Protein AF-A0A662ZIS3-F1 (afdb_monomer_lite)

Sequence (748 aa):
MNRYCILTNDTEALPNRATEDHVNRLMLGQFKEGKAGVQEMASIASEFSGKITFFVDLCGAYDRKDEILEVVKWLDTHGQDVELHLHPEYLPDSFWEKEGFSRNPRFLNMYQEGDKEKLKFIFTKFAGDLESVLNRKINAYRAGSFRWNSLTLEMLKDLDIPMAFNNTVASRVLGQCPYAIPYQKPFRWSNGIIEVPVTEKNFFSRFRDNWWVRFQYPLCSLVKYRSSLGSIIPYSVSPKDEFLVCLMHSWSFLYRDKEGFQYYKDDRLQEGFRTMLKKMSQDFDIIDSRDLKYLIDSGKFQIERTEDVSKAVYVPDNIISLESLDNEEQKINEFDNVSGDTAGLSSELSDVYTDAGNDSGIDIRRIHRGPKYFFSGSFLHKNIEQDQFKGLLKFHETPSGLKITSTNKISKHMYIPLASRFMLKDFIHDERLPLYFGVDSSEEMNFGIYFYDEHGNRLGSRLLKCNRNIYLNLPKNTYFVTFSFRIPAGFKFATLRYLAFSFVDTYSTHVFDFRPEIDSKETSAQDIPEAQKNKVNLRLIVKNSEKRKNGVVIVFPSFEVVTKENVVNYPFYAKRLFSLQDVDCTVIYLSELLDDNDLLSNTQCFNAAGNDTVLSFIMDKIKTVIGDDYGETVCVGASAGGFVALNFAAVNGIRHCISSALKFNCRIPASFVAIKEVLNNSKGLEDVEFISFPNSIRRELRNLDWVKDCRVKIKHITESCNLVGNPRMNRISSCEVEYIRNSLRQKK

Structure (mmCIF, N/CA/C/O backbone):
data_AF-A0A662ZIS3-F1
#
_entry.id   AF-A0A662ZIS3-F1
#
loop_
_atom_site.group_PDB
_atom_site.id
_atom_site.type_symbol
_atom_site.label_atom_id
_atom_site.label_alt_id
_atom_site.label_comp_id
_atom_site.label_asym_id
_atom_site.label_entity_id
_atom_site.label_seq_id
_atom_site.pdbx_PDB_ins_code
_atom_site.Cartn_x
_atom_site.Cartn_y
_atom_site.Cartn_z
_atom_site.occupancy
_atom_site.B_iso_or_equiv
_atom_site.auth_seq_id
_atom_site.auth_comp_id
_atom_site.auth_asym_id
_atom_site.auth_atom_id
_atom_site.pdbx_PDB_model_num
ATOM 1 N N . MET A 1 1 ? -14.921 13.256 23.585 1.00 61.81 1 MET A N 1
ATOM 2 C CA . MET A 1 1 ? -14.559 13.234 22.153 1.00 61.81 1 MET A CA 1
ATOM 3 C C . MET A 1 1 ? -14.422 11.785 21.752 1.00 61.81 1 MET A C 1
ATOM 5 O O . MET A 1 1 ? -13.758 11.058 22.481 1.00 61.81 1 MET A O 1
ATOM 9 N N . ASN A 1 2 ? -15.063 11.380 20.658 1.00 86.88 2 ASN A N 1
ATOM 10 C CA . ASN A 1 2 ? -14.879 10.036 20.114 1.00 86.88 2 ASN A CA 1
ATOM 11 C C . ASN A 1 2 ? -13.484 9.958 19.495 1.00 86.88 2 ASN A C 1
ATOM 13 O O . ASN A 1 2 ? -13.043 10.912 18.851 1.00 86.88 2 ASN A O 1
ATOM 17 N N . ARG A 1 3 ? -12.788 8.850 19.727 1.00 94.12 3 ARG A N 1
ATOM 18 C CA . ARG A 1 3 ? -11.460 8.585 19.174 1.00 94.12 3 ARG A CA 1
ATOM 19 C C . ARG A 1 3 ? -11.588 7.358 18.297 1.00 94.12 3 ARG A C 1
ATOM 21 O O . ARG A 1 3 ? -12.165 6.369 18.736 1.00 94.12 3 ARG A O 1
ATOM 28 N N . TYR A 1 4 ? -11.058 7.419 17.086 1.00 96.62 4 TYR A N 1
ATOM 29 C CA . TYR A 1 4 ? -11.253 6.362 16.099 1.00 96.62 4 TYR A CA 1
ATOM 30 C C . TYR A 1 4 ? -9.933 5.699 15.737 1.00 96.62 4 TYR A C 1
ATOM 32 O O . TYR A 1 4 ? -8.903 6.366 15.602 1.00 96.62 4 TYR A O 1
ATOM 40 N N . CYS A 1 5 ? -9.963 4.384 15.559 1.00 96.56 5 CYS A N 1
ATOM 41 C CA . CYS A 1 5 ? -8.870 3.647 14.958 1.00 96.56 5 CYS A CA 1
ATOM 42 C C . CYS A 1 5 ? -9.372 2.817 13.781 1.00 96.56 5 CYS A C 1
ATOM 44 O O . CYS A 1 5 ? -10.315 2.050 13.927 1.00 96.56 5 CYS A O 1
ATOM 46 N N . ILE A 1 6 ? -8.691 2.928 12.643 1.00 98.25 6 ILE A N 1
ATOM 47 C CA . ILE A 1 6 ? -8.872 2.040 11.500 1.00 98.25 6 ILE A CA 1
ATOM 48 C C . ILE A 1 6 ? -7.729 1.035 11.472 1.00 98.25 6 ILE A C 1
ATOM 50 O O . ILE A 1 6 ? -6.550 1.403 11.429 1.00 98.25 6 ILE A O 1
ATOM 54 N N . LEU A 1 7 ? -8.079 -0.245 11.467 1.00 98.31 7 LEU A N 1
ATOM 55 C CA . LEU A 1 7 ? -7.148 -1.324 11.166 1.00 98.31 7 LEU A CA 1
ATOM 56 C C . LEU A 1 7 ? -7.171 -1.557 9.661 1.00 98.31 7 LEU A C 1
ATOM 58 O O . LEU A 1 7 ? -8.230 -1.795 9.086 1.00 98.31 7 LEU A O 1
ATOM 62 N N . THR A 1 8 ? -6.011 -1.494 9.019 1.00 98.69 8 THR A N 1
ATOM 63 C CA . THR A 1 8 ? -5.900 -1.718 7.576 1.00 98.69 8 THR A CA 1
ATOM 64 C C . THR A 1 8 ? -4.936 -2.850 7.286 1.00 98.69 8 THR A C 1
ATOM 66 O O . THR A 1 8 ? -3.917 -2.981 7.963 1.00 98.69 8 THR A O 1
ATOM 69 N N . ASN A 1 9 ? -5.243 -3.656 6.279 1.00 98.69 9 ASN A N 1
ATOM 70 C CA . ASN A 1 9 ? -4.430 -4.789 5.873 1.00 98.69 9 ASN A CA 1
ATOM 71 C C . ASN A 1 9 ? -4.204 -4.762 4.366 1.00 98.69 9 ASN A C 1
ATOM 73 O O . ASN A 1 9 ? -5.167 -4.865 3.614 1.00 98.69 9 ASN A O 1
ATOM 77 N N . ASP A 1 10 ? -2.950 -4.672 3.943 1.00 98.75 10 ASP A N 1
ATOM 78 C CA . ASP A 1 10 ? -2.576 -4.871 2.548 1.00 98.75 10 ASP A CA 1
ATOM 79 C C . ASP A 1 10 ? -2.516 -6.383 2.310 1.00 98.75 10 ASP A C 1
ATOM 81 O O . ASP A 1 10 ? -1.600 -7.093 2.744 1.00 98.75 10 ASP A O 1
ATOM 85 N N . THR A 1 11 ? -3.594 -6.895 1.722 1.00 98.62 11 THR A N 1
ATOM 86 C CA . THR A 1 11 ? -3.786 -8.315 1.464 1.00 98.62 11 THR A CA 1
ATOM 87 C C . THR A 1 11 ? -3.168 -8.660 0.129 1.00 98.62 11 THR A C 1
ATOM 89 O O . THR A 1 11 ? -3.732 -8.409 -0.936 1.00 98.62 11 THR A O 1
ATOM 92 N N . GLU A 1 12 ? -1.987 -9.253 0.204 1.00 97.69 12 GLU A N 1
ATOM 93 C CA . GLU A 1 12 ? -1.105 -9.409 -0.935 1.00 97.69 12 GLU A CA 1
ATOM 94 C C . GLU A 1 12 ? -0.628 -10.864 -1.055 1.00 97.69 12 GLU A C 1
ATOM 96 O O . GLU A 1 12 ? -0.473 -11.594 -0.072 1.00 97.69 12 GLU A O 1
ATOM 101 N N . ALA A 1 13 ? -0.316 -11.279 -2.282 1.00 96.12 13 ALA A N 1
ATOM 102 C CA . ALA A 1 13 ? 0.282 -12.578 -2.591 1.00 96.12 13 ALA A CA 1
ATOM 103 C C . ALA A 1 13 ? 1.568 -12.401 -3.418 1.00 96.12 13 ALA A C 1
ATOM 105 O O . ALA A 1 13 ? 1.726 -12.977 -4.494 1.00 96.12 13 ALA A O 1
ATOM 106 N N . LEU A 1 14 ? 2.493 -11.560 -2.940 1.00 93.25 14 LEU A N 1
ATOM 107 C CA . LEU A 1 14 ? 3.675 -11.171 -3.714 1.00 93.25 14 LEU A CA 1
ATOM 108 C C . LEU A 1 14 ? 4.656 -12.342 -3.951 1.00 93.25 14 LEU A C 1
ATOM 110 O O . LEU A 1 14 ? 5.149 -12.924 -2.980 1.00 93.25 14 LEU A O 1
ATOM 114 N N . PRO A 1 15 ? 5.078 -12.613 -5.204 1.00 87.81 15 PRO A N 1
ATOM 115 C CA . PRO A 1 15 ? 5.952 -13.744 -5.535 1.00 87.81 15 PRO A CA 1
ATOM 116 C C . PRO A 1 15 ? 7.316 -13.737 -4.842 1.00 87.81 15 PRO A C 1
ATOM 118 O O . PRO A 1 15 ? 7.912 -14.777 -4.607 1.00 87.81 15 PRO A O 1
ATOM 121 N N . ASN A 1 16 ? 7.819 -12.564 -4.456 1.00 89.75 16 ASN A N 1
ATOM 122 C CA . ASN A 1 16 ? 9.106 -12.443 -3.763 1.00 89.75 16 ASN A CA 1
ATOM 123 C C . ASN A 1 16 ? 9.009 -12.700 -2.243 1.00 89.75 16 ASN A C 1
ATOM 125 O O . ASN A 1 16 ? 9.945 -12.378 -1.509 1.00 89.75 16 ASN A O 1
ATOM 129 N N . ARG A 1 17 ? 7.865 -13.192 -1.743 1.00 91.94 17 ARG A N 1
ATOM 130 C CA . ARG A 1 17 ? 7.593 -13.390 -0.307 1.00 91.94 17 ARG A CA 1
ATOM 131 C C . ARG A 1 17 ? 7.290 -14.836 0.073 1.00 91.94 17 ARG A C 1
ATOM 133 O O . ARG A 1 17 ? 7.277 -15.135 1.261 1.00 91.94 17 ARG A O 1
ATOM 140 N N . ALA A 1 18 ? 7.117 -15.732 -0.889 1.00 93.44 18 ALA A N 1
ATOM 141 C CA . ALA A 1 18 ? 7.035 -17.170 -0.666 1.00 93.44 18 ALA A CA 1
ATOM 142 C C . ALA A 1 18 ? 7.662 -17.896 -1.863 1.00 93.44 18 ALA A C 1
ATOM 144 O O . ALA A 1 18 ? 7.717 -17.343 -2.954 1.00 93.44 18 ALA A O 1
ATOM 145 N N . THR A 1 19 ? 8.145 -19.122 -1.667 1.00 89.00 19 THR A N 1
ATOM 146 C CA . THR A 1 19 ? 8.752 -19.913 -2.754 1.00 89.00 19 THR A CA 1
ATOM 147 C C . THR A 1 19 ? 7.739 -20.352 -3.808 1.00 89.00 19 THR A C 1
ATOM 149 O O . THR A 1 19 ? 8.090 -20.547 -4.965 1.00 89.00 19 THR A O 1
ATOM 152 N N . GLU A 1 20 ? 6.506 -20.581 -3.371 1.00 91.62 20 GLU A N 1
ATOM 153 C CA . GLU A 1 20 ? 5.384 -21.095 -4.146 1.00 91.62 20 GLU A CA 1
ATOM 154 C C . GLU A 1 20 ? 4.099 -20.861 -3.344 1.00 91.62 20 GLU A C 1
ATOM 156 O O . GLU A 1 20 ? 4.144 -20.387 -2.204 1.00 91.62 20 GLU A O 1
ATOM 161 N N . ASP A 1 21 ? 2.961 -21.227 -3.931 1.00 93.31 21 ASP A N 1
ATOM 162 C CA . ASP A 1 21 ? 1.652 -21.209 -3.280 1.00 93.31 21 ASP A CA 1
ATOM 163 C C . ASP A 1 21 ? 1.348 -19.890 -2.535 1.00 93.31 21 ASP A C 1
ATOM 165 O O . ASP A 1 21 ? 0.942 -19.853 -1.373 1.00 93.31 21 ASP A O 1
ATOM 169 N N . HIS A 1 22 ? 1.572 -18.777 -3.238 1.00 95.19 22 HIS A N 1
ATOM 170 C CA . HIS A 1 22 ? 1.526 -17.436 -2.661 1.00 95.19 22 HIS A CA 1
ATOM 171 C C . HIS A 1 22 ? 0.191 -17.113 -1.969 1.00 95.19 22 HIS A C 1
ATOM 173 O O . HIS A 1 22 ? 0.216 -16.537 -0.892 1.00 95.19 22 HIS A O 1
ATOM 179 N N . VAL A 1 23 ? -0.963 -17.513 -2.516 1.00 97.25 23 VAL A N 1
ATOM 180 C CA . VAL A 1 23 ? -2.278 -17.231 -1.910 1.00 97.25 23 VAL A CA 1
ATOM 181 C C . VAL A 1 23 ? -2.442 -17.972 -0.579 1.00 97.25 23 VAL A C 1
ATOM 183 O O . VAL A 1 23 ? -2.675 -17.329 0.447 1.00 97.25 23 VAL A O 1
ATOM 186 N N . ASN A 1 24 ? -2.237 -19.296 -0.544 1.00 97.00 24 ASN A N 1
ATOM 187 C CA . ASN A 1 24 ? -2.386 -20.052 0.703 1.00 97.00 24 ASN A CA 1
ATOM 188 C C . ASN A 1 24 ? -1.376 -19.609 1.762 1.00 97.00 24 ASN A C 1
ATOM 190 O O . ASN A 1 24 ? -1.742 -19.464 2.924 1.00 97.00 24 ASN A O 1
ATOM 194 N N . ARG A 1 25 ? -0.117 -19.360 1.381 1.00 96.62 25 ARG A N 1
ATOM 195 C CA . ARG A 1 25 ? 0.943 -19.023 2.344 1.00 96.62 25 ARG A CA 1
ATOM 196 C C . ARG A 1 25 ? 0.926 -17.568 2.802 1.00 96.62 25 ARG A C 1
ATOM 198 O O . ARG A 1 25 ? 1.243 -17.310 3.956 1.00 96.62 25 ARG A O 1
ATOM 205 N N . LEU A 1 26 ? 0.602 -16.617 1.924 1.00 97.69 26 LEU A N 1
ATOM 206 C CA . LEU A 1 26 ? 0.744 -15.181 2.205 1.00 97.69 26 LEU A CA 1
ATOM 207 C C . LEU A 1 26 ? -0.572 -14.486 2.542 1.00 97.69 26 LEU A C 1
ATOM 209 O O . LEU A 1 26 ? -0.547 -13.517 3.297 1.00 97.69 26 LEU A O 1
ATOM 213 N N . MET A 1 27 ? -1.702 -14.962 2.010 1.00 98.38 27 MET A N 1
ATOM 214 C CA . MET A 1 27 ? -3.023 -14.412 2.326 1.00 98.38 27 MET A CA 1
ATOM 215 C C . MET A 1 27 ? -3.726 -15.246 3.391 1.00 98.38 27 MET A C 1
ATOM 217 O O . MET A 1 27 ? -4.064 -14.737 4.456 1.00 98.38 27 MET A O 1
ATOM 221 N N . LEU A 1 28 ? -3.910 -16.543 3.133 1.00 98.12 28 LEU A N 1
ATOM 222 C CA . LEU A 1 28 ? -4.571 -17.442 4.084 1.00 98.12 28 LEU A CA 1
ATOM 223 C C . LEU A 1 28 ? -3.648 -17.879 5.227 1.00 98.12 28 LEU A C 1
ATOM 225 O O . LEU A 1 28 ? -4.131 -18.415 6.221 1.00 98.12 28 LEU A O 1
ATOM 229 N N . GLY A 1 29 ? -2.338 -17.643 5.101 1.00 97.00 29 GLY A N 1
ATOM 230 C CA . GLY A 1 29 ? -1.345 -17.968 6.120 1.00 97.00 29 GLY A CA 1
ATOM 231 C C . GLY A 1 29 ? -1.364 -19.437 6.534 1.00 97.00 29 GLY A C 1
ATOM 232 O O . GLY A 1 29 ? -1.143 -19.718 7.704 1.00 97.00 29 GLY A O 1
ATOM 233 N N . GLN A 1 30 ? -1.677 -20.358 5.619 1.00 97.50 30 GLN A N 1
ATOM 234 C CA . GLN A 1 30 ? -1.817 -21.784 5.901 1.00 97.50 30 GLN A CA 1
ATOM 235 C C . GLN A 1 30 ? -0.475 -22.502 5.777 1.00 97.50 30 GLN A C 1
ATOM 237 O O . GLN A 1 30 ? 0.125 -22.571 4.703 1.00 97.50 30 GLN A O 1
ATOM 242 N N . PHE A 1 31 ? -0.036 -23.081 6.889 1.00 96.44 31 PHE A N 1
ATOM 243 C CA . PHE A 1 31 ? 1.163 -23.901 6.991 1.00 96.44 31 PHE A CA 1
ATOM 244 C C . PHE A 1 31 ? 0.813 -25.236 7.651 1.00 96.44 31 PHE A C 1
ATOM 246 O O . PHE A 1 31 ? -0.252 -25.404 8.247 1.00 96.44 31 PHE A O 1
ATOM 253 N N . LYS A 1 32 ? 1.713 -26.217 7.550 1.00 95.94 32 LYS A N 1
ATOM 254 C CA . LYS A 1 32 ? 1.515 -27.524 8.193 1.00 95.94 32 LYS A CA 1
ATOM 255 C C . LYS A 1 32 ? 1.471 -27.388 9.719 1.00 95.94 32 LYS A C 1
ATOM 257 O O . LYS A 1 32 ? 0.785 -28.148 10.394 1.00 95.94 32 LYS A O 1
ATOM 262 N N . GLU A 1 33 ? 2.226 -26.431 10.237 1.00 95.69 33 GLU A N 1
ATOM 263 C CA . GLU A 1 33 ? 2.438 -26.166 11.654 1.00 95.69 33 GLU A CA 1
ATOM 264 C C . GLU A 1 33 ? 1.338 -25.291 12.274 1.00 95.69 33 GLU A C 1
ATOM 266 O O . GLU A 1 33 ? 1.197 -25.288 13.494 1.00 95.69 33 GLU A O 1
ATOM 271 N N . GLY A 1 34 ? 0.554 -24.568 11.467 1.00 96.62 34 GLY A N 1
ATOM 272 C CA . GLY A 1 34 ? -0.483 -23.664 11.960 1.00 96.62 34 GLY A CA 1
ATOM 273 C C . GLY A 1 34 ? -1.024 -22.715 10.894 1.00 96.62 34 GLY A C 1
ATOM 274 O O . GLY A 1 34 ? -0.706 -22.830 9.708 1.00 96.62 34 GLY A O 1
ATOM 275 N N . LYS A 1 35 ? -1.866 -21.775 11.328 1.00 97.69 35 LYS A N 1
ATOM 276 C CA . LYS A 1 35 ? -2.462 -20.746 10.472 1.00 97.69 35 LYS A CA 1
ATOM 277 C C . LYS A 1 35 ? -2.225 -19.360 11.052 1.00 97.69 35 LYS A C 1
ATOM 279 O O . LYS A 1 35 ? -2.221 -19.218 12.270 1.00 97.69 35 LYS A O 1
ATOM 284 N N . ALA A 1 36 ? -2.005 -18.370 10.194 1.00 97.75 36 ALA A N 1
ATOM 285 C CA . ALA A 1 36 ? -1.665 -17.003 10.593 1.00 97.75 36 ALA A CA 1
ATOM 286 C C . ALA A 1 36 ? -1.927 -15.980 9.468 1.00 97.75 36 ALA A C 1
ATOM 288 O O . ALA A 1 36 ? -1.098 -15.109 9.199 1.00 97.75 36 ALA A O 1
ATOM 289 N N . GLY A 1 37 ? -3.045 -16.123 8.761 1.00 98.00 37 GLY A N 1
ATOM 290 C CA . GLY A 1 37 ? -3.434 -15.255 7.655 1.00 98.00 37 GLY A CA 1
ATOM 291 C C . GLY A 1 37 ? -4.586 -14.320 7.997 1.00 98.00 37 GLY A C 1
ATOM 292 O O . GLY A 1 37 ? -4.860 -13.998 9.156 1.00 98.00 37 GLY A O 1
ATOM 293 N N . VAL A 1 38 ? -5.292 -13.881 6.954 1.00 98.56 38 VAL A N 1
ATOM 294 C CA . VAL A 1 38 ? -6.412 -12.937 7.078 1.00 98.56 38 VAL A CA 1
ATOM 295 C C . VAL A 1 38 ? -7.575 -13.477 7.913 1.00 98.56 38 VAL A C 1
ATOM 297 O O . VAL A 1 38 ? -8.275 -12.691 8.549 1.00 98.56 38 VAL A O 1
ATOM 300 N N . GLN A 1 39 ? -7.767 -14.800 7.955 1.00 98.38 39 GLN A N 1
ATOM 301 C CA . GLN A 1 39 ? -8.836 -15.425 8.738 1.00 98.38 39 GLN A CA 1
ATOM 302 C C . GLN A 1 39 ? -8.584 -15.251 10.238 1.00 98.38 39 GLN A C 1
ATOM 304 O O . GLN A 1 39 ? -9.472 -14.822 10.976 1.00 98.38 39 GLN A O 1
ATOM 309 N N . GLU A 1 40 ? -7.352 -15.500 10.678 1.00 98.56 40 GLU A N 1
ATOM 310 C CA . GLU A 1 40 ? -6.931 -15.310 12.063 1.00 98.56 40 GLU A CA 1
ATOM 311 C C . GLU A 1 40 ? -6.971 -13.825 12.449 1.00 98.56 40 GLU A C 1
ATOM 313 O O . GLU A 1 40 ? -7.465 -13.477 13.521 1.00 98.56 40 GLU A O 1
ATOM 318 N N . MET A 1 41 ? -6.539 -12.926 11.555 1.00 98.56 41 MET A N 1
ATOM 319 C CA . MET A 1 41 ? -6.618 -11.474 11.774 1.00 98.56 41 MET A CA 1
ATOM 320 C C . MET A 1 41 ? -8.062 -10.995 11.972 1.00 98.56 41 MET A C 1
ATOM 322 O O . MET A 1 41 ? -8.345 -10.288 12.942 1.00 98.56 41 MET A O 1
ATOM 326 N N . ALA A 1 42 ? -8.975 -11.398 11.083 1.00 98.38 42 ALA A N 1
ATOM 327 C CA . ALA A 1 42 ? -10.391 -11.041 11.153 1.00 98.38 42 ALA A CA 1
ATOM 328 C C . ALA A 1 42 ? -11.071 -11.621 12.404 1.00 98.38 42 ALA A C 1
ATOM 330 O O . ALA A 1 42 ? -11.841 -10.926 13.073 1.00 98.38 42 ALA A O 1
ATOM 331 N N . SER A 1 43 ? -10.753 -12.872 12.756 1.00 98.12 43 SER A N 1
ATOM 332 C CA . SER A 1 43 ? -11.265 -13.518 13.967 1.00 98.12 43 SER A CA 1
ATOM 333 C C . SER A 1 43 ? -10.844 -12.753 15.221 1.00 98.12 43 SER A C 1
ATOM 335 O O . SER A 1 43 ? -11.695 -12.422 16.043 1.00 98.12 43 SER A O 1
ATOM 337 N N . ILE A 1 44 ? -9.557 -12.409 15.349 1.00 98.44 44 ILE A N 1
ATOM 338 C CA . ILE A 1 44 ? -9.049 -11.675 16.517 1.00 98.44 44 ILE A CA 1
ATOM 339 C C . ILE A 1 44 ? -9.645 -10.266 16.588 1.00 98.44 44 ILE A C 1
ATOM 341 O O . ILE A 1 44 ? -9.990 -9.812 17.674 1.00 98.44 44 ILE A O 1
ATOM 345 N N . ALA A 1 45 ? -9.804 -9.565 15.461 1.00 97.56 45 ALA A N 1
ATOM 346 C CA . ALA A 1 45 ? -10.466 -8.258 15.456 1.00 97.56 45 ALA A CA 1
ATOM 347 C C . ALA A 1 45 ? -11.920 -8.341 15.948 1.00 97.56 45 ALA A C 1
ATOM 349 O O . ALA A 1 45 ? -12.350 -7.517 16.761 1.00 97.56 45 ALA A O 1
ATOM 350 N N . SER A 1 46 ? -12.637 -9.390 15.537 1.00 97.00 46 SER A N 1
ATOM 351 C CA . SER A 1 46 ? -14.027 -9.633 15.932 1.00 97.00 46 SER A CA 1
ATOM 352 C C . SER A 1 46 ? -14.185 -9.888 17.437 1.00 97.00 46 SER A C 1
ATOM 354 O O . SER A 1 46 ? -15.200 -9.490 18.007 1.00 97.00 46 SER A O 1
ATOM 356 N N . GLU A 1 47 ? -13.175 -10.456 18.115 1.00 97.69 47 GLU A N 1
ATOM 357 C CA . GLU A 1 47 ? -13.161 -10.607 19.586 1.00 97.69 47 GLU A CA 1
ATOM 358 C C . GLU A 1 47 ? -13.331 -9.260 20.319 1.00 97.69 47 GLU A C 1
ATOM 360 O O . GLU A 1 47 ? -13.832 -9.222 21.444 1.00 97.69 47 GLU A O 1
ATOM 365 N N . PHE A 1 48 ? -12.952 -8.149 19.678 1.00 96.75 48 PHE A N 1
ATOM 366 C CA . PHE A 1 48 ? -13.044 -6.789 20.220 1.00 96.75 48 PHE A CA 1
ATOM 367 C C . PHE A 1 48 ? -14.084 -5.928 19.496 1.00 96.75 48 PHE A C 1
ATOM 369 O O . PHE A 1 48 ? -14.012 -4.703 19.565 1.00 96.75 48 PHE A O 1
ATOM 376 N N . SER A 1 49 ? -15.046 -6.551 18.799 1.00 94.38 49 SER A N 1
ATOM 377 C CA . SER A 1 49 ? -16.046 -5.861 17.959 1.00 94.38 49 SER A CA 1
ATOM 378 C C . SER A 1 49 ? -15.436 -4.950 16.883 1.00 94.38 49 SER A C 1
ATOM 380 O O . SER A 1 49 ? -16.103 -4.046 16.389 1.00 94.38 49 SER A O 1
ATOM 382 N N . GLY A 1 50 ? -14.168 -5.175 16.529 1.00 93.06 50 GLY A N 1
ATOM 383 C CA . GLY A 1 50 ? -13.468 -4.428 15.497 1.00 93.06 50 GLY A CA 1
ATOM 384 C C . GLY A 1 50 ? -13.619 -5.083 14.130 1.00 93.06 50 GLY A C 1
ATOM 385 O O . GLY A 1 50 ? -13.747 -6.303 14.012 1.00 93.06 50 GLY A O 1
ATOM 386 N N . LYS A 1 51 ? -13.544 -4.262 13.086 1.00 95.38 51 LYS A N 1
ATOM 387 C CA . LYS A 1 51 ? -13.423 -4.699 11.693 1.00 95.38 51 LYS A CA 1
ATOM 388 C C . LYS A 1 51 ? -12.097 -4.224 11.116 1.00 95.38 51 LYS A C 1
ATOM 390 O O . LYS A 1 51 ? -11.521 -3.242 11.586 1.00 95.38 51 LYS A O 1
ATOM 395 N N . ILE A 1 52 ? -11.613 -4.930 10.102 1.00 98.50 52 ILE A N 1
ATOM 396 C CA . ILE A 1 52 ? -10.410 -4.559 9.359 1.00 98.50 52 ILE A CA 1
ATOM 397 C C . ILE A 1 52 ? -10.820 -4.164 7.938 1.00 98.50 52 ILE A C 1
ATOM 399 O O . ILE A 1 52 ? -11.650 -4.826 7.313 1.00 98.50 52 ILE A O 1
ATOM 403 N N . THR A 1 53 ? -10.210 -3.096 7.425 1.00 98.81 53 THR A N 1
ATOM 404 C CA . THR A 1 53 ? -10.239 -2.740 6.002 1.00 98.81 53 THR A CA 1
ATOM 405 C C . THR A 1 53 ? -9.109 -3.466 5.278 1.00 98.81 53 THR A C 1
ATOM 407 O O . THR A 1 53 ? -7.936 -3.111 5.418 1.00 98.81 53 THR A O 1
ATOM 410 N N . PHE A 1 54 ? -9.454 -4.503 4.525 1.00 98.88 54 PHE A N 1
ATOM 411 C CA . PHE A 1 54 ? -8.541 -5.286 3.702 1.00 98.88 54 PHE A CA 1
ATOM 412 C C . PHE A 1 54 ? -8.438 -4.664 2.306 1.00 98.88 54 PHE A C 1
ATOM 414 O O . PHE A 1 54 ? -9.372 -4.726 1.512 1.00 98.88 54 PHE A O 1
ATOM 421 N N . PHE A 1 55 ? -7.288 -4.071 2.004 1.00 98.88 55 PHE A N 1
ATOM 422 C CA . PHE A 1 55 ? -6.924 -3.608 0.672 1.00 98.88 55 PHE A CA 1
ATOM 423 C C . PHE A 1 55 ? -6.354 -4.802 -0.102 1.00 98.88 55 PHE A C 1
ATOM 425 O O . PHE A 1 55 ? -5.237 -5.236 0.173 1.00 98.88 55 PHE A O 1
ATOM 432 N N . VAL A 1 56 ? -7.113 -5.359 -1.049 1.00 98.81 56 VAL A N 1
ATOM 433 C CA . VAL A 1 56 ? -6.756 -6.617 -1.733 1.00 98.81 56 VAL A CA 1
ATOM 434 C C . VAL A 1 56 ? -6.072 -6.359 -3.071 1.00 98.81 56 VAL A C 1
ATOM 436 O O . VAL A 1 56 ? -6.642 -5.699 -3.941 1.00 98.81 56 VAL A O 1
ATOM 439 N N . ASP A 1 57 ? -4.863 -6.906 -3.243 1.00 98.50 57 ASP A N 1
ATOM 440 C CA . ASP A 1 57 ? -4.094 -6.808 -4.487 1.00 98.50 57 ASP A CA 1
ATOM 441 C C . ASP A 1 57 ? -4.349 -8.005 -5.403 1.00 98.50 57 ASP A C 1
ATOM 443 O O . ASP A 1 57 ? -3.954 -9.138 -5.120 1.00 98.50 57 ASP A O 1
ATOM 447 N N . LEU A 1 58 ? -4.963 -7.730 -6.554 1.00 98.06 58 LEU A N 1
ATOM 448 C CA . LEU A 1 58 ? -5.175 -8.713 -7.619 1.00 98.06 58 LEU A CA 1
ATOM 449 C C . LEU A 1 58 ? -3.985 -8.796 -8.596 1.00 98.06 58 LEU A C 1
ATOM 451 O O . LEU A 1 58 ? -3.984 -9.653 -9.482 1.00 98.06 58 LEU A O 1
ATOM 455 N N . CYS A 1 59 ? -2.971 -7.928 -8.464 1.00 97.19 59 CYS A N 1
ATOM 456 C CA . CYS A 1 59 ? -1.828 -7.887 -9.378 1.00 97.19 59 CYS A CA 1
ATOM 457 C C . CYS A 1 59 ? -0.711 -8.874 -9.003 1.00 97.19 59 CYS A C 1
ATOM 459 O O . CYS A 1 59 ? -0.139 -9.510 -9.889 1.00 97.19 59 CYS A O 1
ATOM 461 N N . GLY A 1 60 ? -0.373 -8.995 -7.714 1.00 91.81 60 GLY A N 1
ATOM 462 C CA . GLY A 1 60 ? 0.819 -9.703 -7.232 1.00 91.81 60 GLY A CA 1
ATOM 463 C C . GLY A 1 60 ? 0.932 -11.164 -7.678 1.00 91.81 60 GLY A C 1
ATOM 464 O O . GLY A 1 60 ? 1.986 -11.580 -8.159 1.00 91.81 60 GLY A O 1
ATOM 465 N N . ALA A 1 61 ? -0.154 -11.932 -7.569 1.00 93.19 61 ALA A N 1
ATOM 466 C CA . ALA A 1 61 ? -0.248 -13.309 -8.059 1.00 93.19 61 ALA A CA 1
ATOM 467 C C . ALA A 1 61 ? -1.361 -13.437 -9.106 1.00 93.19 61 ALA A C 1
ATOM 469 O O . ALA A 1 61 ? -2.283 -14.232 -8.943 1.00 93.19 61 ALA A O 1
ATOM 470 N N . TYR A 1 62 ? -1.272 -12.641 -10.177 1.00 95.88 62 TYR A N 1
ATOM 471 C CA . TYR A 1 62 ? -2.310 -12.533 -11.208 1.00 95.88 62 TYR A CA 1
ATOM 472 C C . TYR A 1 62 ? -2.780 -13.882 -11.784 1.00 95.88 62 TYR A C 1
ATOM 474 O O . TYR A 1 62 ? -3.978 -14.091 -11.961 1.00 95.88 62 TYR A O 1
ATOM 482 N N . ASP A 1 63 ? -1.868 -14.836 -11.992 1.00 95.25 63 ASP A N 1
ATOM 483 C CA . ASP A 1 63 ? -2.209 -16.177 -12.500 1.00 95.25 63 ASP A CA 1
ATOM 484 C C . ASP A 1 63 ? -3.083 -16.998 -11.530 1.00 95.25 63 ASP A C 1
ATOM 486 O O . ASP A 1 63 ? -3.645 -18.021 -11.910 1.00 95.25 63 ASP A O 1
ATOM 490 N N . ARG A 1 64 ? -3.211 -16.551 -10.275 1.00 96.00 64 ARG A N 1
ATOM 491 C CA . ARG A 1 64 ? -4.043 -17.145 -9.219 1.00 96.00 64 ARG A CA 1
ATOM 492 C C . ARG A 1 64 ? -5.172 -16.214 -8.777 1.00 96.00 64 ARG A C 1
ATOM 494 O O . ARG A 1 64 ? -5.673 -16.345 -7.662 1.00 96.00 64 ARG A O 1
ATOM 501 N N . LYS A 1 65 ? -5.573 -15.264 -9.629 1.00 96.75 65 LYS A N 1
ATOM 502 C CA . LYS A 1 65 ? -6.609 -14.268 -9.317 1.00 96.75 65 LYS A CA 1
ATOM 503 C C . LYS A 1 65 ? -7.892 -14.901 -8.771 1.00 96.75 65 LYS A C 1
ATOM 505 O O . LYS A 1 65 ? -8.434 -14.394 -7.797 1.00 96.75 65 LYS A O 1
ATOM 510 N N . ASP A 1 66 ? -8.350 -16.008 -9.347 1.00 97.69 66 ASP A N 1
ATOM 511 C CA . ASP A 1 66 ? -9.596 -16.656 -8.915 1.00 97.69 66 ASP A CA 1
ATOM 512 C C . ASP A 1 66 ? -9.514 -17.149 -7.461 1.00 97.69 66 ASP A C 1
ATOM 514 O O . ASP A 1 66 ? -10.467 -17.015 -6.699 1.00 97.69 66 ASP A O 1
ATOM 518 N N . GLU A 1 67 ? -8.345 -17.622 -7.025 1.00 98.19 67 GLU A N 1
ATOM 519 C CA . GLU A 1 67 ? -8.121 -18.014 -5.630 1.00 98.19 67 GLU A CA 1
ATOM 520 C C . GLU A 1 67 ? -8.101 -16.801 -4.694 1.00 98.19 67 GLU A C 1
ATOM 522 O O . GLU A 1 67 ? -8.612 -16.870 -3.578 1.00 98.19 67 GLU A O 1
ATOM 527 N N . ILE A 1 68 ? -7.559 -15.669 -5.154 1.00 98.50 68 ILE A N 1
ATOM 528 C CA . ILE A 1 68 ? -7.607 -14.399 -4.416 1.00 98.50 68 ILE A CA 1
ATOM 529 C C . ILE A 1 68 ? -9.064 -13.938 -4.245 1.00 98.50 68 ILE A C 1
ATOM 531 O O . ILE A 1 68 ? -9.445 -13.495 -3.162 1.00 98.50 68 ILE A O 1
ATOM 535 N N . LEU A 1 69 ? -9.901 -14.086 -5.276 1.00 98.50 69 LEU A N 1
ATOM 536 C CA . LEU A 1 69 ? -11.323 -13.731 -5.218 1.00 98.50 69 LEU A CA 1
ATOM 537 C C . LEU A 1 69 ? -12.123 -14.623 -4.251 1.00 98.50 69 LEU A C 1
ATOM 539 O O . LEU A 1 69 ? -13.057 -14.138 -3.614 1.00 98.50 69 LEU A O 1
ATOM 543 N N . GLU A 1 70 ? -11.731 -15.882 -4.047 1.00 98.56 70 GLU A N 1
ATOM 544 C CA . GLU A 1 70 ? -12.315 -16.709 -2.980 1.00 98.56 70 GLU A CA 1
ATOM 545 C C . GLU A 1 70 ? -11.946 -16.191 -1.578 1.00 98.56 70 GLU A C 1
ATOM 547 O O . GLU A 1 70 ? -12.783 -16.213 -0.671 1.00 98.56 70 GLU A O 1
ATOM 552 N N . VAL A 1 71 ? -10.739 -15.635 -1.392 1.00 98.56 71 VAL A N 1
ATOM 553 C CA . VAL A 1 71 ? -10.383 -14.936 -0.142 1.00 98.56 71 VAL A CA 1
ATOM 554 C C . VAL A 1 71 ? -11.252 -13.690 0.051 1.00 98.56 71 VAL A C 1
ATOM 556 O O . VAL A 1 71 ? -11.767 -13.475 1.147 1.00 98.56 71 VAL A O 1
ATOM 559 N N . VAL A 1 72 ? -11.467 -12.898 -1.007 1.00 98.75 72 VAL A N 1
ATOM 560 C CA . VAL A 1 72 ? -12.352 -11.714 -0.989 1.00 98.75 72 VAL A CA 1
ATOM 561 C C . VAL A 1 72 ? -13.766 -12.095 -0.557 1.00 98.75 72 VAL A C 1
ATOM 563 O O . VAL A 1 72 ? -14.321 -11.492 0.360 1.00 98.75 72 VAL A O 1
ATOM 566 N N . LYS A 1 73 ? -14.329 -13.138 -1.171 1.00 98.56 73 LYS A N 1
ATOM 567 C CA . LYS A 1 73 ? -15.658 -13.655 -0.840 1.00 98.56 73 LYS A CA 1
ATOM 568 C C . LYS A 1 73 ? -15.746 -14.122 0.611 1.00 98.56 73 LYS A C 1
ATOM 570 O O . LYS A 1 73 ? -16.741 -13.868 1.292 1.00 98.56 73 LYS A O 1
ATOM 575 N N . TRP A 1 74 ? -14.710 -14.795 1.110 1.00 98.50 74 TRP A N 1
ATOM 576 C CA . TRP A 1 74 ? -14.655 -15.188 2.515 1.00 98.50 74 TRP A CA 1
ATOM 577 C C . TRP A 1 74 ? -14.659 -13.961 3.438 1.00 98.50 74 TRP A C 1
ATOM 579 O O . TRP A 1 74 ? -15.452 -13.917 4.374 1.00 98.50 74 TRP A O 1
ATOM 589 N N . LEU A 1 75 ? -13.836 -12.946 3.158 1.00 98.56 75 LEU A N 1
ATOM 590 C CA . LEU A 1 75 ? -13.765 -11.722 3.965 1.00 98.56 75 LEU A CA 1
ATOM 591 C C . LEU A 1 75 ? -15.114 -10.989 4.026 1.00 98.56 75 LEU A C 1
ATOM 593 O O . LEU A 1 75 ? -15.566 -10.633 5.116 1.00 98.56 75 LEU A O 1
ATOM 597 N N . ASP A 1 76 ? -15.777 -10.825 2.881 1.00 97.88 76 ASP A N 1
ATOM 598 C CA . ASP A 1 76 ? -17.079 -10.156 2.787 1.00 97.88 76 ASP A CA 1
ATOM 599 C C . ASP A 1 76 ? -18.181 -10.915 3.544 1.00 97.88 76 ASP A C 1
ATOM 601 O O . ASP A 1 76 ? -18.880 -10.345 4.384 1.00 97.88 76 ASP A O 1
ATOM 605 N N . THR A 1 77 ? -18.262 -12.238 3.358 1.00 97.38 77 THR A N 1
ATOM 606 C CA . THR A 1 77 ? -19.231 -13.088 4.082 1.00 97.38 77 THR A CA 1
ATOM 607 C C . THR A 1 77 ? -19.016 -13.109 5.599 1.00 97.38 77 THR A C 1
ATOM 609 O O . THR A 1 77 ? -19.949 -13.417 6.340 1.00 97.38 77 THR A O 1
ATOM 612 N N . HIS A 1 78 ? -17.824 -12.735 6.074 1.00 97.19 78 HIS A N 1
ATOM 613 C CA . HIS A 1 78 ? -17.491 -12.589 7.497 1.00 97.19 78 HIS A CA 1
ATOM 614 C C . HIS A 1 78 ? -17.541 -11.125 7.971 1.00 97.19 78 HIS A C 1
ATOM 616 O O . HIS A 1 78 ? -16.988 -10.779 9.018 1.00 97.19 78 HIS A O 1
ATOM 622 N N . GLY A 1 79 ? -18.217 -10.255 7.214 1.00 96.31 79 GLY A N 1
ATOM 623 C CA . GLY A 1 79 ? -18.527 -8.879 7.600 1.00 96.31 79 GLY A CA 1
ATOM 624 C C . GLY A 1 79 ? -17.330 -7.929 7.615 1.00 96.31 79 GLY A C 1
ATOM 625 O O . GLY A 1 79 ? -17.464 -6.803 8.108 1.00 96.31 79 GLY A O 1
ATOM 626 N N . GLN A 1 80 ? -16.178 -8.350 7.089 1.00 98.00 80 GLN A N 1
ATOM 627 C CA . GLN A 1 80 ? -15.011 -7.484 6.953 1.00 98.00 80 GLN A CA 1
ATOM 628 C C . GLN A 1 80 ? -15.223 -6.469 5.828 1.00 98.00 80 GLN A C 1
ATOM 630 O O . GLN A 1 80 ? -16.190 -6.546 5.066 1.00 98.00 80 GLN A O 1
ATOM 635 N N . ASP A 1 81 ? -14.357 -5.465 5.767 1.00 98.62 81 ASP A N 1
ATOM 636 C CA . ASP A 1 81 ? -14.382 -4.480 4.696 1.00 98.62 81 ASP A CA 1
ATOM 637 C C . ASP A 1 81 ? -13.287 -4.799 3.684 1.00 98.62 81 ASP A C 1
ATOM 639 O O . ASP A 1 81 ? -12.135 -4.985 4.070 1.00 98.62 81 ASP A O 1
ATOM 643 N N . VAL A 1 82 ? -13.646 -4.892 2.405 1.00 98.81 82 VAL A N 1
ATOM 644 C CA . VAL A 1 82 ? -12.710 -5.194 1.316 1.00 98.81 82 VAL A CA 1
ATOM 645 C C . VAL A 1 82 ? -12.694 -4.047 0.321 1.00 98.81 82 VAL A C 1
ATOM 647 O O . VAL A 1 82 ? -13.744 -3.628 -0.166 1.00 98.81 82 VAL A O 1
ATOM 650 N N . GLU A 1 83 ? -11.498 -3.555 0.027 1.00 98.81 83 GLU A N 1
ATOM 651 C CA . GLU A 1 83 ? -11.249 -2.355 -0.763 1.00 98.81 83 GLU A CA 1
ATOM 652 C C . GLU A 1 83 ? -10.065 -2.575 -1.724 1.00 98.81 83 GLU A C 1
ATOM 654 O O . GLU A 1 83 ? -9.353 -3.581 -1.645 1.00 98.81 83 GLU A O 1
ATOM 659 N N . LEU A 1 84 ? -9.863 -1.667 -2.681 1.00 98.81 84 LEU A N 1
ATOM 660 C CA . LEU A 1 84 ? -8.942 -1.901 -3.798 1.00 98.81 84 LEU A CA 1
ATOM 661 C C . LEU A 1 84 ? -7.478 -1.622 -3.428 1.00 98.81 84 LEU A C 1
ATOM 663 O O . LEU A 1 84 ? -7.135 -0.524 -2.982 1.00 98.81 84 LEU A O 1
ATOM 667 N N . HIS A 1 85 ? -6.598 -2.583 -3.712 1.00 98.75 85 HIS A N 1
ATOM 668 C CA . HIS A 1 85 ? -5.147 -2.406 -3.698 1.00 98.75 85 HIS A CA 1
ATOM 669 C C . HIS A 1 85 ? -4.558 -2.755 -5.057 1.00 98.75 85 HIS A C 1
ATOM 671 O O . HIS A 1 85 ? -5.015 -3.701 -5.692 1.00 98.75 85 HIS A O 1
ATOM 677 N N . LEU A 1 86 ? -3.546 -2.017 -5.520 1.00 98.12 86 LEU A N 1
ATOM 678 C CA . LEU A 1 86 ? -2.929 -2.305 -6.815 1.00 98.12 86 LEU A CA 1
ATOM 679 C C . LEU A 1 86 ? -1.411 -2.184 -6.788 1.00 98.12 86 LEU A C 1
ATOM 681 O O . LEU A 1 86 ? -0.872 -1.101 -6.549 1.00 98.12 86 LEU A O 1
ATOM 685 N N . HIS A 1 87 ? -0.751 -3.268 -7.198 1.00 97.75 87 HIS A N 1
ATOM 686 C CA . HIS A 1 87 ? 0.646 -3.291 -7.626 1.00 97.75 87 HIS A CA 1
ATOM 687 C C . HIS A 1 87 ? 0.819 -3.668 -9.115 1.00 97.75 87 HIS A C 1
ATOM 689 O O . HIS A 1 87 ? 1.280 -4.774 -9.437 1.00 97.75 87 HIS A O 1
ATOM 695 N N . PRO A 1 88 ? 0.503 -2.771 -10.070 1.00 96.94 88 PRO A N 1
ATOM 696 C CA . PRO A 1 88 ? 0.563 -3.093 -11.498 1.00 96.94 88 PRO A CA 1
ATOM 697 C C . PRO A 1 88 ? 1.959 -3.519 -11.977 1.00 96.94 88 PRO A C 1
ATOM 699 O O . PRO A 1 88 ? 2.093 -4.194 -12.998 1.00 96.94 88 PRO A O 1
ATOM 702 N N . GLU A 1 89 ? 3.023 -3.176 -11.246 1.00 95.81 89 GLU A N 1
ATOM 703 C CA . GLU A 1 89 ? 4.388 -3.572 -11.575 1.00 95.81 89 GLU A CA 1
ATOM 704 C C . GLU A 1 89 ? 4.626 -5.093 -11.562 1.00 95.81 89 GLU A C 1
ATOM 706 O O . GLU A 1 89 ? 5.603 -5.540 -12.190 1.00 95.81 89 GLU A O 1
ATOM 711 N N . TYR A 1 90 ? 3.775 -5.865 -10.870 1.00 96.06 90 TYR A N 1
ATOM 712 C CA . TYR A 1 90 ? 3.832 -7.331 -10.810 1.00 96.06 90 TYR A CA 1
ATOM 713 C C . TYR A 1 90 ? 3.067 -8.022 -11.938 1.00 96.06 90 TYR A C 1
ATOM 715 O O . TYR A 1 90 ? 3.314 -9.202 -12.176 1.00 96.06 90 TYR A O 1
ATOM 723 N N . LEU A 1 91 ? 2.220 -7.302 -12.680 1.00 96.75 91 LEU A N 1
ATOM 724 C CA . LEU A 1 91 ? 1.516 -7.881 -13.822 1.00 96.75 91 LEU A CA 1
ATOM 725 C C . LEU A 1 91 ? 2.522 -8.362 -14.888 1.00 96.75 91 LEU A C 1
ATOM 727 O O . LEU A 1 91 ? 3.517 -7.662 -15.153 1.00 96.75 91 LEU A O 1
ATOM 731 N N . PRO A 1 92 ? 2.298 -9.550 -15.484 1.00 95.38 92 PRO A N 1
ATOM 732 C CA . PRO A 1 92 ? 3.217 -10.133 -16.455 1.00 95.38 92 PRO A CA 1
ATOM 733 C C . PRO A 1 92 ? 3.233 -9.331 -17.762 1.00 95.38 92 PRO A C 1
ATOM 735 O O . PRO A 1 92 ? 2.274 -8.636 -18.088 1.00 95.38 92 PRO A O 1
ATOM 738 N N . ASP A 1 93 ? 4.309 -9.442 -18.546 1.00 94.94 93 ASP A N 1
ATOM 739 C CA . ASP A 1 93 ? 4.413 -8.755 -19.847 1.00 94.94 93 ASP A CA 1
ATOM 740 C C . ASP A 1 93 ? 3.255 -9.135 -20.785 1.00 94.94 93 ASP A C 1
ATOM 742 O O . ASP A 1 93 ? 2.644 -8.265 -21.402 1.00 94.94 93 ASP A O 1
ATOM 746 N N . SER A 1 94 ? 2.868 -10.414 -20.781 1.00 96.31 94 SER A N 1
ATOM 747 C CA . SER A 1 94 ? 1.752 -10.946 -21.570 1.00 96.31 94 SER A CA 1
ATOM 748 C C . SER A 1 94 ? 0.401 -10.302 -21.247 1.00 96.31 94 SER A C 1
ATOM 750 O O . SER A 1 94 ? -0.452 -10.218 -22.129 1.00 96.31 94 SER A O 1
ATOM 752 N N . PHE A 1 95 ? 0.191 -9.832 -20.010 1.00 97.25 95 PHE A N 1
ATOM 753 C CA . PHE A 1 95 ? -1.013 -9.086 -19.642 1.00 97.25 95 PHE A CA 1
ATOM 754 C C . PHE A 1 95 ? -1.064 -7.753 -20.391 1.00 97.25 95 PHE A C 1
ATOM 756 O O . PHE A 1 95 ? -2.072 -7.428 -21.004 1.00 97.25 95 PHE A O 1
ATOM 763 N N . TRP A 1 96 ? 0.036 -7.000 -20.381 1.00 96.88 96 TRP A N 1
ATOM 764 C CA . TRP A 1 96 ? 0.099 -5.687 -21.022 1.00 96.88 96 TRP A CA 1
ATOM 765 C C . TRP A 1 96 ? 0.030 -5.788 -22.548 1.00 96.88 96 TRP A C 1
ATOM 767 O O . TRP A 1 96 ? -0.722 -5.046 -23.176 1.00 96.88 96 TRP A O 1
ATOM 777 N N . GLU A 1 97 ? 0.751 -6.751 -23.129 1.00 95.50 97 GLU A N 1
ATOM 778 C CA . GLU A 1 97 ? 0.755 -7.012 -24.573 1.00 95.50 97 GLU A CA 1
ATOM 779 C C . GLU A 1 97 ? -0.641 -7.355 -25.100 1.00 95.50 97 GLU A C 1
ATOM 781 O O . GLU A 1 97 ? -1.067 -6.815 -26.121 1.00 95.50 97 GLU A O 1
ATOM 786 N N . LYS A 1 98 ? -1.376 -8.220 -24.388 1.00 96.81 98 LYS A N 1
ATOM 787 C CA . LYS A 1 98 ? -2.732 -8.634 -24.768 1.00 96.81 98 LYS A CA 1
ATOM 788 C C . LYS A 1 98 ? -3.708 -7.458 -24.821 1.00 96.81 98 LYS A C 1
ATOM 790 O O . LYS A 1 98 ? -4.580 -7.429 -25.683 1.00 96.81 98 LYS A O 1
ATOM 795 N N . GLU A 1 99 ? -3.561 -6.512 -23.902 1.00 96.56 99 GLU A N 1
ATOM 796 C CA . GLU A 1 99 ? -4.468 -5.372 -23.747 1.00 96.56 99 GLU A CA 1
ATOM 797 C C . GLU A 1 99 ? -3.992 -4.139 -24.541 1.00 96.56 99 GLU A C 1
ATOM 799 O O . GLU A 1 99 ? -4.603 -3.078 -24.471 1.00 96.56 99 GLU A O 1
ATOM 804 N N . GLY A 1 100 ? -2.909 -4.269 -25.321 1.00 96.69 100 GLY A N 1
ATOM 805 C CA . GLY A 1 100 ? -2.407 -3.210 -26.199 1.00 96.69 100 GLY A CA 1
ATOM 806 C C . GLY A 1 100 ? -1.698 -2.064 -25.473 1.00 96.69 100 GLY A C 1
ATOM 807 O O . GLY A 1 100 ? -1.539 -0.987 -26.046 1.00 96.69 100 GLY A O 1
ATOM 808 N N . PHE A 1 101 ? -1.254 -2.275 -24.232 1.00 96.94 101 PHE A N 1
ATOM 809 C CA . PHE A 1 101 ? -0.549 -1.265 -23.445 1.00 96.94 101 PHE A CA 1
ATOM 810 C C . PHE A 1 101 ? 0.945 -1.577 -23.331 1.00 96.94 101 PHE A C 1
ATOM 812 O O . PHE A 1 101 ? 1.364 -2.722 -23.183 1.00 96.94 101 PHE A O 1
ATOM 819 N N . SER A 1 102 ? 1.776 -0.532 -23.306 1.00 94.56 102 SER A N 1
ATOM 820 C CA . SER A 1 102 ? 3.171 -0.670 -22.879 1.00 94.56 102 SER A CA 1
ATOM 821 C C . SER A 1 102 ? 3.230 -0.961 -21.379 1.00 94.56 102 SER A C 1
ATOM 823 O O . SER A 1 102 ? 2.606 -0.266 -20.571 1.00 94.56 102 SER A O 1
ATOM 825 N N . ARG A 1 103 ? 4.066 -1.924 -20.971 1.00 93.75 103 ARG A N 1
ATOM 826 C CA . ARG A 1 103 ? 4.350 -2.166 -19.548 1.00 93.75 103 ARG A CA 1
ATOM 827 C C . ARG A 1 103 ? 4.999 -0.961 -18.867 1.00 93.75 103 ARG A C 1
ATOM 829 O O . ARG A 1 103 ? 4.752 -0.742 -17.684 1.00 93.75 103 ARG A O 1
ATOM 836 N N . ASN A 1 104 ? 5.806 -0.182 -19.584 1.00 93.44 104 ASN A N 1
ATOM 837 C CA . ASN A 1 104 ? 6.475 1.002 -19.043 1.00 93.44 104 ASN A CA 1
ATOM 838 C C . ASN A 1 104 ? 5.611 2.265 -19.216 1.00 93.44 104 ASN A C 1
ATOM 840 O O . ASN A 1 104 ? 4.989 2.382 -20.273 1.00 93.44 104 ASN A O 1
ATOM 844 N N . PRO A 1 105 ? 5.613 3.195 -18.238 1.00 94.56 105 PRO A N 1
ATOM 845 C CA . PRO A 1 105 ? 6.234 3.074 -16.914 1.00 94.56 105 PRO A CA 1
ATOM 846 C C . PRO A 1 105 ? 5.561 1.989 -16.053 1.00 94.56 105 PRO A C 1
ATOM 848 O O . PRO A 1 105 ? 4.365 1.726 -16.177 1.00 94.56 105 PRO A O 1
ATOM 851 N N . ARG A 1 106 ? 6.352 1.320 -15.198 1.00 93.00 106 ARG A N 1
ATOM 852 C CA . ARG A 1 106 ? 5.877 0.193 -14.367 1.00 93.00 106 ARG A CA 1
ATOM 853 C C . ARG A 1 106 ? 5.123 0.638 -13.121 1.00 93.00 106 ARG A C 1
ATOM 855 O O . ARG A 1 106 ? 4.190 -0.038 -12.709 1.00 93.00 106 ARG A O 1
ATOM 862 N N . PHE A 1 107 ? 5.566 1.729 -12.507 1.00 95.56 107 PHE A N 1
ATOM 863 C CA . PHE A 1 107 ? 5.080 2.179 -11.210 1.00 95.56 107 PHE A CA 1
ATOM 864 C C . PHE A 1 107 ? 4.066 3.305 -11.373 1.00 95.56 107 PHE A C 1
ATOM 866 O O . PHE A 1 107 ? 4.325 4.256 -12.106 1.00 95.56 107 PHE A O 1
ATOM 873 N N . LEU A 1 108 ? 2.951 3.222 -10.648 1.00 95.94 108 LEU A N 1
ATOM 874 C CA . LEU A 1 108 ? 1.843 4.179 -10.725 1.00 95.94 108 LEU A CA 1
ATOM 875 C C . LEU A 1 108 ? 2.256 5.634 -10.461 1.00 95.94 108 LEU A C 1
ATOM 877 O O . LEU A 1 108 ? 1.772 6.537 -11.131 1.00 95.94 108 LEU A O 1
ATOM 881 N N . ASN A 1 109 ? 3.200 5.877 -9.546 1.00 96.44 109 ASN A N 1
ATOM 882 C CA . ASN A 1 109 ? 3.693 7.229 -9.266 1.00 96.44 109 ASN A CA 1
ATOM 883 C C . ASN A 1 109 ? 4.423 7.883 -10.451 1.00 96.44 109 ASN A C 1
ATOM 885 O O . ASN A 1 109 ? 4.612 9.094 -10.435 1.00 96.44 109 ASN A O 1
ATOM 889 N N . MET A 1 110 ? 4.840 7.097 -11.447 1.00 95.69 110 MET A N 1
ATOM 890 C CA . MET A 1 110 ? 5.546 7.567 -12.641 1.00 95.69 110 MET A CA 1
ATOM 891 C C . MET A 1 110 ? 4.624 7.768 -13.848 1.00 95.69 110 MET A C 1
ATOM 893 O O . MET A 1 110 ? 5.110 8.171 -14.902 1.00 95.69 110 MET A O 1
ATOM 897 N N . TYR A 1 111 ? 3.333 7.441 -13.730 1.00 95.88 111 TYR A N 1
ATOM 898 C CA . TYR A 1 111 ? 2.395 7.570 -14.845 1.00 95.88 111 TYR A CA 1
ATOM 899 C C . TYR A 1 111 ? 2.207 9.045 -15.180 1.00 95.88 111 TYR A C 1
ATOM 901 O O . TYR A 1 111 ? 2.136 9.890 -14.284 1.00 95.88 111 TYR A O 1
ATOM 909 N N . GLN A 1 112 ? 2.128 9.337 -16.471 1.00 95.69 112 GLN A N 1
ATOM 910 C CA . GLN A 1 112 ? 1.934 10.682 -17.004 1.00 95.69 112 GLN A CA 1
ATOM 911 C C . GLN A 1 112 ? 0.600 10.777 -17.745 1.00 95.69 1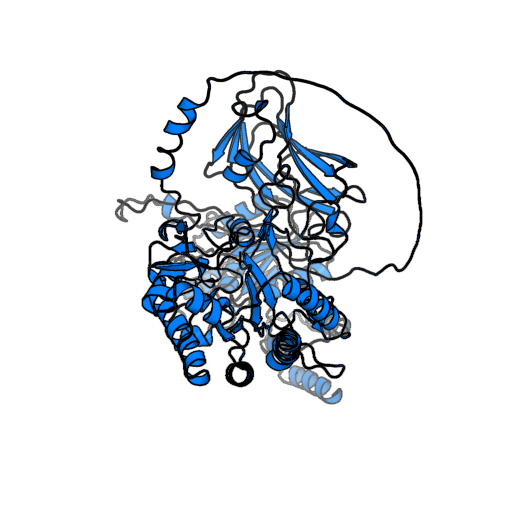12 GLN A C 1
ATOM 913 O O . GLN A 1 112 ? -0.130 9.797 -17.860 1.00 95.69 112 GLN A O 1
ATOM 918 N N . GLU A 1 113 ? 0.270 11.964 -18.257 1.00 95.19 113 GLU A N 1
ATOM 919 C CA . GLU A 1 113 ? -0.986 12.212 -18.980 1.00 95.19 113 GLU A CA 1
ATOM 920 C C . GLU A 1 113 ? -1.223 11.194 -20.112 1.00 95.19 113 GLU A C 1
ATOM 922 O O . GLU A 1 113 ? -2.334 10.699 -20.288 1.00 95.19 113 GLU A O 1
ATOM 927 N N . GLY A 1 114 ? -0.158 10.801 -20.822 1.00 95.38 114 GLY A N 1
ATOM 928 C CA . GLY A 1 114 ? -0.213 9.777 -21.871 1.00 95.38 114 GLY A CA 1
ATOM 929 C C . GLY A 1 114 ? -0.557 8.362 -21.380 1.00 95.38 114 GLY A C 1
ATOM 930 O O . GLY A 1 114 ? -0.938 7.520 -22.188 1.00 95.38 114 GLY A O 1
ATOM 931 N N . ASP A 1 115 ? -0.470 8.097 -20.074 1.00 96.00 115 ASP A N 1
ATOM 932 C CA . ASP A 1 115 ? -0.794 6.810 -19.448 1.00 96.00 115 ASP A CA 1
ATOM 933 C C . ASP A 1 115 ? -2.224 6.764 -18.873 1.00 96.00 115 ASP A C 1
ATOM 935 O O . ASP A 1 115 ? -2.603 5.759 -18.263 1.00 96.00 115 ASP A O 1
ATOM 939 N N . LYS A 1 116 ? -3.045 7.814 -19.043 1.00 96.25 116 LYS A N 1
ATOM 940 C CA . LYS A 1 116 ? -4.400 7.880 -18.456 1.00 96.25 116 LYS A CA 1
ATOM 941 C C . LYS A 1 116 ? -5.298 6.712 -18.851 1.00 96.25 116 LYS A C 1
ATOM 943 O O . LYS A 1 116 ? -5.952 6.137 -17.985 1.00 96.25 116 LYS A O 1
ATOM 948 N N . GLU A 1 117 ? -5.294 6.306 -20.118 1.00 96.94 117 GLU A N 1
ATOM 949 C CA . GLU A 1 117 ? -6.107 5.168 -20.574 1.00 96.94 117 GLU A CA 1
ATOM 950 C C . GLU A 1 117 ? -5.633 3.841 -19.971 1.00 96.94 117 GLU A C 1
ATOM 952 O O . GLU A 1 117 ? -6.447 3.014 -19.561 1.00 96.94 117 GLU A O 1
ATOM 957 N N . LYS A 1 118 ? -4.314 3.664 -19.819 1.00 96.81 118 LYS A N 1
ATOM 958 C CA . LYS A 1 118 ? -3.729 2.505 -19.132 1.00 96.81 118 LYS A CA 1
ATOM 959 C C . LYS A 1 118 ? -4.150 2.474 -17.663 1.00 96.81 118 LYS A C 1
ATOM 961 O O . LYS A 1 118 ? -4.532 1.418 -17.160 1.00 96.81 118 LYS A O 1
ATOM 966 N N . LEU A 1 119 ? -4.100 3.623 -16.983 1.00 97.44 119 LEU A N 1
ATOM 967 C CA . LEU A 1 119 ? -4.535 3.782 -15.594 1.00 97.44 119 LEU A CA 1
ATOM 968 C C . LEU A 1 119 ? -6.029 3.472 -15.437 1.00 97.44 119 LEU A C 1
ATOM 970 O O . LEU A 1 119 ? -6.418 2.690 -14.572 1.00 97.44 119 LEU A O 1
ATOM 974 N N . LYS A 1 120 ? -6.859 4.036 -16.315 1.00 98.06 120 LYS A N 1
ATOM 975 C CA . LYS A 1 120 ? -8.302 3.803 -16.342 1.00 98.06 120 LYS A CA 1
ATOM 976 C C . LYS A 1 120 ? -8.633 2.335 -16.537 1.00 98.06 120 LYS A C 1
ATOM 978 O O . LYS A 1 120 ? -9.483 1.803 -15.824 1.00 98.06 120 LYS A O 1
ATOM 983 N N . PHE A 1 121 ? -7.942 1.678 -17.466 1.00 98.19 121 PHE A N 1
ATOM 984 C CA . PHE A 1 121 ? -8.113 0.259 -17.733 1.00 98.19 121 PHE A CA 1
ATOM 985 C C . PHE A 1 121 ? -7.844 -0.588 -16.486 1.00 98.19 121 PHE A C 1
ATOM 987 O O . PHE A 1 121 ? -8.714 -1.362 -16.089 1.00 98.19 121 PHE A O 1
ATOM 994 N N . ILE A 1 122 ? -6.684 -0.426 -15.837 1.00 97.88 122 ILE A N 1
ATOM 995 C CA . ILE A 1 122 ? -6.350 -1.248 -14.664 1.00 97.88 122 ILE A CA 1
ATOM 996 C C . ILE A 1 122 ? -7.301 -0.989 -13.493 1.00 97.88 122 ILE A C 1
ATOM 998 O O . ILE A 1 122 ? -7.756 -1.948 -12.875 1.00 97.88 122 ILE A O 1
ATOM 1002 N N . PHE A 1 123 ? -7.669 0.267 -13.225 1.00 98.50 123 PHE A N 1
ATOM 1003 C CA . PHE A 1 123 ? -8.610 0.570 -12.151 1.00 98.50 123 PHE A CA 1
ATOM 1004 C C . PHE A 1 123 ? -9.991 -0.017 -12.444 1.00 98.50 123 PHE A C 1
ATOM 1006 O O . PHE A 1 123 ? -10.524 -0.736 -11.609 1.00 98.50 123 PHE A O 1
ATOM 1013 N N . THR A 1 124 ? -10.535 0.210 -13.643 1.00 98.44 124 THR A N 1
ATOM 1014 C CA . THR A 1 124 ? -11.854 -0.317 -14.034 1.00 98.44 124 THR A CA 1
ATOM 1015 C C . THR A 1 124 ? -11.879 -1.842 -13.969 1.00 98.44 124 THR A C 1
ATOM 1017 O O . THR A 1 124 ? -12.829 -2.426 -13.454 1.00 98.44 124 THR A O 1
ATOM 1020 N N . LYS A 1 125 ? -10.822 -2.499 -14.458 1.00 98.12 125 LYS A N 1
ATOM 1021 C CA . LYS A 1 125 ? -10.722 -3.958 -14.473 1.00 98.12 125 LYS A CA 1
ATOM 1022 C C . LYS A 1 125 ? -10.726 -4.544 -13.064 1.00 98.12 125 LYS A C 1
ATOM 1024 O O . LYS A 1 125 ? -11.533 -5.421 -12.776 1.00 98.12 125 LYS A O 1
ATOM 1029 N N . PHE A 1 126 ? -9.811 -4.093 -12.208 1.00 98.50 126 PHE A N 1
ATOM 1030 C CA . PHE A 1 126 ? -9.620 -4.708 -10.896 1.00 98.50 126 PHE A CA 1
ATOM 1031 C C . PHE A 1 126 ? -10.658 -4.247 -9.870 1.00 98.50 126 PHE A C 1
ATOM 1033 O O . PHE A 1 126 ? -11.054 -5.052 -9.032 1.00 98.50 126 PHE A O 1
ATOM 1040 N N . ALA A 1 127 ? -11.162 -3.011 -9.971 1.00 98.44 127 ALA A N 1
ATOM 1041 C CA . ALA A 1 127 ? -12.350 -2.601 -9.227 1.00 98.44 127 ALA A CA 1
ATOM 1042 C C . ALA A 1 127 ? -13.546 -3.473 -9.622 1.00 98.44 127 ALA A C 1
ATOM 1044 O O . ALA A 1 127 ? -14.150 -4.085 -8.753 1.00 98.44 127 ALA A O 1
ATOM 1045 N N . GLY A 1 128 ? -13.822 -3.624 -10.924 1.00 98.44 128 GLY A N 1
ATOM 1046 C CA . GLY A 1 128 ? -14.931 -4.448 -11.408 1.00 98.44 128 GLY A CA 1
ATOM 1047 C C . GLY A 1 128 ? -14.830 -5.916 -10.983 1.00 98.44 128 GLY A C 1
ATOM 1048 O O . GLY A 1 128 ? -15.833 -6.504 -10.579 1.00 98.44 128 GLY A O 1
ATOM 1049 N N . ASP A 1 129 ? -13.624 -6.497 -11.007 1.00 98.44 129 ASP A N 1
ATOM 1050 C CA . ASP A 1 129 ? -13.379 -7.851 -10.495 1.00 98.44 129 ASP A CA 1
ATOM 1051 C C . ASP A 1 129 ? -13.774 -7.959 -9.003 1.00 98.44 129 ASP A C 1
ATOM 1053 O O . ASP A 1 129 ? -14.512 -8.877 -8.640 1.00 98.44 129 ASP A O 1
ATOM 1057 N N . LEU A 1 130 ? -13.364 -7.011 -8.147 1.00 98.44 130 LEU A N 1
ATOM 1058 C CA . LEU A 1 130 ? -13.750 -6.999 -6.727 1.00 98.44 130 LEU A CA 1
ATOM 1059 C C . LEU A 1 130 ? -15.252 -6.746 -6.529 1.00 98.44 130 LEU A C 1
ATOM 1061 O O . LEU A 1 130 ? -15.914 -7.498 -5.817 1.00 98.44 130 LEU A O 1
ATOM 1065 N N . GLU A 1 131 ? -15.810 -5.722 -7.172 1.00 98.44 131 GLU A N 1
ATOM 1066 C CA . GLU A 1 131 ? -17.222 -5.337 -7.044 1.00 98.44 131 GLU A CA 1
ATOM 1067 C C . GLU A 1 131 ? -18.171 -6.466 -7.461 1.00 98.44 131 GLU A C 1
ATOM 1069 O O . GLU A 1 131 ? -19.226 -6.645 -6.849 1.00 98.44 131 GLU A O 1
ATOM 1074 N N . SER A 1 132 ? -17.780 -7.273 -8.454 1.00 97.94 132 SER A N 1
ATOM 1075 C CA . SER A 1 132 ? -18.556 -8.439 -8.890 1.00 97.94 132 SER A CA 1
ATOM 1076 C C . SER A 1 132 ? -18.709 -9.503 -7.799 1.00 97.94 132 SER A C 1
ATOM 1078 O O . SER A 1 132 ? -19.748 -10.159 -7.722 1.00 97.94 132 SER A O 1
ATOM 1080 N N . VAL A 1 133 ? -17.702 -9.649 -6.932 1.00 98.06 133 VAL A N 1
ATOM 1081 C CA . VAL A 1 133 ? -17.716 -10.594 -5.808 1.00 98.06 133 VAL A CA 1
ATOM 1082 C C . VAL A 1 133 ? -18.418 -9.987 -4.597 1.00 98.06 133 VAL A C 1
ATOM 1084 O O . VAL A 1 133 ? -19.189 -10.675 -3.934 1.00 98.06 133 VAL A O 1
ATOM 1087 N N . LEU A 1 134 ? -18.174 -8.702 -4.329 1.00 97.88 134 LEU A N 1
ATOM 1088 C CA . LEU A 1 134 ? -18.714 -7.987 -3.170 1.00 97.88 134 LEU A CA 1
ATOM 1089 C C . LEU A 1 134 ? -20.189 -7.591 -3.332 1.00 97.88 134 LEU A C 1
ATOM 1091 O O . LEU A 1 134 ? -20.849 -7.247 -2.354 1.00 97.88 134 LEU A O 1
ATOM 1095 N N . ASN A 1 135 ? -20.707 -7.574 -4.565 1.00 96.69 135 ASN A N 1
ATOM 1096 C CA . ASN A 1 135 ? -22.045 -7.072 -4.893 1.00 96.69 135 ASN A CA 1
ATOM 1097 C C . ASN A 1 135 ? -22.310 -5.652 -4.337 1.00 96.69 135 ASN A C 1
ATOM 1099 O O . ASN A 1 135 ? -23.421 -5.294 -3.938 1.00 96.69 135 ASN A O 1
ATOM 1103 N N . ARG A 1 136 ? -21.256 -4.836 -4.294 1.00 97.19 136 ARG A N 1
ATOM 1104 C CA . ARG A 1 136 ? -21.265 -3.420 -3.922 1.00 97.19 136 ARG A CA 1
ATOM 1105 C C . ARG A 1 136 ? -20.105 -2.723 -4.615 1.00 97.19 136 ARG A C 1
ATOM 1107 O O . ARG A 1 136 ? -19.127 -3.374 -4.971 1.00 97.19 136 ARG A O 1
ATOM 1114 N N . LYS A 1 137 ? -20.188 -1.398 -4.720 1.00 97.62 137 LYS A N 1
ATOM 1115 C CA . LYS A 1 137 ? -19.035 -0.594 -5.116 1.00 97.62 137 LYS A CA 1
ATOM 1116 C C . LYS A 1 137 ? -17.928 -0.636 -4.059 1.00 97.62 137 LYS A C 1
ATOM 1118 O O . LYS A 1 137 ? -18.208 -0.731 -2.853 1.00 97.62 137 LYS A O 1
ATOM 1123 N N . ILE A 1 138 ? -16.687 -0.521 -4.513 1.00 98.12 138 ILE A N 1
ATOM 1124 C CA . ILE A 1 138 ? -15.560 -0.198 -3.632 1.00 98.12 138 ILE A CA 1
ATOM 1125 C C . ILE A 1 138 ? -15.648 1.274 -3.203 1.00 98.12 138 ILE A C 1
ATOM 1127 O O . ILE A 1 138 ? -16.120 2.129 -3.949 1.00 98.12 138 ILE A O 1
ATOM 1131 N N . ASN A 1 139 ? -15.222 1.577 -1.980 1.00 98.12 139 ASN A N 1
ATOM 1132 C CA . ASN A 1 139 ? -15.255 2.921 -1.402 1.00 98.12 139 ASN A CA 1
ATOM 1133 C C . ASN A 1 139 ? -13.863 3.522 -1.199 1.00 98.12 139 ASN A C 1
ATOM 1135 O O . ASN A 1 139 ? -13.737 4.740 -1.046 1.00 98.12 139 ASN A O 1
ATOM 1139 N N . ALA A 1 140 ? -12.830 2.686 -1.151 1.00 98.81 140 ALA A N 1
ATOM 1140 C CA . ALA A 1 140 ? -11.482 3.102 -0.831 1.00 98.81 140 ALA A CA 1
ATOM 1141 C C . ALA A 1 140 ? -10.441 2.458 -1.742 1.00 98.81 140 ALA A C 1
ATOM 1143 O O . ALA A 1 140 ? -10.619 1.375 -2.302 1.00 98.81 140 ALA A O 1
ATOM 1144 N N . TYR A 1 141 ? -9.305 3.138 -1.838 1.00 98.88 141 TYR A N 1
ATOM 1145 C CA . TYR A 1 141 ? -8.150 2.665 -2.576 1.00 98.88 141 TYR A CA 1
ATOM 1146 C C . TYR A 1 141 ? -6.850 2.920 -1.819 1.00 98.88 141 TYR A C 1
ATOM 1148 O O . TYR A 1 141 ? -6.652 3.990 -1.234 1.00 98.88 141 TYR A O 1
ATOM 1156 N N . ARG A 1 142 ? -5.921 1.966 -1.912 1.00 98.81 142 ARG A N 1
ATOM 1157 C CA . ARG A 1 142 ? -4.527 2.132 -1.501 1.00 98.81 142 ARG A CA 1
ATOM 1158 C C . ARG A 1 142 ? -3.590 1.734 -2.630 1.00 98.81 142 ARG A C 1
ATOM 1160 O O . ARG A 1 142 ? -3.720 0.664 -3.214 1.00 98.81 142 ARG A O 1
ATOM 1167 N N . ALA A 1 143 ? -2.595 2.563 -2.899 1.00 98.44 143 ALA A N 1
ATOM 1168 C CA . ALA A 1 143 ? -1.579 2.296 -3.899 1.00 98.44 143 ALA A CA 1
ATOM 1169 C C . ALA A 1 143 ? -0.501 1.343 -3.385 1.00 98.44 143 ALA A C 1
ATOM 1171 O O . ALA A 1 143 ? 0.010 1.505 -2.273 1.00 98.44 143 ALA A O 1
ATOM 1172 N N . GLY A 1 144 ? -0.096 0.405 -4.239 1.00 97.31 144 GLY A N 1
ATOM 1173 C CA . GLY A 1 144 ? 0.980 -0.536 -3.974 1.00 97.31 144 GLY A CA 1
ATOM 1174 C C . GLY A 1 144 ? 2.279 0.156 -3.580 1.00 97.31 144 GLY A C 1
ATOM 1175 O O . GLY A 1 144 ? 2.778 1.047 -4.278 1.00 97.31 144 GLY A O 1
ATOM 1176 N N . SER A 1 145 ? 2.825 -0.218 -2.418 1.00 95.44 145 SER A N 1
ATOM 1177 C CA . SER A 1 145 ? 3.991 0.442 -1.807 1.00 95.44 145 SER A CA 1
ATOM 1178 C C . SER A 1 145 ? 3.889 1.979 -1.791 1.00 95.44 145 SER A C 1
ATOM 1180 O O . SER A 1 145 ? 4.902 2.669 -1.958 1.00 95.44 145 SER A O 1
ATOM 1182 N N . PHE A 1 146 ? 2.667 2.501 -1.645 1.00 97.88 146 PHE A N 1
ATOM 1183 C CA . PHE A 1 146 ? 2.328 3.923 -1.658 1.00 97.88 146 PHE A CA 1
ATOM 1184 C C . PHE A 1 146 ? 2.860 4.681 -2.882 1.00 97.88 146 PHE A C 1
ATOM 1186 O O . PHE A 1 146 ? 3.268 5.839 -2.782 1.00 97.88 146 PHE A O 1
ATOM 1193 N N . ARG A 1 147 ? 2.872 4.029 -4.050 1.00 97.81 147 ARG A N 1
ATOM 1194 C CA . ARG A 1 147 ? 3.231 4.663 -5.322 1.00 97.81 147 ARG A CA 1
ATOM 1195 C C . ARG A 1 147 ? 2.007 5.249 -5.991 1.00 97.81 147 ARG A C 1
ATOM 1197 O O . ARG A 1 147 ? 1.273 4.545 -6.665 1.00 97.81 147 ARG A O 1
ATOM 1204 N N . TRP A 1 148 ? 1.804 6.543 -5.817 1.00 98.19 148 TRP A N 1
ATOM 1205 C CA . TRP A 1 148 ? 0.674 7.274 -6.383 1.00 98.19 148 TRP A CA 1
ATOM 1206 C C . TRP A 1 148 ? 1.104 8.678 -6.810 1.00 98.19 148 TRP A C 1
ATOM 1208 O O . TRP A 1 148 ? 2.182 9.140 -6.432 1.00 98.19 148 TRP A O 1
ATOM 1218 N N . ASN A 1 149 ? 0.267 9.342 -7.602 1.00 98.25 149 ASN A N 1
ATOM 1219 C CA . ASN A 1 149 ? 0.403 10.747 -7.996 1.00 98.25 149 ASN A CA 1
ATOM 1220 C C . ASN A 1 149 ? -0.988 11.369 -8.262 1.00 98.25 149 ASN A C 1
ATOM 1222 O O . ASN A 1 149 ? -2.013 10.733 -8.008 1.00 98.25 149 ASN A O 1
ATOM 1226 N N . SER A 1 150 ? -1.043 12.601 -8.775 1.00 98.44 150 SER A N 1
ATOM 1227 C CA . SER A 1 150 ? -2.292 13.317 -9.078 1.00 98.44 150 SER A CA 1
ATOM 1228 C C . SER A 1 150 ? -3.229 12.545 -10.011 1.00 98.44 150 SER A C 1
ATOM 1230 O O . SER A 1 150 ? -4.430 12.515 -9.757 1.00 98.44 150 SER A O 1
ATOM 1232 N N . LEU A 1 151 ? -2.700 11.839 -11.019 1.00 98.38 151 LEU A N 1
ATOM 1233 C CA . LEU A 1 151 ? -3.506 11.025 -11.939 1.00 98.38 151 LEU A CA 1
ATOM 1234 C C . LEU A 1 151 ? -4.232 9.894 -11.218 1.00 98.38 151 LEU A C 1
ATOM 1236 O O . LEU A 1 151 ? -5.349 9.539 -11.579 1.00 98.38 151 LEU A O 1
ATOM 1240 N N . THR A 1 152 ? -3.616 9.351 -10.164 1.00 98.56 152 THR A N 1
ATOM 1241 C CA . THR A 1 152 ? -4.277 8.371 -9.297 1.00 98.56 152 THR A CA 1
ATOM 1242 C C . THR A 1 152 ? -5.509 8.992 -8.637 1.00 98.56 152 THR A C 1
ATOM 1244 O O . THR A 1 152 ? -6.578 8.398 -8.673 1.00 98.56 152 THR A O 1
ATOM 1247 N N . LEU A 1 153 ? -5.393 10.204 -8.081 1.00 98.69 153 LEU A N 1
ATOM 1248 C CA . LEU A 1 153 ? -6.509 10.904 -7.430 1.00 98.69 153 LEU A CA 1
ATOM 1249 C C . LEU A 1 153 ? -7.606 11.323 -8.418 1.00 98.69 153 LEU A C 1
ATOM 1251 O O . LEU A 1 153 ? -8.785 11.284 -8.069 1.00 98.69 153 LEU A O 1
ATOM 1255 N N . GLU A 1 154 ? -7.232 11.730 -9.632 1.00 98.50 154 GLU A N 1
ATOM 1256 C CA . GLU A 1 154 ? -8.171 11.994 -10.729 1.00 98.50 154 GLU A CA 1
ATOM 1257 C C . GLU A 1 154 ? -8.952 10.728 -11.092 1.00 98.50 154 GLU A C 1
ATOM 1259 O O . GLU A 1 154 ? -10.178 10.762 -11.128 1.00 98.50 154 GLU A O 1
ATOM 1264 N N . MET A 1 155 ? -8.264 9.591 -11.238 1.00 98.44 155 MET A N 1
ATOM 1265 C CA . MET A 1 155 ? -8.908 8.317 -11.558 1.00 98.44 155 MET A CA 1
ATOM 1266 C C . MET A 1 155 ? -9.892 7.861 -10.475 1.00 98.44 155 MET A C 1
ATOM 1268 O O . MET A 1 155 ? -10.978 7.384 -10.791 1.00 98.44 155 MET A O 1
ATOM 1272 N N . LEU A 1 156 ? -9.549 8.042 -9.194 1.00 98.75 156 LEU A N 1
ATOM 1273 C CA . LEU A 1 156 ? -10.475 7.753 -8.094 1.00 98.75 156 LEU A CA 1
ATOM 1274 C C . LEU A 1 156 ? -11.756 8.580 -8.197 1.00 98.75 156 LEU A C 1
ATOM 1276 O O . LEU A 1 156 ? -12.845 8.053 -7.990 1.00 98.75 156 LEU A O 1
ATOM 1280 N N . LYS A 1 157 ? -11.636 9.863 -8.555 1.00 98.50 157 LYS A N 1
ATOM 1281 C CA . LYS A 1 157 ? -12.796 10.735 -8.756 1.00 98.50 157 LYS A CA 1
ATOM 1282 C C . LYS A 1 157 ? -13.640 10.276 -9.941 1.00 98.50 157 LYS A C 1
ATOM 1284 O O . LYS A 1 157 ? -14.857 10.196 -9.806 1.00 98.50 157 LYS A O 1
ATOM 1289 N N . ASP A 1 158 ? -13.006 9.975 -11.070 1.00 98.00 158 ASP A N 1
ATOM 1290 C CA . ASP A 1 158 ? -13.695 9.555 -12.295 1.00 98.00 158 ASP A CA 1
ATOM 1291 C C . ASP A 1 158 ? -14.462 8.239 -12.112 1.00 98.00 158 ASP A C 1
ATOM 1293 O O . ASP A 1 158 ? -15.507 8.034 -12.731 1.00 98.00 158 ASP A O 1
ATOM 1297 N N . LEU A 1 159 ? -13.961 7.361 -11.240 1.00 97.56 159 LEU A N 1
ATOM 1298 C CA . LEU A 1 159 ? -14.577 6.075 -10.914 1.00 97.56 159 LEU A CA 1
ATOM 1299 C C . LEU A 1 159 ? -15.474 6.111 -9.673 1.00 97.56 159 LEU A C 1
ATOM 1301 O O . LEU A 1 159 ? -15.969 5.062 -9.268 1.00 97.56 159 LEU A O 1
ATOM 1305 N N . ASP A 1 160 ? -15.722 7.290 -9.094 1.00 97.94 160 ASP A N 1
ATOM 1306 C CA . ASP A 1 160 ? -16.583 7.448 -7.915 1.00 97.94 160 ASP A CA 1
ATOM 1307 C C . ASP A 1 160 ? -16.095 6.613 -6.708 1.00 97.94 160 ASP A C 1
ATOM 1309 O O . ASP A 1 160 ? -16.888 6.059 -5.949 1.00 97.94 160 ASP A O 1
ATOM 1313 N N . ILE A 1 161 ? -14.769 6.518 -6.530 1.00 98.62 161 ILE A N 1
ATOM 1314 C CA . ILE A 1 161 ? -14.108 5.892 -5.374 1.00 98.62 161 ILE A CA 1
ATOM 1315 C C . ILE A 1 161 ? -13.723 7.014 -4.395 1.00 98.62 161 ILE A C 1
ATOM 1317 O O . ILE A 1 161 ? -12.722 7.699 -4.606 1.00 98.62 161 ILE A O 1
ATOM 1321 N N . PRO A 1 162 ? -14.498 7.257 -3.325 1.00 98.62 162 PRO A N 1
ATOM 1322 C CA . PRO A 1 162 ? -14.427 8.501 -2.561 1.00 98.62 162 PRO A CA 1
ATOM 1323 C C . PRO A 1 162 ? -13.208 8.641 -1.644 1.00 98.62 162 PRO A C 1
ATOM 1325 O O . PRO A 1 162 ? -12.914 9.766 -1.229 1.00 98.62 162 PRO A O 1
ATOM 1328 N N . MET A 1 163 ? -12.524 7.549 -1.283 1.00 98.88 163 MET A N 1
ATOM 1329 C CA . MET A 1 163 ? -11.434 7.575 -0.301 1.00 98.88 163 MET A CA 1
ATOM 1330 C C . MET A 1 163 ? -10.103 7.039 -0.840 1.00 98.88 163 MET A C 1
ATOM 1332 O O . MET A 1 163 ? -10.039 6.008 -1.506 1.00 98.88 163 MET A O 1
ATOM 1336 N N . ALA A 1 164 ? -9.016 7.708 -0.463 1.00 98.75 164 ALA A N 1
ATOM 1337 C CA . ALA A 1 164 ? -7.638 7.301 -0.710 1.00 98.75 164 ALA A CA 1
ATOM 1338 C C . ALA A 1 164 ? -6.911 7.055 0.621 1.00 98.75 164 ALA A C 1
ATOM 1340 O O . ALA A 1 164 ? -7.079 7.815 1.569 1.00 98.75 164 ALA A O 1
ATOM 1341 N N . PHE A 1 165 ? -6.101 6.000 0.697 1.00 98.75 165 PHE A N 1
ATOM 1342 C CA . PHE A 1 165 ? -5.304 5.624 1.874 1.00 98.75 165 PHE A CA 1
ATOM 1343 C C . PHE A 1 165 ? -3.806 5.619 1.534 1.00 98.75 165 PHE A C 1
ATOM 1345 O O . PHE A 1 165 ? -3.093 4.636 1.752 1.00 98.75 165 PHE A O 1
ATOM 1352 N N . ASN A 1 166 ? -3.344 6.718 0.946 1.00 98.25 166 ASN A N 1
ATOM 1353 C CA . ASN A 1 166 ? -2.090 6.855 0.213 1.00 98.25 166 ASN A CA 1
ATOM 1354 C C . ASN A 1 166 ? -1.065 7.786 0.889 1.00 98.25 166 ASN A C 1
ATOM 1356 O O . ASN A 1 166 ? 0.138 7.665 0.638 1.00 98.25 166 ASN A O 1
ATOM 1360 N N . ASN A 1 167 ? -1.502 8.727 1.731 1.00 98.12 167 ASN A N 1
ATOM 1361 C CA . ASN A 1 167 ? -0.633 9.742 2.323 1.00 98.12 167 ASN A CA 1
ATOM 1362 C C . ASN A 1 167 ? 0.301 9.151 3.392 1.00 98.12 167 ASN A C 1
ATOM 1364 O O . ASN A 1 167 ? -0.120 8.787 4.493 1.00 98.12 167 ASN A O 1
ATOM 1368 N N . THR A 1 168 ? 1.595 9.139 3.070 1.00 96.12 168 THR A N 1
ATOM 1369 C CA . THR A 1 168 ? 2.706 8.725 3.938 1.00 96.12 168 THR A CA 1
ATOM 1370 C C . THR A 1 168 ? 3.925 9.595 3.643 1.00 96.12 168 THR A C 1
ATOM 1372 O O . THR A 1 168 ? 4.464 9.614 2.532 1.00 96.12 168 THR A O 1
ATOM 1375 N N . VAL A 1 169 ? 4.392 10.320 4.658 1.00 95.31 169 VAL A N 1
ATOM 1376 C CA . VAL A 1 169 ? 5.608 11.133 4.576 1.00 95.31 169 VAL A CA 1
ATOM 1377 C C . VAL A 1 169 ? 6.831 10.236 4.442 1.00 95.31 169 VAL A C 1
ATOM 1379 O O . VAL A 1 169 ? 7.742 10.571 3.686 1.00 95.31 169 VAL A O 1
ATOM 1382 N N . ALA A 1 170 ? 6.837 9.069 5.096 1.00 92.25 170 ALA A N 1
ATOM 1383 C CA . ALA A 1 170 ? 7.909 8.091 4.933 1.00 92.25 170 ALA A CA 1
ATOM 1384 C C . ALA A 1 170 ? 8.083 7.665 3.462 1.00 92.25 170 ALA A C 1
ATOM 1386 O O . ALA A 1 170 ? 9.209 7.596 2.975 1.00 92.25 170 ALA A O 1
ATOM 1387 N N . SER A 1 171 ? 6.996 7.431 2.720 1.00 93.44 171 SER A N 1
ATOM 1388 C CA . SER A 1 171 ? 7.074 7.090 1.290 1.00 93.44 171 SER A CA 1
ATOM 1389 C C . SER A 1 171 ? 7.485 8.263 0.415 1.00 93.44 171 SER A C 1
ATOM 1391 O O . SER A 1 171 ? 8.262 8.059 -0.518 1.00 93.44 171 SER A O 1
ATOM 1393 N N . ARG A 1 172 ? 7.053 9.488 0.739 1.00 94.94 172 ARG A N 1
ATOM 1394 C CA . ARG A 1 172 ? 7.531 10.700 0.057 1.00 94.94 172 ARG A CA 1
ATOM 1395 C C . ARG A 1 172 ? 9.045 10.855 0.192 1.00 94.94 172 ARG A C 1
ATOM 1397 O O . ARG A 1 172 ? 9.732 11.078 -0.796 1.00 94.94 172 ARG A O 1
ATOM 1404 N N . VAL A 1 173 ? 9.579 10.675 1.402 1.00 89.81 173 VAL A N 1
ATOM 1405 C CA . VAL A 1 173 ? 11.030 10.719 1.674 1.00 89.81 173 VAL A CA 1
ATOM 1406 C C . VAL A 1 173 ? 11.788 9.640 0.889 1.00 89.81 173 VAL A C 1
ATOM 1408 O O . VAL A 1 173 ? 12.925 9.861 0.484 1.00 89.81 173 VAL A O 1
ATOM 1411 N N . LEU A 1 174 ? 11.158 8.490 0.635 1.00 86.62 174 LEU A N 1
ATOM 1412 C CA . LEU A 1 174 ? 11.712 7.403 -0.179 1.00 86.62 174 LEU A CA 1
ATOM 1413 C C . LEU A 1 174 ? 11.500 7.585 -1.696 1.00 86.62 174 LEU A C 1
ATOM 1415 O O . LEU A 1 174 ? 11.828 6.673 -2.454 1.00 86.62 174 LEU A O 1
ATOM 1419 N N . GLY A 1 175 ? 10.928 8.708 -2.147 1.00 90.25 175 GLY A N 1
ATOM 1420 C CA . GLY A 1 175 ? 10.644 8.971 -3.563 1.00 90.25 175 GLY A CA 1
ATOM 1421 C C . GLY A 1 175 ? 9.558 8.071 -4.163 1.00 90.25 175 GLY A C 1
ATOM 1422 O O . GLY A 1 175 ? 9.512 7.870 -5.374 1.00 90.25 175 GLY A O 1
ATOM 1423 N N . GLN A 1 176 ? 8.704 7.476 -3.328 1.00 94.12 176 GLN A N 1
ATOM 1424 C CA . GLN A 1 176 ? 7.639 6.574 -3.777 1.00 94.12 176 GLN A CA 1
ATOM 1425 C C . GLN A 1 176 ? 6.384 7.339 -4.197 1.00 94.12 176 GLN A C 1
ATOM 1427 O O . GLN A 1 176 ? 5.664 6.873 -5.070 1.00 94.12 176 GLN A O 1
ATOM 1432 N N . CYS A 1 177 ? 6.155 8.527 -3.641 1.00 96.00 177 CYS A N 1
ATOM 1433 C CA . CYS A 1 177 ? 5.114 9.454 -4.073 1.00 96.00 177 CYS A CA 1
ATOM 1434 C C . CYS A 1 177 ? 5.699 10.873 -4.192 1.00 96.00 177 CYS A C 1
ATOM 1436 O O . CYS A 1 177 ? 6.655 11.201 -3.480 1.00 96.00 177 CYS A O 1
ATOM 1438 N N . PRO A 1 178 ? 5.151 11.725 -5.075 1.00 95.81 178 PRO A N 1
ATOM 1439 C CA . PRO A 1 178 ? 5.644 13.087 -5.270 1.00 95.81 178 PRO A CA 1
ATOM 1440 C C . PRO A 1 178 ? 5.279 14.007 -4.097 1.00 95.81 178 PRO A C 1
ATOM 1442 O O . PRO A 1 178 ? 5.982 14.976 -3.815 1.00 95.81 178 PRO A O 1
ATOM 1445 N N . TYR A 1 179 ? 4.201 13.693 -3.373 1.00 97.12 179 TYR A N 1
ATOM 1446 C CA . TYR A 1 179 ? 3.669 14.554 -2.328 1.00 97.12 179 TYR A CA 1
ATOM 1447 C C . TYR A 1 179 ? 3.063 13.758 -1.172 1.00 97.12 179 TYR A C 1
ATOM 1449 O O . TYR A 1 179 ? 2.539 12.663 -1.352 1.00 97.12 179 TYR A O 1
ATOM 1457 N N . ALA A 1 180 ? 3.184 14.315 0.030 1.00 96.81 180 ALA A N 1
ATOM 1458 C CA . ALA A 1 180 ? 2.539 13.863 1.256 1.00 96.81 180 ALA A CA 1
ATOM 1459 C C . ALA A 1 180 ? 2.669 14.973 2.303 1.00 96.81 180 ALA A C 1
ATOM 1461 O O . ALA A 1 180 ? 3.675 15.693 2.325 1.00 96.81 180 ALA A O 1
ATOM 1462 N N . ILE A 1 181 ? 1.694 15.072 3.201 1.00 95.19 181 ILE A N 1
ATOM 1463 C CA . ILE A 1 181 ? 1.717 16.015 4.320 1.00 95.19 181 ILE A CA 1
ATOM 1464 C C . ILE A 1 181 ? 1.886 15.285 5.659 1.00 95.19 181 ILE A C 1
ATOM 1466 O O . ILE A 1 181 ? 1.360 14.181 5.827 1.00 95.19 181 ILE A O 1
ATOM 1470 N N . PRO A 1 182 ? 2.585 15.887 6.641 1.00 93.31 182 PRO A N 1
ATOM 1471 C CA . PRO A 1 182 ? 2.723 15.346 7.993 1.00 93.31 182 PRO A CA 1
ATOM 1472 C C . PRO A 1 182 ? 1.446 15.577 8.819 1.00 93.31 182 PRO A C 1
ATOM 1474 O O . PRO A 1 182 ? 1.458 16.264 9.839 1.00 93.31 182 PRO A O 1
ATOM 1477 N N . TYR A 1 183 ? 0.325 15.030 8.353 1.00 93.31 183 TYR A N 1
ATOM 1478 C CA . TYR A 1 183 ? -0.999 15.174 8.952 1.00 93.31 183 TYR A CA 1
ATOM 1479 C C . TYR A 1 183 ? -1.635 13.795 9.138 1.00 93.31 183 TYR A C 1
ATOM 1481 O O . TYR A 1 183 ? -1.526 12.947 8.259 1.00 93.31 183 TYR A O 1
ATOM 1489 N N . GLN A 1 184 ? -2.255 13.559 10.297 1.00 90.75 184 GLN A N 1
ATOM 1490 C CA . GLN A 1 184 ? -2.731 12.227 10.707 1.00 90.75 184 GLN A CA 1
ATOM 1491 C C . GLN A 1 184 ? -4.258 12.067 10.664 1.00 90.75 184 GLN A C 1
ATOM 1493 O O . GLN A 1 184 ? -4.745 10.950 10.812 1.00 90.75 184 GLN A O 1
ATOM 1498 N N . LYS A 1 185 ? -5.019 13.156 10.495 1.00 95.69 185 LYS A N 1
ATOM 1499 C CA . LYS A 1 185 ? -6.484 13.092 10.376 1.00 95.69 185 LYS A CA 1
ATOM 1500 C C . LYS A 1 185 ? -6.893 13.034 8.899 1.00 95.69 185 LYS A C 1
ATOM 1502 O O . LYS A 1 185 ? -6.135 13.524 8.057 1.00 95.69 185 LYS A O 1
ATOM 1507 N N . PRO A 1 186 ? -8.082 12.494 8.578 1.00 97.94 186 PRO A N 1
ATOM 1508 C CA . PRO A 1 186 ? -8.632 12.592 7.239 1.00 97.94 186 PRO A CA 1
ATOM 1509 C C . PRO A 1 186 ? -8.688 14.042 6.748 1.00 97.94 186 PRO A C 1
ATOM 1511 O O . PRO A 1 186 ? -9.020 14.956 7.507 1.00 97.94 186 PRO A O 1
ATOM 1514 N N . PHE A 1 187 ? -8.362 14.251 5.478 1.00 98.50 187 PHE A N 1
ATOM 1515 C CA . PHE A 1 187 ? -8.442 15.549 4.810 1.00 98.50 187 PHE A CA 1
ATOM 1516 C C . PHE A 1 187 ? -9.032 15.391 3.412 1.00 98.50 187 PHE A C 1
ATOM 1518 O O . PHE A 1 187 ? -9.133 14.283 2.895 1.00 98.50 187 PHE A O 1
ATOM 1525 N N . ARG A 1 188 ? -9.455 16.490 2.792 1.00 98.62 188 ARG A N 1
ATOM 1526 C CA . ARG A 1 188 ? -10.038 16.473 1.450 1.00 98.62 188 ARG A CA 1
ATOM 1527 C C . ARG A 1 188 ? -9.019 16.944 0.415 1.00 98.62 188 ARG A C 1
ATOM 1529 O O . ARG A 1 188 ? -8.309 17.912 0.642 1.00 98.62 188 ARG A O 1
ATOM 1536 N N . TRP A 1 189 ? -8.953 16.305 -0.735 1.00 98.75 189 TRP A N 1
ATOM 1537 C CA . TRP A 1 189 ? -8.278 16.838 -1.912 1.00 98.75 189 TRP A CA 1
ATOM 1538 C C . TRP A 1 189 ? -9.179 17.845 -2.637 1.00 98.75 189 TRP A C 1
ATOM 1540 O O . TRP A 1 189 ? -10.403 17.741 -2.580 1.00 98.75 189 TRP A O 1
ATOM 1550 N N . SER A 1 190 ? -8.605 18.798 -3.372 1.00 98.56 190 SER A N 1
ATOM 1551 C CA . SER A 1 190 ? -9.345 19.838 -4.108 1.00 98.56 190 SER A CA 1
ATOM 1552 C C . SER A 1 190 ? -10.332 19.263 -5.128 1.00 98.56 190 SER A C 1
ATOM 1554 O O . SER A 1 190 ? -11.318 19.910 -5.475 1.00 98.56 190 SER A O 1
ATOM 1556 N N . ASN A 1 191 ? -10.121 18.019 -5.567 1.00 98.25 191 ASN A N 1
ATOM 1557 C CA . ASN A 1 191 ? -11.022 17.309 -6.466 1.00 98.25 191 ASN A CA 1
ATOM 1558 C C . ASN A 1 191 ? -12.208 16.618 -5.756 1.00 98.25 191 ASN A C 1
ATOM 1560 O O . ASN A 1 191 ? -13.111 16.153 -6.452 1.00 98.25 191 ASN A O 1
ATOM 1564 N N . GLY A 1 192 ? -12.232 16.588 -4.420 1.00 98.38 192 GLY A N 1
ATOM 1565 C CA . GLY A 1 192 ? -13.296 16.024 -3.589 1.00 98.38 192 GLY A CA 1
ATOM 1566 C C . GLY A 1 192 ? -12.932 14.727 -2.860 1.00 98.38 192 GLY A C 1
ATOM 1567 O O . GLY A 1 192 ? -13.611 14.414 -1.879 1.00 98.38 192 GLY A O 1
ATOM 1568 N N . ILE A 1 193 ? -11.871 14.022 -3.280 1.00 98.75 193 ILE A N 1
ATOM 1569 C CA . ILE A 1 193 ? -11.429 12.753 -2.675 1.00 98.75 193 ILE A CA 1
ATOM 1570 C C . ILE A 1 193 ? -11.021 12.963 -1.221 1.00 98.75 193 ILE A C 1
ATOM 1572 O O . ILE A 1 193 ? -10.376 13.953 -0.884 1.00 98.75 193 ILE A O 1
ATOM 1576 N N . ILE A 1 194 ? -11.391 12.033 -0.350 1.00 98.81 194 ILE A N 1
ATOM 1577 C CA . ILE A 1 194 ? -11.017 12.056 1.061 1.00 98.81 194 ILE A CA 1
ATOM 1578 C C . ILE A 1 194 ? -9.750 11.223 1.233 1.00 98.81 194 ILE A C 1
ATOM 1580 O O . ILE A 1 194 ? -9.751 10.016 1.021 1.00 98.81 194 ILE A O 1
ATOM 1584 N N . GLU A 1 195 ? -8.663 11.862 1.632 1.00 98.81 195 GLU A N 1
ATOM 1585 C CA . GLU A 1 195 ? -7.436 11.182 2.015 1.00 98.81 195 GLU A CA 1
ATOM 1586 C C . GLU A 1 195 ? -7.513 10.750 3.478 1.00 98.81 195 GLU A C 1
ATOM 1588 O O . GLU A 1 195 ? -7.842 11.557 4.349 1.00 98.81 195 GLU A O 1
ATOM 1593 N N . VAL A 1 196 ? -7.155 9.500 3.753 1.00 98.69 196 VAL A N 1
ATOM 1594 C CA . VAL A 1 196 ? -7.060 8.908 5.087 1.00 98.69 196 VAL A CA 1
ATOM 1595 C C . VAL A 1 196 ? -5.593 8.529 5.337 1.00 98.69 196 VAL A C 1
ATOM 1597 O O . VAL A 1 196 ? -5.145 7.454 4.928 1.00 98.69 196 VAL A O 1
ATOM 1600 N N . PRO A 1 197 ? -4.805 9.414 5.978 1.00 97.88 197 PRO A N 1
ATOM 1601 C CA . PRO A 1 197 ? -3.367 9.217 6.130 1.00 97.88 197 PRO A CA 1
ATOM 1602 C C . PRO A 1 197 ? -3.014 8.018 7.005 1.00 97.88 197 PRO A C 1
ATOM 1604 O O . PRO A 1 197 ? -3.608 7.814 8.065 1.00 97.88 197 PRO A O 1
ATOM 1607 N N . VAL A 1 198 ? -1.963 7.284 6.632 1.00 96.44 198 VAL A N 1
ATOM 1608 C CA . VAL A 1 198 ? -1.348 6.319 7.555 1.00 96.44 198 VAL A CA 1
ATOM 1609 C C . VAL A 1 198 ? -0.766 7.096 8.731 1.00 96.44 198 VAL A C 1
ATOM 1611 O O . VAL A 1 198 ? -0.092 8.112 8.545 1.00 96.44 198 VAL A O 1
ATOM 1614 N N . THR A 1 199 ? -1.005 6.639 9.961 1.00 95.06 199 THR A N 1
ATOM 1615 C CA . THR A 1 199 ? -0.466 7.352 11.118 1.00 95.06 199 THR A CA 1
ATOM 1616 C C . THR A 1 199 ? 1.046 7.173 11.174 1.00 95.06 199 THR A C 1
ATOM 1618 O O . THR A 1 199 ? 1.558 6.057 11.241 1.00 95.06 199 THR A O 1
ATOM 1621 N N . GLU A 1 200 ? 1.774 8.286 11.159 1.00 91.44 200 GLU A N 1
ATOM 1622 C CA . GLU A 1 200 ? 3.234 8.305 11.176 1.00 91.44 200 GLU A CA 1
ATOM 1623 C C . GLU A 1 200 ? 3.768 9.267 12.229 1.00 91.44 200 GLU A C 1
ATOM 1625 O O . GLU A 1 200 ? 3.185 10.322 12.487 1.00 91.44 200 GLU A O 1
ATOM 1630 N N . LYS A 1 201 ? 4.921 8.934 12.808 1.00 86.94 201 LYS A N 1
ATOM 1631 C CA . LYS A 1 201 ? 5.658 9.817 13.715 1.00 86.94 201 LYS A CA 1
ATOM 1632 C C . LYS A 1 201 ? 7.055 10.076 13.184 1.00 86.94 201 LYS A C 1
ATOM 1634 O O . LYS A 1 201 ? 7.751 9.149 12.775 1.00 86.94 201 LYS A O 1
ATOM 1639 N N . ASN A 1 202 ? 7.468 11.335 13.246 1.00 84.56 202 ASN A N 1
ATOM 1640 C CA . ASN A 1 202 ? 8.853 11.716 13.025 1.00 84.56 202 ASN A CA 1
ATOM 1641 C C . ASN A 1 202 ? 9.645 11.453 14.312 1.00 84.56 202 ASN A C 1
ATOM 1643 O O . ASN A 1 202 ? 9.399 12.080 15.347 1.00 84.56 202 ASN A O 1
ATOM 1647 N N . PHE A 1 203 ? 10.567 10.498 14.252 1.00 70.69 203 PHE A N 1
ATOM 1648 C CA . PHE A 1 203 ? 11.508 10.233 15.326 1.00 70.69 203 PHE A CA 1
ATOM 1649 C C . PHE A 1 203 ? 12.779 11.037 15.055 1.00 70.69 203 PHE A C 1
ATOM 1651 O O . PHE A 1 203 ? 13.398 10.894 14.009 1.00 70.69 203 PHE A O 1
ATOM 1658 N N . PHE A 1 204 ? 13.205 11.838 16.035 1.00 66.38 204 PHE A N 1
ATOM 1659 C CA . PHE A 1 204 ? 14.416 12.669 15.966 1.00 66.38 204 PHE A CA 1
ATOM 1660 C C . PHE A 1 204 ? 14.357 13.857 14.995 1.00 66.38 204 PHE A C 1
ATOM 1662 O O . PHE A 1 204 ? 15.375 14.197 14.394 1.00 66.38 204 PHE A O 1
ATOM 1669 N N . SER A 1 205 ? 13.232 14.578 14.944 1.00 61.25 205 SER A N 1
ATOM 1670 C CA . SER A 1 205 ? 13.112 15.823 14.161 1.00 61.25 205 SER A CA 1
ATOM 1671 C C . SER A 1 205 ? 14.211 16.859 14.440 1.00 61.25 205 SER A C 1
ATOM 1673 O O . SER A 1 205 ? 14.526 17.660 13.576 1.00 61.25 205 SER A O 1
ATOM 1675 N N . ARG A 1 206 ? 14.841 16.835 15.626 1.00 58.06 206 ARG A N 1
ATOM 1676 C CA . ARG A 1 206 ? 15.975 17.716 15.967 1.00 58.06 206 ARG A CA 1
ATOM 1677 C C . ARG A 1 206 ? 17.304 17.349 15.300 1.00 58.06 206 ARG A C 1
ATOM 1679 O O . ARG A 1 206 ? 18.199 18.181 15.283 1.00 58.06 206 ARG A O 1
ATOM 1686 N N . PHE A 1 207 ? 17.462 16.118 14.816 1.00 54.91 207 PHE A N 1
ATOM 1687 C CA . PHE A 1 207 ? 18.733 15.625 14.270 1.00 54.91 207 PHE A CA 1
ATOM 1688 C C . PHE A 1 207 ? 18.614 15.116 12.832 1.00 54.91 207 PHE A C 1
ATOM 1690 O O . PHE A 1 207 ? 19.626 15.049 12.136 1.00 54.91 207 PHE A O 1
ATOM 1697 N N . ARG A 1 208 ? 17.411 14.716 12.391 1.00 57.06 208 ARG A N 1
ATOM 1698 C CA . ARG A 1 208 ? 17.129 14.246 11.030 1.00 57.06 208 ARG A CA 1
ATOM 1699 C C . ARG A 1 208 ? 15.680 14.545 10.649 1.00 57.06 208 ARG A C 1
ATOM 1701 O O . ARG A 1 208 ? 14.765 13.946 11.203 1.00 57.06 208 ARG A O 1
ATOM 1708 N N . ASP A 1 209 ? 15.476 15.344 9.609 1.00 60.88 209 ASP A N 1
ATOM 1709 C CA . ASP A 1 209 ? 14.131 15.674 9.098 1.00 60.88 209 ASP A CA 1
ATOM 1710 C C . ASP A 1 209 ? 13.389 14.480 8.463 1.00 60.88 209 ASP A C 1
ATOM 1712 O O . ASP A 1 209 ? 12.181 14.525 8.216 1.00 60.88 209 ASP A O 1
ATOM 1716 N N . ASN A 1 210 ? 14.102 13.376 8.230 1.00 68.69 210 ASN A N 1
ATOM 1717 C CA . ASN A 1 210 ? 13.682 12.325 7.308 1.00 68.69 210 ASN A CA 1
ATOM 1718 C C . ASN A 1 210 ? 13.332 10.988 7.972 1.00 68.69 210 ASN A C 1
ATOM 1720 O O . ASN A 1 210 ? 12.991 10.045 7.256 1.00 68.69 210 ASN A O 1
ATOM 1724 N N . TRP A 1 211 ? 13.403 10.857 9.303 1.00 80.19 211 TRP A N 1
ATOM 1725 C CA . TRP A 1 211 ? 13.098 9.573 9.940 1.00 80.19 211 TRP A CA 1
ATOM 1726 C C . TRP A 1 211 ? 11.647 9.479 10.419 1.00 80.19 211 TRP A C 1
ATOM 1728 O O . TRP A 1 211 ? 11.304 9.754 11.567 1.00 80.19 211 TRP A O 1
ATOM 1738 N N . TRP A 1 212 ? 10.789 9.045 9.501 1.00 86.44 212 TRP A N 1
ATOM 1739 C CA . TRP A 1 212 ? 9.371 8.800 9.742 1.00 86.44 212 TRP A CA 1
ATOM 1740 C C . TRP A 1 212 ? 9.116 7.313 9.969 1.00 86.44 212 TRP A C 1
ATOM 1742 O O . TRP A 1 212 ? 9.609 6.471 9.217 1.00 86.44 212 TRP A O 1
ATOM 1752 N N . VAL A 1 213 ? 8.340 6.987 11.002 1.00 85.44 213 VAL A N 1
ATOM 1753 C CA . VAL A 1 213 ? 7.927 5.612 11.294 1.00 85.44 213 VAL A CA 1
ATOM 1754 C C . VAL A 1 213 ? 6.412 5.500 11.267 1.00 85.44 213 VAL A C 1
ATOM 1756 O O . VAL A 1 213 ? 5.712 6.271 11.925 1.00 85.44 213 VAL A O 1
ATOM 1759 N N . ARG A 1 214 ? 5.927 4.502 10.525 1.00 89.88 214 ARG A N 1
ATOM 1760 C CA . ARG A 1 214 ? 4.512 4.141 10.419 1.00 89.88 214 ARG A CA 1
ATOM 1761 C C . ARG A 1 214 ? 4.030 3.418 11.663 1.00 89.88 214 ARG A C 1
ATOM 1763 O O . ARG A 1 214 ? 4.733 2.578 12.226 1.00 89.88 214 ARG A O 1
ATOM 1770 N N . PHE A 1 215 ? 2.801 3.712 12.055 1.00 91.50 215 PHE A N 1
ATOM 1771 C CA . PHE A 1 215 ? 2.052 2.890 12.980 1.00 91.50 215 PHE A CA 1
ATOM 1772 C C . PHE A 1 215 ? 1.603 1.625 12.245 1.00 91.50 215 PHE A C 1
ATOM 1774 O O . PHE A 1 215 ? 0.641 1.633 11.481 1.00 91.50 215 PHE A O 1
ATOM 1781 N N . GLN A 1 216 ? 2.358 0.548 12.429 1.00 92.56 216 GLN A N 1
ATOM 1782 C CA . GLN A 1 216 ? 2.152 -0.717 11.731 1.00 92.56 216 GLN A CA 1
ATOM 1783 C C . GLN A 1 216 ? 2.250 -1.904 12.687 1.00 92.56 216 GLN A C 1
ATOM 1785 O O . GLN A 1 216 ? 2.919 -1.808 13.720 1.00 92.56 216 GLN A O 1
ATOM 1790 N N . TYR A 1 217 ? 1.630 -3.025 12.320 1.00 94.00 217 TYR A N 1
ATOM 1791 C CA . TYR A 1 217 ? 1.759 -4.289 13.040 1.00 94.00 217 TYR A CA 1
ATOM 1792 C C . TYR A 1 217 ? 2.432 -5.370 12.171 1.00 94.00 217 TYR A C 1
ATOM 1794 O O . TYR A 1 217 ? 2.009 -5.578 11.029 1.00 94.00 217 TYR A O 1
ATOM 1802 N N . PRO A 1 218 ? 3.437 -6.097 12.698 1.00 89.62 218 PRO A N 1
ATOM 1803 C CA . PRO A 1 218 ? 4.080 -5.880 13.993 1.00 89.62 218 PRO A CA 1
ATOM 1804 C C . PRO A 1 218 ? 4.932 -4.601 13.974 1.00 89.62 218 PRO A C 1
ATOM 1806 O O . PRO A 1 218 ? 5.526 -4.242 12.952 1.00 89.62 218 PRO A O 1
ATOM 1809 N N . LEU A 1 219 ? 5.010 -3.907 15.113 1.00 76.25 219 LEU A N 1
ATOM 1810 C CA . LEU A 1 219 ? 5.962 -2.809 15.267 1.00 76.25 219 LEU A CA 1
ATOM 1811 C C . LEU A 1 219 ? 7.388 -3.357 15.191 1.00 76.25 219 LEU A C 1
ATOM 1813 O O . LEU A 1 219 ? 7.701 -4.413 15.744 1.00 76.25 219 LEU A O 1
ATOM 1817 N N . CYS A 1 220 ? 8.276 -2.596 14.553 1.00 62.97 220 CYS A N 1
ATOM 1818 C CA . CYS A 1 220 ? 9.706 -2.852 14.659 1.00 62.97 220 CYS A CA 1
ATOM 1819 C C . CYS A 1 220 ? 10.105 -2.830 16.143 1.00 62.97 220 CYS A C 1
ATOM 1821 O O . CYS A 1 220 ? 9.783 -1.874 16.848 1.00 62.97 220 CYS A O 1
ATOM 1823 N N . SER A 1 221 ? 10.830 -3.848 16.617 1.00 53.41 221 SER A N 1
ATOM 1824 C CA . SER A 1 221 ? 11.276 -3.948 18.018 1.00 53.41 221 SER A CA 1
ATOM 1825 C C . SER A 1 221 ? 12.105 -2.739 18.472 1.00 53.41 221 SER A C 1
ATOM 1827 O O . SER A 1 221 ? 12.117 -2.403 19.654 1.00 53.41 221 SER A O 1
ATOM 1829 N N . LEU A 1 222 ? 12.759 -2.064 17.522 1.00 44.19 222 LEU A N 1
ATOM 1830 C CA . LEU A 1 222 ? 13.567 -0.865 17.738 1.00 44.19 222 LEU A CA 1
ATOM 1831 C C . LEU A 1 222 ? 12.739 0.426 17.832 1.00 44.19 222 LEU A C 1
ATOM 1833 O O . LEU A 1 222 ? 13.280 1.456 18.229 1.00 44.19 222 LEU A O 1
ATOM 1837 N N . VAL A 1 223 ? 11.448 0.402 17.478 1.00 51.41 223 VAL A N 1
ATOM 1838 C CA . VAL A 1 223 ? 10.593 1.595 17.491 1.00 51.41 223 VAL A CA 1
ATOM 1839 C C . VAL A 1 223 ? 9.450 1.442 18.484 1.00 51.41 223 VAL A C 1
ATOM 1841 O O . VAL A 1 223 ? 8.480 0.717 18.274 1.00 51.41 223 VAL A O 1
ATOM 1844 N N . LYS A 1 224 ? 9.535 2.217 19.565 1.00 55.78 224 LYS A N 1
ATOM 1845 C CA . LYS A 1 224 ? 8.441 2.426 20.515 1.00 55.78 224 LYS A CA 1
ATOM 1846 C C . LYS A 1 224 ? 7.653 3.657 20.078 1.00 55.78 224 LYS A C 1
ATOM 1848 O O . LYS A 1 224 ? 8.213 4.741 19.993 1.00 55.78 224 LYS A O 1
ATOM 1853 N N . TYR A 1 225 ? 6.351 3.515 19.825 1.00 53.66 225 TYR A N 1
ATOM 1854 C CA . TYR A 1 225 ? 5.509 4.587 19.261 1.00 53.66 225 TYR A CA 1
ATOM 1855 C C . TYR A 1 225 ? 5.313 5.822 20.183 1.00 53.66 225 TYR A C 1
ATOM 1857 O O . TYR A 1 225 ? 4.777 6.850 19.760 1.00 53.66 225 TYR A O 1
ATOM 1865 N N . ARG A 1 226 ? 5.775 5.764 21.441 1.00 52.22 226 ARG A N 1
ATOM 1866 C CA . ARG A 1 226 ? 5.828 6.888 22.393 1.00 52.22 226 ARG A CA 1
ATOM 1867 C C . ARG A 1 226 ? 7.278 7.316 22.633 1.00 52.22 226 ARG A C 1
ATOM 1869 O O . ARG A 1 226 ? 8.134 6.467 22.839 1.00 52.22 226 ARG A O 1
ATOM 1876 N N . SER A 1 227 ? 7.531 8.624 22.685 1.00 45.28 227 SER A N 1
ATOM 1877 C CA . SER A 1 227 ? 8.868 9.220 22.860 1.00 45.28 227 SER A CA 1
ATOM 1878 C C . SER A 1 227 ? 9.254 9.567 24.314 1.00 45.28 227 SER A C 1
ATOM 1880 O O . SER A 1 227 ? 10.312 10.148 24.525 1.00 45.28 227 SER A O 1
ATOM 1882 N N . SER A 1 228 ? 8.438 9.232 25.326 1.00 51.03 228 SER A N 1
ATOM 1883 C CA . SER A 1 228 ? 8.677 9.573 26.750 1.00 51.03 228 SER A CA 1
ATOM 1884 C C . SER A 1 228 ? 8.663 8.344 27.681 1.00 51.03 228 SER A C 1
ATOM 1886 O O . SER A 1 228 ? 8.564 7.220 27.199 1.00 51.03 228 SER A O 1
ATOM 1888 N N . LEU A 1 229 ? 8.733 8.522 29.013 1.00 47.09 229 LEU A N 1
ATOM 1889 C CA . LEU A 1 229 ? 8.689 7.455 30.044 1.00 47.09 229 LEU A CA 1
ATOM 1890 C C . LEU A 1 229 ? 7.535 6.434 29.874 1.00 47.09 229 LEU A C 1
ATOM 1892 O O . LEU A 1 229 ? 7.650 5.294 30.311 1.00 47.09 229 LEU A O 1
ATOM 1896 N N . GLY A 1 230 ? 6.452 6.790 29.170 1.00 48.16 230 GLY A N 1
ATOM 1897 C CA . GLY A 1 230 ? 5.381 5.858 28.784 1.00 48.16 230 GLY A CA 1
ATOM 1898 C C . GLY A 1 230 ? 5.735 4.872 27.653 1.00 48.16 230 GLY A C 1
ATOM 1899 O O . GLY A 1 230 ? 4.923 4.010 27.333 1.00 48.16 230 GLY A O 1
ATOM 1900 N N . SER A 1 231 ? 6.923 4.985 27.051 1.00 50.69 231 SER A N 1
ATOM 1901 C CA . SER A 1 231 ? 7.453 4.142 25.961 1.00 50.69 231 SER A CA 1
ATOM 1902 C C . SER A 1 231 ? 7.779 2.707 26.380 1.00 50.69 231 SER A C 1
ATOM 1904 O O . SER A 1 231 ? 8.033 1.851 25.533 1.00 50.69 231 SER A O 1
ATOM 1906 N N . ILE A 1 232 ? 7.767 2.415 27.682 1.00 48.34 232 ILE A N 1
ATOM 1907 C CA . ILE A 1 232 ? 7.982 1.062 28.205 1.00 48.34 232 ILE A CA 1
ATOM 1908 C C . ILE A 1 232 ? 6.824 0.135 27.800 1.00 48.34 232 ILE A C 1
ATOM 1910 O O . ILE A 1 232 ? 7.026 -1.070 27.692 1.00 48.34 232 ILE A O 1
ATOM 1914 N N . ILE A 1 233 ? 5.641 0.685 27.490 1.00 54.38 233 ILE A N 1
ATOM 1915 C CA . ILE A 1 233 ? 4.478 -0.077 27.025 1.00 54.38 233 ILE A CA 1
ATOM 1916 C C . ILE A 1 233 ? 4.437 -0.053 25.483 1.00 54.38 233 ILE A C 1
ATOM 1918 O O . ILE A 1 233 ? 4.142 1.003 24.905 1.00 54.38 233 ILE A O 1
ATOM 1922 N N . PRO A 1 234 ? 4.688 -1.189 24.798 1.00 52.69 234 PRO A N 1
ATOM 1923 C CA . PRO A 1 234 ? 4.510 -1.304 23.351 1.00 52.69 234 PRO A CA 1
ATOM 1924 C C . PRO A 1 234 ? 3.080 -0.924 22.954 1.00 52.69 234 PRO A C 1
ATOM 1926 O O . PRO A 1 234 ? 2.137 -1.260 23.675 1.00 52.69 234 PRO A O 1
ATOM 1929 N N . TYR A 1 235 ? 2.929 -0.240 21.815 1.00 60.00 235 TYR A N 1
ATOM 1930 C CA . TYR A 1 235 ? 1.643 0.244 21.284 1.00 60.00 235 TYR A CA 1
ATOM 1931 C C . TYR A 1 235 ? 0.910 1.279 22.155 1.00 60.00 235 TYR A C 1
ATOM 1933 O O . TYR A 1 235 ? -0.269 1.541 21.942 1.00 60.00 235 TYR A O 1
ATOM 1941 N N . SER A 1 236 ? 1.588 1.911 23.119 1.00 59.62 236 SER A N 1
ATOM 1942 C CA . SER A 1 236 ? 1.010 3.062 23.818 1.00 59.62 236 SER A CA 1
ATOM 1943 C C . SER A 1 236 ? 0.890 4.261 22.871 1.00 59.62 236 SER A C 1
ATOM 1945 O O . SER A 1 236 ? 1.877 4.770 22.332 1.00 59.62 236 SER A O 1
ATOM 1947 N N . VAL A 1 237 ? -0.342 4.715 22.666 1.00 68.81 237 VAL A N 1
ATOM 1948 C CA . VAL A 1 237 ? -0.661 5.889 21.849 1.00 68.81 237 VAL A CA 1
ATOM 1949 C C . VAL A 1 237 ? -0.817 7.131 22.724 1.00 68.81 237 VAL A C 1
ATOM 1951 O O . VAL A 1 237 ? -0.959 7.047 23.948 1.00 68.81 237 VAL A O 1
ATOM 1954 N N . SER A 1 238 ? -0.665 8.318 22.138 1.00 70.62 238 SER A N 1
ATOM 1955 C CA . SER A 1 238 ? -0.833 9.557 22.896 1.00 70.62 238 SER A CA 1
ATOM 1956 C C . SER A 1 238 ? -2.311 9.724 23.253 1.00 70.62 238 SER A C 1
ATOM 1958 O O . SER A 1 238 ? -3.153 9.506 22.388 1.00 70.62 238 SER A O 1
ATOM 1960 N N . PRO A 1 239 ? -2.663 10.193 24.463 1.00 71.75 239 PRO A N 1
ATOM 1961 C CA . PRO A 1 239 ? -4.029 10.612 24.775 1.00 71.75 239 PRO A CA 1
ATOM 1962 C C . PRO A 1 239 ? -4.538 11.724 23.847 1.00 71.75 239 PRO A C 1
ATOM 1964 O O . PRO A 1 239 ? -5.738 11.933 23.746 1.00 71.75 239 PRO A O 1
ATOM 1967 N N . LYS A 1 240 ? -3.620 12.435 23.173 1.00 78.75 240 LYS A N 1
ATOM 1968 C CA . LYS A 1 240 ? -3.923 13.471 22.177 1.00 78.75 240 LYS A CA 1
ATOM 1969 C C . LYS A 1 240 ? -4.182 12.919 20.771 1.00 78.75 240 LYS A C 1
ATOM 1971 O O . LYS A 1 240 ? -4.595 13.680 19.906 1.00 78.75 240 LYS A O 1
ATOM 1976 N N . ASP A 1 241 ? -3.898 11.639 20.525 1.00 85.25 241 ASP A N 1
ATOM 1977 C CA . ASP A 1 241 ? -4.155 11.024 19.224 1.00 85.25 241 ASP A CA 1
ATOM 1978 C C . ASP A 1 241 ? -5.667 10.732 19.141 1.00 85.25 241 ASP A C 1
ATOM 1980 O O . ASP A 1 241 ? -6.179 9.872 19.863 1.00 85.25 241 ASP A O 1
ATOM 1984 N N . GLU A 1 242 ? -6.385 11.498 18.317 1.00 91.38 242 GLU A N 1
ATOM 1985 C CA . GLU A 1 242 ? -7.842 11.374 18.109 1.00 91.38 242 GLU A CA 1
ATOM 1986 C C . GLU A 1 242 ? -8.203 10.385 16.994 1.00 91.38 242 GLU A C 1
ATOM 1988 O O . GLU A 1 242 ? -9.297 9.824 16.992 1.00 91.38 242 GLU A O 1
ATOM 1993 N N . PHE A 1 243 ? -7.289 10.173 16.046 1.00 94.62 243 PHE A N 1
ATOM 1994 C CA . PHE A 1 243 ? -7.500 9.336 14.873 1.00 94.62 243 PHE A CA 1
ATOM 1995 C C . PHE A 1 243 ? -6.238 8.530 14.573 1.00 94.62 243 PHE A C 1
ATOM 1997 O O . PHE A 1 243 ? -5.145 9.097 14.505 1.00 94.62 243 PHE A O 1
ATOM 2004 N N . LEU A 1 244 ? -6.384 7.216 14.412 1.00 95.44 244 LEU A N 1
ATOM 2005 C CA . LEU A 1 244 ? -5.285 6.293 14.143 1.00 95.44 244 LEU A CA 1
ATOM 2006 C C . LEU A 1 244 ? -5.603 5.385 12.957 1.00 95.44 244 LEU A C 1
ATOM 2008 O O . LEU A 1 244 ? -6.719 4.906 12.810 1.00 95.44 244 LEU A O 1
ATOM 2012 N N . VAL A 1 245 ? -4.586 5.072 12.166 1.00 97.25 245 VAL A N 1
ATOM 2013 C CA . VAL A 1 245 ? -4.626 4.128 11.052 1.00 97.25 245 VAL A CA 1
ATOM 2014 C C . VAL A 1 245 ? -3.445 3.187 11.217 1.00 97.25 245 VAL A C 1
ATOM 2016 O O . VAL A 1 245 ? -2.289 3.603 11.102 1.00 97.25 245 VAL A O 1
ATOM 2019 N N . CYS A 1 246 ? -3.736 1.928 11.535 1.00 96.75 246 CYS A N 1
ATOM 2020 C CA . CYS A 1 246 ? -2.738 0.876 11.679 1.00 96.75 246 CYS A CA 1
ATOM 2021 C C . CYS A 1 246 ? -2.538 0.165 10.339 1.00 96.75 246 CYS A C 1
ATOM 2023 O O . CYS A 1 246 ? -3.502 -0.318 9.745 1.00 96.75 246 CYS A O 1
ATOM 2025 N N . LEU A 1 247 ? -1.292 0.087 9.874 1.00 97.06 247 LEU A N 1
ATOM 2026 C CA . LEU A 1 247 ? -0.922 -0.650 8.667 1.00 97.06 247 LEU A CA 1
ATOM 2027 C C . LEU A 1 247 ? -0.511 -2.091 9.000 1.00 97.06 247 LEU A C 1
ATOM 2029 O O . LEU A 1 247 ? 0.400 -2.325 9.794 1.00 97.06 247 LEU A O 1
ATOM 2033 N N . MET A 1 248 ? -1.129 -3.059 8.341 1.00 98.06 248 MET A N 1
ATOM 2034 C CA . MET A 1 248 ? -0.784 -4.479 8.394 1.00 98.06 248 MET A CA 1
ATOM 2035 C C . MET A 1 248 ? -0.637 -5.022 6.978 1.00 98.06 248 MET A C 1
ATOM 2037 O O . MET A 1 248 ? -1.060 -4.381 6.025 1.00 98.06 248 MET A O 1
ATOM 2041 N N . HIS A 1 249 ? -0.059 -6.209 6.850 1.00 98.00 249 HIS A N 1
ATOM 2042 C CA . HIS A 1 249 ? -0.143 -7.017 5.636 1.00 98.00 249 HIS A CA 1
ATOM 2043 C C . HIS A 1 249 ? -0.754 -8.371 5.999 1.00 98.00 249 HIS A C 1
ATOM 2045 O O . HIS A 1 249 ? -0.733 -8.767 7.169 1.00 98.00 249 HIS A O 1
ATOM 2051 N N . SER A 1 250 ? -1.252 -9.126 5.025 1.00 97.88 250 SER A N 1
ATOM 2052 C CA . SER A 1 250 ? -1.825 -10.461 5.270 1.00 97.88 250 SER A CA 1
ATOM 2053 C C . SER A 1 250 ? -0.834 -11.479 5.854 1.00 97.88 250 SER A C 1
ATOM 2055 O O . SER A 1 250 ? -1.243 -12.440 6.495 1.00 97.88 250 SER A O 1
ATOM 2057 N N . TRP A 1 251 ? 0.471 -11.221 5.741 1.00 97.00 251 TRP A N 1
ATOM 2058 C CA . TRP A 1 251 ? 1.544 -11.990 6.383 1.00 97.00 251 TRP A CA 1
ATOM 2059 C C . TRP A 1 251 ? 2.102 -11.347 7.661 1.00 97.00 251 TRP A C 1
ATOM 2061 O O . TRP A 1 251 ? 3.171 -11.739 8.126 1.00 97.00 251 TRP A O 1
ATOM 2071 N N . SER A 1 252 ? 1.449 -10.338 8.244 1.00 96.88 252 SER A N 1
ATOM 2072 C CA . SER A 1 252 ? 1.938 -9.674 9.467 1.00 96.88 252 SER A CA 1
ATOM 2073 C C . SER A 1 252 ? 2.051 -10.610 10.680 1.00 96.88 252 SER A C 1
ATOM 2075 O O . SER A 1 252 ? 2.742 -10.274 11.639 1.00 96.88 252 SER A O 1
ATOM 2077 N N . PHE A 1 253 ? 1.399 -11.775 10.664 1.00 97.88 253 PHE A N 1
ATOM 2078 C CA . PHE A 1 253 ? 1.542 -12.801 11.706 1.00 97.88 253 PHE A CA 1
ATOM 2079 C C . PHE A 1 253 ? 2.590 -13.869 11.378 1.00 97.88 253 PHE A C 1
ATOM 2081 O O . PHE A 1 253 ? 2.753 -14.825 12.134 1.00 97.88 253 PHE A O 1
ATOM 2088 N N . LEU A 1 254 ? 3.319 -13.702 10.276 1.00 96.88 254 LEU A N 1
ATOM 2089 C CA . LEU A 1 254 ? 4.369 -14.612 9.844 1.00 96.88 254 LEU A CA 1
ATOM 2090 C C . LEU A 1 254 ? 5.754 -14.044 10.155 1.00 96.88 254 LEU A C 1
ATOM 2092 O O . LEU A 1 254 ? 5.964 -12.835 10.280 1.00 96.88 254 LEU A O 1
ATOM 2096 N N . TYR A 1 255 ? 6.716 -14.951 10.266 1.00 95.56 255 TYR A N 1
ATOM 2097 C CA . TYR A 1 255 ? 8.127 -14.628 10.405 1.00 95.56 255 TYR A CA 1
ATOM 2098 C C . TYR A 1 255 ? 8.807 -14.671 9.048 1.00 95.56 255 TYR A C 1
ATOM 2100 O O . TYR A 1 255 ? 8.384 -15.391 8.151 1.00 95.56 255 TYR A O 1
ATOM 2108 N N . ARG A 1 256 ? 9.913 -13.938 8.927 1.00 94.06 256 ARG A N 1
ATOM 2109 C CA . ARG A 1 256 ? 10.712 -13.905 7.706 1.00 94.06 256 ARG A CA 1
ATOM 2110 C C . ARG A 1 256 ? 11.983 -14.726 7.866 1.00 94.06 256 ARG A C 1
ATOM 2112 O O . ARG A 1 256 ? 12.693 -14.556 8.860 1.00 94.06 256 ARG A O 1
ATOM 2119 N N . ASP A 1 257 ? 12.259 -15.616 6.920 1.00 93.38 257 ASP A N 1
ATOM 2120 C CA . ASP A 1 257 ? 13.506 -16.381 6.878 1.00 93.38 257 ASP A CA 1
ATOM 2121 C C . ASP A 1 257 ? 14.667 -15.559 6.281 1.00 93.38 257 ASP A C 1
ATOM 2123 O O . ASP A 1 257 ? 14.546 -14.356 6.019 1.00 93.38 257 ASP A O 1
ATOM 2127 N N . LYS A 1 258 ? 15.830 -16.200 6.111 1.00 91.38 258 LYS A N 1
ATOM 2128 C CA . LYS A 1 258 ? 17.049 -15.547 5.606 1.00 91.38 258 LYS A CA 1
ATOM 2129 C C . LYS A 1 258 ? 16.958 -15.221 4.113 1.00 91.38 258 LYS A C 1
ATOM 2131 O O . LYS A 1 258 ? 17.633 -14.310 3.643 1.00 91.38 258 LYS A O 1
ATOM 2136 N N . GLU A 1 259 ? 16.143 -15.962 3.378 1.00 89.81 259 GLU A N 1
ATOM 2137 C CA . GLU A 1 259 ? 15.853 -15.812 1.957 1.00 89.81 259 GLU A CA 1
ATOM 2138 C C . GLU A 1 259 ? 14.796 -14.726 1.701 1.00 89.81 259 GLU A C 1
ATOM 2140 O O . GLU A 1 259 ? 14.635 -14.251 0.577 1.00 89.81 259 GLU A O 1
ATOM 2145 N N . GLY A 1 260 ? 14.123 -14.276 2.759 1.00 89.00 260 GLY A N 1
ATOM 2146 C CA . GLY A 1 260 ? 13.103 -13.248 2.708 1.00 89.00 260 GLY A CA 1
ATOM 2147 C C . GLY A 1 260 ? 11.690 -13.794 2.511 1.00 89.00 260 GLY A C 1
ATOM 2148 O O . GLY A 1 260 ? 10.785 -12.976 2.286 1.00 89.00 260 GLY A O 1
ATOM 2149 N N . PHE A 1 261 ? 11.496 -15.108 2.618 1.00 95.44 261 PHE A N 1
ATOM 2150 C CA . PHE A 1 261 ? 10.199 -15.764 2.554 1.00 95.44 261 PHE A CA 1
ATOM 2151 C C . PHE A 1 261 ? 9.510 -15.789 3.914 1.00 95.44 261 PHE A C 1
ATOM 2153 O O . PHE A 1 261 ? 10.152 -15.785 4.967 1.00 95.44 261 PHE A O 1
ATOM 2160 N N . GLN A 1 262 ? 8.183 -15.773 3.877 1.00 95.69 262 GLN A N 1
ATOM 2161 C CA . GLN A 1 262 ? 7.351 -15.829 5.065 1.00 95.69 262 GLN A CA 1
ATOM 2162 C C . GLN A 1 262 ? 7.108 -17.282 5.479 1.00 95.69 262 GLN A C 1
ATOM 2164 O O . GLN A 1 262 ? 6.794 -18.130 4.642 1.00 95.69 262 GLN A O 1
ATOM 2169 N N . TYR A 1 263 ? 7.218 -17.554 6.775 1.00 96.19 263 TYR A N 1
ATOM 2170 C CA . TYR A 1 263 ? 6.925 -18.849 7.374 1.00 96.19 263 TYR A CA 1
ATOM 2171 C C . TYR A 1 263 ? 6.187 -18.678 8.703 1.00 96.19 263 TYR A C 1
ATOM 2173 O O . TYR A 1 263 ? 6.377 -17.697 9.429 1.00 96.19 263 TYR A O 1
ATOM 2181 N N . TYR A 1 264 ? 5.343 -19.651 9.034 1.00 97.56 264 TYR A N 1
ATOM 2182 C CA . TYR A 1 264 ? 4.735 -19.736 10.354 1.00 97.56 264 TYR A CA 1
ATOM 2183 C C . TYR A 1 264 ? 5.704 -20.387 11.343 1.00 97.56 264 TYR A C 1
ATOM 2185 O O . TYR A 1 264 ? 6.349 -21.388 11.033 1.00 97.56 264 TYR A O 1
ATOM 2193 N N . LYS A 1 265 ? 5.801 -19.814 12.543 1.00 96.75 265 LYS A N 1
ATOM 2194 C CA . LYS A 1 265 ? 6.666 -20.322 13.615 1.00 96.75 265 LYS A CA 1
ATOM 2195 C C . LYS A 1 265 ? 5.865 -20.715 14.848 1.00 96.75 265 LYS A C 1
ATOM 2197 O O . LYS A 1 265 ? 6.071 -21.798 15.383 1.00 96.75 265 LYS A O 1
ATOM 2202 N N . ASP A 1 266 ? 5.026 -19.798 15.319 1.00 97.00 266 ASP A N 1
ATOM 2203 C CA . ASP A 1 266 ? 4.203 -19.915 16.519 1.00 97.00 266 ASP A CA 1
ATOM 2204 C C . ASP A 1 266 ? 3.143 -18.789 16.541 1.00 97.00 266 ASP A C 1
ATOM 2206 O O . ASP A 1 266 ? 3.146 -17.899 15.685 1.00 97.00 266 ASP A O 1
ATOM 2210 N N . ASP A 1 267 ? 2.255 -18.804 17.540 1.00 97.81 267 ASP A N 1
ATOM 2211 C CA . ASP A 1 267 ? 1.149 -17.844 17.682 1.00 97.81 267 ASP A CA 1
ATOM 2212 C C . ASP A 1 267 ? 1.537 -16.513 18.351 1.00 97.81 267 ASP A C 1
ATOM 2214 O O . ASP A 1 267 ? 0.674 -15.681 18.637 1.00 97.81 267 ASP A O 1
ATOM 2218 N N . ARG A 1 268 ? 2.825 -16.242 18.614 1.00 96.31 268 ARG A N 1
ATOM 2219 C CA . ARG A 1 268 ? 3.221 -15.048 19.391 1.00 96.31 268 ARG A CA 1
ATOM 2220 C C . ARG A 1 268 ? 2.804 -13.736 18.731 1.00 96.31 268 ARG A C 1
ATOM 2222 O O . ARG A 1 268 ? 2.461 -12.788 19.438 1.00 96.31 268 ARG A O 1
ATOM 2229 N N . LEU A 1 269 ? 2.839 -13.660 17.400 1.00 96.06 269 LEU A N 1
ATOM 2230 C CA . LEU A 1 269 ? 2.380 -12.476 16.661 1.00 96.06 269 LEU A CA 1
ATOM 223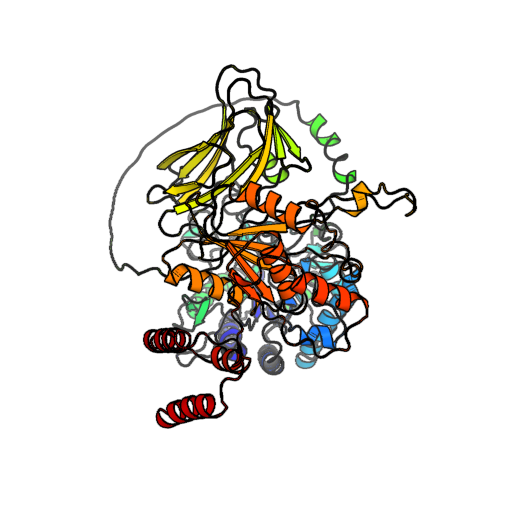1 C C . LEU A 1 269 ? 0.847 -12.341 16.690 1.00 96.06 269 LEU A C 1
ATOM 2233 O O . LEU A 1 269 ? 0.326 -11.232 16.727 1.00 96.06 269 LEU A O 1
ATOM 2237 N N . GLN A 1 270 ? 0.111 -13.445 16.779 1.00 97.88 270 GLN A N 1
ATOM 2238 C CA . GLN A 1 270 ? -1.344 -13.410 16.941 1.00 97.88 270 GLN A CA 1
ATOM 2239 C C . GLN A 1 270 ? -1.723 -12.907 18.338 1.00 97.88 270 GLN A C 1
ATOM 2241 O O . GLN A 1 270 ? -2.487 -11.953 18.479 1.00 97.88 270 GLN A O 1
ATOM 2246 N N . GLU A 1 271 ? -1.100 -13.462 19.383 1.00 97.44 271 GLU A N 1
ATOM 2247 C CA . GLU A 1 271 ? -1.314 -13.022 20.769 1.00 97.44 271 GLU A CA 1
ATOM 2248 C C . GLU A 1 271 ? -0.872 -11.572 20.999 1.00 97.44 271 GLU A C 1
ATOM 2250 O O . GLU A 1 271 ? -1.501 -10.811 21.745 1.00 97.44 271 GLU A O 1
ATOM 2255 N N . GLY A 1 272 ? 0.206 -11.154 20.331 1.00 94.56 272 GLY A N 1
ATOM 2256 C CA . GLY A 1 272 ? 0.662 -9.772 20.345 1.00 94.56 272 GLY A CA 1
ATOM 2257 C C . GLY A 1 272 ? -0.369 -8.820 19.735 1.00 94.56 272 GLY A C 1
ATOM 2258 O O . GLY A 1 272 ? -0.603 -7.745 20.291 1.00 94.56 272 GLY A O 1
ATOM 2259 N N . PHE A 1 273 ? -1.006 -9.212 18.631 1.00 96.69 273 PHE A N 1
ATOM 2260 C CA . PHE A 1 273 ? -2.074 -8.439 18.003 1.00 96.69 273 PHE A CA 1
ATOM 2261 C C . PHE A 1 273 ? -3.332 -8.392 18.871 1.00 96.69 273 PHE A C 1
ATOM 2263 O O . PHE A 1 273 ? -3.838 -7.303 19.134 1.00 96.69 273 PHE A O 1
ATOM 2270 N N . ARG A 1 274 ? -3.766 -9.531 19.425 1.00 97.19 274 ARG A N 1
ATOM 2271 C CA . ARG A 1 274 ? -4.869 -9.600 20.399 1.00 97.19 274 ARG A CA 1
ATOM 2272 C C . ARG A 1 274 ? -4.629 -8.664 21.585 1.00 97.19 274 ARG A C 1
ATOM 2274 O O . ARG A 1 274 ? -5.510 -7.910 21.989 1.00 97.19 274 ARG A O 1
ATOM 2281 N N . THR A 1 275 ? -3.406 -8.653 22.116 1.00 94.44 275 THR A N 1
ATOM 2282 C CA . THR A 1 275 ? -3.011 -7.757 23.215 1.00 94.44 275 THR A CA 1
ATOM 2283 C C . THR A 1 275 ? -3.041 -6.286 22.804 1.00 94.44 275 THR A C 1
ATOM 2285 O O . THR A 1 275 ? -3.440 -5.436 23.603 1.00 94.44 275 THR A O 1
ATOM 2288 N N . MET A 1 276 ? -2.607 -5.966 21.581 1.00 92.81 276 MET A N 1
ATOM 2289 C CA . MET A 1 276 ? -2.688 -4.612 21.038 1.00 92.81 276 MET A CA 1
ATOM 2290 C C . MET A 1 276 ? -4.149 -4.167 20.925 1.00 92.81 276 MET A C 1
ATOM 2292 O O . MET A 1 276 ? -4.492 -3.123 21.476 1.00 92.81 276 MET A O 1
ATOM 2296 N N . LEU A 1 277 ? -5.011 -4.968 20.293 1.00 94.88 277 LEU A N 1
ATOM 2297 C CA . LEU A 1 277 ? -6.424 -4.635 20.116 1.00 94.88 277 LEU A CA 1
ATOM 2298 C C . LEU A 1 277 ? -7.154 -4.478 21.441 1.00 94.88 277 LEU A C 1
ATOM 2300 O O . LEU A 1 277 ? -7.832 -3.475 21.620 1.00 94.88 277 LEU A O 1
ATOM 2304 N N . LYS A 1 278 ? -6.920 -5.371 22.409 1.00 94.12 278 LYS A N 1
ATOM 2305 C CA . LYS A 1 278 ? -7.478 -5.249 23.763 1.00 94.12 278 LYS A CA 1
ATOM 2306 C C . LYS A 1 278 ? -7.176 -3.902 24.417 1.00 94.12 278 LYS A C 1
ATOM 2308 O O . LYS A 1 278 ? -7.992 -3.396 25.177 1.00 94.12 278 LYS A O 1
ATOM 2313 N N . LYS A 1 279 ? -5.981 -3.349 24.185 1.00 89.88 279 LYS A N 1
ATOM 2314 C CA . LYS A 1 279 ? -5.598 -2.030 24.707 1.00 89.88 279 LYS A CA 1
ATOM 2315 C C . LYS A 1 279 ? -6.230 -0.911 23.892 1.00 89.88 279 LYS A C 1
ATOM 2317 O O . LYS A 1 279 ? -6.729 0.046 24.462 1.00 89.88 279 LYS A O 1
ATOM 2322 N N . MET A 1 280 ? -6.208 -1.024 22.567 1.00 89.94 280 MET A N 1
ATOM 2323 C CA . MET A 1 280 ? -6.748 0.009 21.686 1.00 89.94 280 MET A CA 1
ATOM 2324 C C . MET A 1 280 ? -8.263 0.157 21.836 1.00 89.94 280 MET A C 1
ATOM 2326 O O . MET A 1 280 ? -8.739 1.281 21.924 1.00 89.94 280 MET A O 1
ATOM 2330 N N . SER A 1 281 ? -9.001 -0.945 21.968 1.00 93.50 281 SER A N 1
ATOM 2331 C CA . SER A 1 281 ? -10.460 -0.949 22.123 1.00 93.50 281 SER A CA 1
ATOM 2332 C C . SER A 1 281 ? -10.947 -0.348 23.448 1.00 93.50 281 SER A C 1
ATOM 2334 O O . SER A 1 281 ? -12.143 -0.155 23.627 1.00 93.50 281 SER A O 1
ATOM 2336 N N . GLN A 1 282 ? -10.051 -0.088 24.407 1.00 91.88 282 GLN A N 1
ATOM 2337 C CA . GLN A 1 282 ? -10.387 0.643 25.637 1.00 91.88 282 GLN A CA 1
ATOM 2338 C C . GLN A 1 282 ? -10.474 2.153 25.400 1.00 91.88 282 GLN A C 1
ATOM 2340 O O . GLN A 1 282 ? -11.186 2.848 26.118 1.00 91.88 282 GLN A O 1
ATOM 2345 N N . ASP A 1 283 ? -9.731 2.645 24.408 1.00 90.75 283 ASP A N 1
ATOM 2346 C CA . ASP A 1 283 ? -9.489 4.067 24.179 1.00 90.75 283 ASP A CA 1
ATOM 2347 C C . ASP A 1 283 ? -10.057 4.570 22.843 1.00 90.75 283 ASP A C 1
ATOM 2349 O O . ASP A 1 283 ? -10.192 5.783 22.670 1.00 90.75 283 ASP A O 1
ATOM 2353 N N . PHE A 1 284 ? -10.328 3.665 21.897 1.00 95.00 284 PHE A N 1
ATOM 2354 C CA . PHE A 1 284 ? -10.738 3.962 20.527 1.00 95.00 284 PHE A CA 1
ATOM 2355 C C . PHE A 1 284 ? -11.887 3.065 20.082 1.00 95.00 284 PHE A C 1
ATOM 2357 O O . PHE A 1 284 ? -11.865 1.854 20.309 1.00 95.00 284 PHE A O 1
ATOM 2364 N N . ASP A 1 285 ? -12.807 3.656 19.328 1.00 95.88 285 ASP A N 1
ATOM 2365 C CA . ASP A 1 285 ? -13.745 2.920 18.493 1.00 95.88 285 ASP A CA 1
ATOM 2366 C C . ASP A 1 285 ? -12.976 2.370 17.284 1.00 95.88 285 ASP A C 1
ATOM 2368 O O . ASP A 1 285 ? -12.393 3.129 16.499 1.00 95.88 285 ASP A O 1
ATOM 2372 N N . ILE A 1 286 ? -12.935 1.044 17.156 1.00 96.75 286 ILE A N 1
ATOM 2373 C CA . ILE A 1 286 ? -12.279 0.367 16.035 1.00 96.75 286 ILE A CA 1
ATOM 2374 C C . ILE A 1 286 ? -13.279 0.285 14.880 1.00 96.75 286 ILE A C 1
ATOM 2376 O O . ILE A 1 286 ? -14.228 -0.493 14.943 1.00 96.75 286 ILE A O 1
ATOM 2380 N N . ILE A 1 287 ? -13.062 1.091 13.844 1.00 97.50 287 ILE A N 1
ATOM 2381 C CA . ILE A 1 287 ? -13.974 1.266 12.706 1.00 97.50 287 ILE A CA 1
ATOM 2382 C C . ILE A 1 287 ? -13.310 0.826 11.392 1.00 97.50 287 ILE A C 1
ATOM 2384 O O . ILE A 1 287 ? -12.082 0.834 11.283 1.00 97.50 287 ILE A O 1
ATOM 2388 N N . ASP A 1 288 ? -14.109 0.463 10.388 1.00 98.31 288 ASP A N 1
ATOM 2389 C CA . ASP A 1 288 ? -13.629 0.239 9.016 1.00 98.31 288 ASP A CA 1
ATOM 2390 C C . ASP A 1 288 ? -13.807 1.488 8.120 1.00 98.31 288 ASP A C 1
ATOM 2392 O O . ASP A 1 288 ? -14.192 2.570 8.583 1.00 98.31 288 ASP A O 1
ATOM 2396 N N . SER A 1 289 ? -13.484 1.380 6.826 1.00 98.44 289 SER A N 1
ATOM 2397 C CA . SER A 1 289 ? -13.604 2.510 5.901 1.00 98.44 289 SER A CA 1
ATOM 2398 C C . SER A 1 289 ? -15.067 2.881 5.621 1.00 98.44 289 SER A C 1
ATOM 2400 O O . SER A 1 289 ? -15.380 4.064 5.467 1.00 98.44 289 SER A O 1
ATOM 2402 N N . ARG A 1 290 ? -15.991 1.912 5.634 1.00 97.88 290 ARG A N 1
ATOM 2403 C CA . ARG A 1 290 ? -17.435 2.146 5.450 1.00 97.88 290 ARG A CA 1
ATOM 2404 C C . ARG A 1 290 ? -18.020 2.902 6.636 1.00 97.88 290 ARG A C 1
ATOM 2406 O O . ARG A 1 290 ? -18.784 3.847 6.439 1.00 97.88 290 ARG A O 1
ATOM 2413 N N . ASP A 1 291 ? -17.626 2.527 7.850 1.00 98.25 291 ASP A N 1
ATOM 2414 C CA . ASP A 1 291 ? -17.994 3.222 9.081 1.00 98.25 291 ASP A CA 1
ATOM 2415 C C . ASP A 1 291 ? -17.483 4.672 9.056 1.00 98.25 291 ASP A C 1
ATOM 2417 O O . ASP A 1 291 ? -18.250 5.602 9.322 1.00 98.25 291 ASP A O 1
ATOM 2421 N N . LEU A 1 292 ? -16.220 4.894 8.657 1.00 98.19 292 LEU A N 1
ATOM 2422 C CA . LEU A 1 292 ? -15.672 6.245 8.482 1.00 98.19 292 LEU A CA 1
ATOM 2423 C C . LEU A 1 292 ? -16.479 7.049 7.456 1.00 98.19 292 LEU A C 1
ATOM 2425 O O . LEU A 1 292 ? -16.851 8.193 7.728 1.00 98.19 292 LEU A O 1
ATOM 2429 N N . LYS A 1 293 ? -16.773 6.459 6.293 1.00 97.94 293 LYS A N 1
ATOM 2430 C CA . LYS A 1 293 ? -17.573 7.106 5.250 1.00 97.94 293 LYS A CA 1
ATOM 2431 C C . LYS A 1 293 ? -18.944 7.514 5.787 1.00 97.94 293 LYS A C 1
ATOM 2433 O O . LYS A 1 293 ? -19.347 8.660 5.617 1.00 97.94 293 LYS A O 1
ATOM 2438 N N . TYR A 1 294 ? -19.626 6.620 6.501 1.00 98.00 294 TYR A N 1
ATOM 2439 C CA . TYR A 1 294 ? -20.907 6.922 7.137 1.00 98.00 294 TYR A CA 1
ATOM 2440 C C . TYR A 1 294 ? -20.799 8.066 8.157 1.00 98.00 294 TYR A C 1
ATOM 2442 O O . TYR A 1 294 ? -21.660 8.949 8.193 1.00 98.00 294 TYR A O 1
ATOM 2450 N N . LEU A 1 295 ? -19.748 8.092 8.982 1.00 97.94 295 LEU A N 1
ATOM 2451 C CA . LEU A 1 295 ? -19.522 9.180 9.936 1.00 97.94 295 LEU A CA 1
ATOM 2452 C C . LEU A 1 295 ? -19.321 10.528 9.229 1.00 97.94 295 LEU A C 1
ATOM 2454 O O . LEU A 1 295 ? -19.847 11.537 9.699 1.00 97.94 295 LEU A O 1
ATOM 2458 N N . ILE A 1 296 ? -18.608 10.546 8.103 1.00 97.75 296 ILE A N 1
ATOM 2459 C CA . ILE A 1 296 ? -18.394 11.752 7.294 1.00 97.75 296 ILE A CA 1
ATOM 2460 C C . ILE A 1 296 ? -19.705 12.197 6.635 1.00 97.75 296 ILE A C 1
ATOM 2462 O O . ILE A 1 296 ? -20.110 13.347 6.799 1.00 97.75 296 ILE A O 1
ATOM 2466 N N . ASP A 1 297 ? -20.404 11.287 5.955 1.00 97.31 297 ASP A N 1
ATOM 2467 C CA . ASP A 1 297 ? -21.644 11.583 5.226 1.00 97.31 297 ASP A CA 1
ATOM 2468 C C . ASP A 1 297 ? -22.774 12.043 6.160 1.00 97.31 297 ASP A C 1
ATOM 2470 O O . ASP A 1 297 ? -23.583 12.896 5.802 1.00 97.31 297 ASP A O 1
ATOM 2474 N N . SER A 1 298 ? -22.817 11.511 7.385 1.00 97.62 298 SER A N 1
ATOM 2475 C CA . SER A 1 298 ? -23.784 11.918 8.414 1.00 97.62 298 SER A CA 1
ATOM 2476 C C . SER A 1 298 ? -23.374 13.174 9.195 1.00 97.62 298 SER A C 1
ATOM 2478 O O . SER A 1 298 ? -24.098 13.589 10.100 1.00 97.62 298 SER A O 1
ATOM 2480 N N . GLY A 1 299 ? -22.216 13.771 8.891 1.00 96.69 299 GLY A N 1
ATOM 2481 C CA . GLY A 1 299 ? -21.694 14.958 9.576 1.00 96.69 299 GLY A CA 1
ATOM 2482 C C . GLY A 1 299 ? -21.189 14.709 11.004 1.00 96.69 299 GLY A C 1
ATOM 2483 O O . GLY A 1 299 ? -20.887 15.664 11.721 1.00 96.69 299 GLY A O 1
ATOM 2484 N N . LYS A 1 300 ? -21.080 13.444 11.431 1.00 96.50 300 LYS A N 1
ATOM 2485 C CA . LYS A 1 300 ? -20.546 13.037 12.745 1.00 96.50 300 LYS A CA 1
ATOM 2486 C C . LYS A 1 300 ? -19.019 13.099 12.812 1.00 96.50 300 LYS A C 1
ATOM 2488 O O . LYS A 1 300 ? -18.464 13.159 13.907 1.00 96.50 300 LYS A O 1
ATOM 2493 N N . PHE A 1 301 ? -18.350 13.093 11.662 1.00 96.00 301 PHE A N 1
ATOM 2494 C CA . PHE A 1 301 ? -16.921 13.348 11.525 1.00 96.00 301 PHE A CA 1
ATOM 2495 C C . PHE A 1 301 ? -16.701 14.501 10.541 1.00 96.00 301 PHE A C 1
ATOM 2497 O O . PHE A 1 301 ? -17.058 14.400 9.369 1.00 96.00 301 PHE A O 1
ATOM 2504 N N . GLN A 1 302 ? -16.121 15.604 11.013 1.00 95.38 302 GLN A N 1
ATOM 2505 C CA . GLN A 1 302 ? -15.871 16.787 10.189 1.00 95.38 302 GLN A CA 1
ATOM 2506 C C . GLN A 1 302 ? -14.457 16.757 9.608 1.00 95.38 302 GLN A C 1
ATOM 2508 O O . GLN A 1 302 ? -13.489 16.476 10.311 1.00 95.38 302 GLN A O 1
ATOM 2513 N N . ILE A 1 303 ? -14.342 17.075 8.318 1.00 97.06 303 ILE A N 1
ATOM 2514 C CA . ILE A 1 303 ? -13.057 17.220 7.634 1.00 97.06 303 ILE A CA 1
ATOM 2515 C C . ILE A 1 303 ? -12.699 18.706 7.588 1.00 97.06 303 ILE A C 1
ATOM 2517 O O . ILE A 1 303 ? -13.357 19.483 6.902 1.00 97.06 303 ILE A O 1
ATOM 2521 N N . GLU A 1 304 ? -11.649 19.091 8.308 1.00 95.62 304 GLU A N 1
ATOM 2522 C CA . GLU A 1 304 ? -11.264 20.499 8.501 1.00 95.62 304 GLU A CA 1
ATOM 2523 C C . GLU A 1 304 ? -10.266 21.010 7.452 1.00 95.62 304 GLU A C 1
ATOM 2525 O O . GLU A 1 304 ? -10.118 22.215 7.254 1.00 95.62 304 GLU A O 1
ATOM 2530 N N . ARG A 1 305 ? -9.541 20.100 6.791 1.00 97.62 305 ARG A N 1
ATOM 2531 C CA . ARG A 1 305 ? -8.422 20.430 5.903 1.00 97.62 305 ARG A CA 1
ATOM 2532 C C . ARG A 1 305 ? -8.737 20.065 4.460 1.00 97.62 305 ARG A C 1
ATOM 2534 O O . ARG A 1 305 ? -9.250 18.980 4.197 1.00 97.62 305 ARG A O 1
ATOM 2541 N N . THR A 1 306 ? -8.356 20.951 3.539 1.00 98.50 306 THR A N 1
ATOM 2542 C CA . THR A 1 306 ? -8.332 20.674 2.099 1.00 98.50 306 THR A CA 1
ATOM 2543 C C . THR A 1 306 ? -6.924 20.893 1.534 1.00 98.50 306 THR A C 1
ATOM 2545 O O . THR A 1 306 ? -6.274 21.874 1.887 1.00 98.50 306 THR A O 1
ATOM 2548 N N . GLU A 1 307 ? -6.453 19.994 0.671 1.00 98.44 307 GLU A N 1
ATOM 2549 C CA . GLU A 1 307 ? -5.185 20.086 -0.064 1.00 98.44 307 GLU A CA 1
ATOM 2550 C C . GLU A 1 307 ? -5.411 20.126 -1.569 1.00 98.44 307 GLU A C 1
ATOM 2552 O O . GLU A 1 307 ? -6.345 19.515 -2.075 1.00 98.44 307 GLU A O 1
ATOM 2557 N N . ASP A 1 308 ? -4.531 20.802 -2.304 1.00 98.31 308 ASP A N 1
ATOM 2558 C CA . ASP A 1 308 ? -4.631 20.854 -3.760 1.00 98.31 308 ASP A CA 1
ATOM 2559 C C . ASP A 1 308 ? -3.982 19.628 -4.425 1.00 98.31 308 ASP A C 1
ATOM 2561 O O . ASP A 1 308 ? -2.812 19.329 -4.177 1.00 98.31 308 ASP A O 1
ATOM 2565 N N . VAL A 1 309 ? -4.735 18.945 -5.296 1.00 98.19 309 VAL A N 1
ATOM 2566 C CA . VAL A 1 309 ? -4.276 17.809 -6.114 1.00 98.19 309 VAL A CA 1
ATOM 2567 C C . VAL A 1 309 ? -3.076 18.180 -6.985 1.00 98.19 309 VAL A C 1
ATOM 2569 O O . VAL A 1 309 ? -2.211 17.333 -7.207 1.00 98.19 309 VAL A O 1
ATOM 2572 N N . SER A 1 310 ? -2.968 19.440 -7.422 1.00 97.06 310 SER A N 1
ATOM 2573 C CA . SER A 1 310 ? -1.844 19.920 -8.244 1.00 97.06 310 SER A CA 1
ATOM 2574 C C . SER A 1 310 ? -0.473 19.723 -7.576 1.00 97.06 310 SER A C 1
ATOM 2576 O O . SER A 1 310 ? 0.535 19.540 -8.257 1.00 97.06 310 SER A O 1
ATOM 2578 N N . LYS A 1 311 ? -0.420 19.663 -6.238 1.00 96.81 311 LYS A N 1
ATOM 2579 C CA . LYS A 1 311 ? 0.819 19.409 -5.485 1.00 96.81 311 LYS A CA 1
ATOM 2580 C C . LYS A 1 311 ? 1.339 17.983 -5.650 1.00 96.81 311 LYS A C 1
ATOM 2582 O O . LYS A 1 311 ? 2.513 17.739 -5.395 1.00 96.81 311 LYS A O 1
ATOM 2587 N N . ALA A 1 312 ? 0.474 17.047 -6.039 1.00 96.75 312 ALA A N 1
ATOM 2588 C CA . ALA A 1 312 ? 0.798 15.636 -6.215 1.00 96.75 312 ALA A CA 1
ATOM 2589 C C . ALA A 1 312 ? 1.148 15.268 -7.667 1.00 96.75 312 ALA A C 1
ATOM 2591 O O . ALA A 1 312 ? 1.208 14.082 -7.995 1.00 96.75 312 ALA A O 1
ATOM 2592 N N . VAL A 1 313 ? 1.375 16.250 -8.543 1.00 96.00 313 VAL A N 1
ATOM 2593 C CA . VAL A 1 313 ? 1.820 15.999 -9.919 1.00 96.00 313 VAL A CA 1
ATOM 2594 C C . VAL A 1 313 ? 3.217 15.379 -9.906 1.00 96.00 313 VAL A C 1
ATOM 2596 O O . VAL A 1 313 ? 4.122 15.842 -9.211 1.00 96.00 313 VAL A O 1
ATOM 2599 N N . TYR A 1 314 ? 3.397 14.309 -10.679 1.00 91.38 314 TYR A N 1
ATOM 2600 C CA . TYR A 1 314 ? 4.719 13.743 -10.917 1.00 91.38 314 TYR A CA 1
ATOM 2601 C C . TYR A 1 314 ? 5.478 14.613 -11.922 1.00 91.38 314 TYR A C 1
ATOM 2603 O O . TYR A 1 314 ? 5.039 14.775 -13.059 1.00 91.38 314 TYR A O 1
ATOM 2611 N N . VAL A 1 315 ? 6.627 15.144 -11.505 1.00 84.62 315 VAL A N 1
ATOM 2612 C CA . VAL A 1 315 ? 7.555 15.869 -12.376 1.00 84.62 315 VAL A CA 1
ATOM 2613 C C . VAL A 1 315 ? 8.784 14.981 -12.575 1.00 84.62 315 VAL A C 1
ATOM 2615 O O . VAL A 1 315 ? 9.459 14.671 -11.592 1.00 84.62 315 VAL A O 1
ATOM 2618 N N . PRO A 1 316 ? 9.074 14.516 -13.802 1.00 78.44 316 PRO A N 1
ATOM 2619 C CA . PRO A 1 316 ? 10.284 13.751 -14.071 1.00 78.44 316 PRO A CA 1
ATOM 2620 C C . PRO A 1 316 ? 11.527 14.574 -13.726 1.00 78.44 316 PRO A C 1
ATOM 2622 O O . PRO A 1 316 ? 11.607 15.743 -14.097 1.00 78.44 316 PRO A O 1
ATOM 2625 N N . ASP A 1 317 ? 12.533 13.945 -13.113 1.00 62.59 317 ASP A N 1
ATOM 2626 C CA . ASP A 1 317 ? 13.792 14.591 -12.692 1.00 62.59 317 ASP A CA 1
ATOM 2627 C C . ASP A 1 317 ? 14.569 15.284 -13.840 1.00 62.59 317 ASP A C 1
ATOM 2629 O O . ASP A 1 317 ? 15.518 16.025 -13.598 1.00 62.59 317 ASP A O 1
ATOM 2633 N N . ASN A 1 318 ? 14.157 15.077 -15.094 1.00 44.09 318 ASN A N 1
ATOM 2634 C CA . ASN A 1 318 ? 14.799 15.609 -16.296 1.00 44.09 318 ASN A CA 1
ATOM 2635 C C . ASN A 1 318 ? 14.214 16.956 -16.766 1.00 44.09 318 ASN A C 1
ATOM 2637 O O . ASN A 1 318 ? 14.693 17.504 -17.756 1.00 44.09 318 ASN A O 1
ATOM 2641 N N . ILE A 1 319 ? 13.176 17.478 -16.104 1.00 40.91 319 ILE A N 1
ATOM 2642 C CA . ILE A 1 319 ? 12.523 18.742 -16.469 1.00 40.91 319 ILE A CA 1
ATOM 2643 C C . ILE A 1 319 ? 12.536 19.661 -15.245 1.00 40.91 319 ILE A C 1
ATOM 2645 O O . ILE A 1 319 ? 11.534 19.834 -14.559 1.00 40.91 319 ILE A O 1
ATOM 2649 N N . ILE A 1 320 ? 13.688 20.267 -14.959 1.00 36.09 320 ILE A N 1
ATOM 2650 C CA . ILE A 1 320 ? 13.698 21.519 -14.196 1.00 36.09 320 ILE A CA 1
ATOM 2651 C C . ILE A 1 320 ? 13.435 22.614 -15.226 1.00 36.09 320 ILE A C 1
ATOM 2653 O O . ILE A 1 320 ? 14.343 23.043 -15.936 1.00 36.09 320 ILE A O 1
ATOM 2657 N N . SER A 1 321 ? 12.175 23.026 -15.368 1.00 36.66 321 SER A N 1
ATOM 2658 C CA . SER A 1 321 ? 11.852 24.240 -16.113 1.00 36.66 321 SER A CA 1
ATOM 2659 C C . SER A 1 321 ? 12.526 25.420 -15.413 1.00 36.66 321 SER A C 1
ATOM 2661 O O . SER A 1 321 ? 12.278 25.655 -14.230 1.00 36.66 321 SER A O 1
ATOM 2663 N N . LEU A 1 322 ? 13.363 26.157 -16.144 1.00 37.25 322 LEU A N 1
ATOM 2664 C CA . LEU A 1 322 ? 14.097 27.338 -15.668 1.00 37.25 322 LEU A CA 1
ATOM 2665 C C . LEU A 1 322 ? 13.205 28.364 -14.934 1.00 37.25 322 LEU A C 1
ATOM 2667 O O . LEU A 1 322 ? 13.686 29.057 -14.046 1.00 37.25 322 LEU A O 1
ATOM 2671 N N . GLU A 1 323 ? 11.900 28.385 -15.213 1.00 38.75 323 GLU A N 1
ATOM 2672 C CA . GLU A 1 323 ? 10.917 29.283 -14.589 1.00 38.75 323 GLU A CA 1
ATOM 2673 C C . GLU A 1 323 ? 10.741 29.105 -13.066 1.00 38.75 323 GLU A C 1
ATOM 2675 O O . GLU A 1 323 ? 10.278 30.027 -12.397 1.00 38.75 323 GLU A O 1
ATOM 2680 N N . SER A 1 324 ? 11.111 27.961 -12.469 1.00 39.00 324 SER A N 1
ATOM 2681 C CA . SER A 1 324 ? 10.971 27.776 -11.012 1.00 39.00 324 SER A CA 1
ATOM 2682 C C . SER A 1 324 ? 12.128 28.361 -10.193 1.00 39.00 324 SER A C 1
ATOM 2684 O O . SER A 1 324 ? 12.003 28.462 -8.974 1.00 39.00 324 SER A O 1
ATOM 2686 N N . LEU A 1 325 ? 13.247 28.729 -10.829 1.00 38.28 325 LEU A N 1
ATOM 2687 C CA . LEU A 1 325 ? 14.425 29.283 -10.148 1.00 38.28 325 LEU A CA 1
ATOM 2688 C C . LEU A 1 325 ? 14.308 30.798 -9.910 1.00 38.28 325 LEU A C 1
ATOM 2690 O O . LEU A 1 325 ? 14.770 31.284 -8.878 1.00 38.28 325 LEU A O 1
ATOM 2694 N N . ASP A 1 326 ? 13.590 31.520 -10.774 1.00 38.91 326 ASP A N 1
ATOM 2695 C CA . ASP A 1 326 ? 13.429 32.979 -10.666 1.00 38.91 326 ASP A CA 1
ATOM 2696 C C . ASP A 1 326 ? 12.592 33.405 -9.440 1.00 38.91 326 ASP A C 1
ATOM 2698 O O . ASP A 1 326 ? 12.763 34.497 -8.898 1.00 38.91 326 ASP A O 1
ATOM 2702 N N . ASN A 1 327 ? 11.721 32.521 -8.939 1.00 40.66 327 ASN A N 1
ATOM 2703 C CA . ASN A 1 327 ? 10.862 32.804 -7.782 1.00 40.66 327 ASN A CA 1
ATOM 2704 C C . ASN A 1 327 ? 11.534 32.541 -6.418 1.00 40.66 327 ASN A C 1
ATOM 2706 O O . ASN A 1 327 ? 11.063 33.058 -5.401 1.00 40.66 327 ASN A O 1
ATOM 2710 N N . GLU A 1 328 ? 12.617 31.754 -6.359 1.00 38.38 328 GLU A N 1
ATOM 2711 C CA . GLU A 1 328 ? 13.380 31.550 -5.114 1.00 38.38 328 GLU A CA 1
ATOM 2712 C C . GLU A 1 328 ? 14.453 32.630 -4.905 1.00 38.38 328 GLU A C 1
ATOM 2714 O O . GLU A 1 328 ? 14.698 33.022 -3.762 1.00 38.38 328 GLU A O 1
ATOM 2719 N N . GLU A 1 329 ? 15.018 33.198 -5.978 1.00 39.06 329 GLU A N 1
ATOM 2720 C CA . GLU A 1 329 ? 16.008 34.284 -5.883 1.00 39.06 329 GLU A CA 1
ATOM 2721 C C . GLU A 1 329 ? 15.421 35.576 -5.280 1.00 39.06 329 GLU A C 1
ATOM 2723 O O . GLU A 1 329 ? 16.112 36.301 -4.563 1.00 39.06 329 GLU A O 1
ATOM 2728 N N . GLN A 1 330 ? 14.118 35.831 -5.463 1.00 37.94 330 GLN A N 1
ATOM 2729 C CA . GLN A 1 330 ? 13.444 36.975 -4.835 1.00 37.94 330 GLN A CA 1
ATOM 2730 C C . GLN A 1 330 ? 13.232 36.819 -3.322 1.00 37.94 330 GLN A C 1
ATOM 2732 O O . GLN A 1 330 ? 13.212 37.822 -2.614 1.00 37.94 330 GLN A O 1
ATOM 2737 N N . LYS A 1 331 ? 13.123 35.592 -2.794 1.00 36.94 331 LYS A N 1
ATOM 2738 C CA . LYS A 1 331 ? 12.883 35.363 -1.354 1.00 36.94 331 LYS A CA 1
ATOM 2739 C C . LYS A 1 331 ? 14.153 35.376 -0.508 1.00 36.94 331 LYS A C 1
ATOM 2741 O O . LYS A 1 331 ? 14.080 35.621 0.693 1.00 36.94 331 LYS A O 1
ATOM 2746 N N . ILE A 1 332 ? 15.310 35.126 -1.116 1.00 40.59 332 ILE A N 1
ATOM 2747 C CA . ILE A 1 332 ? 16.593 35.083 -0.400 1.00 40.59 332 ILE A CA 1
ATOM 2748 C C . ILE A 1 332 ? 17.085 36.497 -0.038 1.00 40.59 332 ILE A C 1
ATOM 2750 O O . ILE A 1 332 ? 17.766 36.664 0.968 1.00 40.59 332 ILE A O 1
ATOM 2754 N N . ASN A 1 333 ? 16.655 37.535 -0.762 1.00 36.12 333 ASN A N 1
ATOM 2755 C CA . ASN A 1 333 ? 17.074 38.916 -0.495 1.00 36.12 333 ASN A CA 1
ATOM 2756 C C . ASN A 1 333 ? 16.366 39.596 0.697 1.00 36.12 333 ASN A C 1
ATOM 2758 O O . ASN A 1 333 ? 16.747 40.706 1.062 1.00 36.12 333 ASN A O 1
ATOM 2762 N N . GLU A 1 334 ? 15.375 38.961 1.333 1.00 35.97 334 GLU A N 1
ATOM 2763 C CA . GLU A 1 334 ? 14.610 39.574 2.436 1.00 35.97 334 GLU A CA 1
ATOM 2764 C C . GLU A 1 334 ? 15.005 39.093 3.847 1.00 35.97 334 GLU A C 1
ATOM 2766 O O . GLU A 1 334 ? 14.518 39.649 4.830 1.00 35.97 334 GLU A O 1
ATOM 2771 N N . PHE A 1 335 ? 15.907 38.112 3.991 1.00 32.47 335 PHE A N 1
ATOM 2772 C CA . PHE A 1 335 ? 16.168 37.464 5.292 1.00 32.47 335 PHE A CA 1
ATOM 2773 C C . PHE A 1 335 ? 17.486 37.826 6.004 1.00 32.47 335 PHE A C 1
ATOM 2775 O O . PHE A 1 335 ? 17.717 37.349 7.114 1.00 32.47 335 PHE A O 1
ATOM 2782 N N . ASP A 1 336 ? 18.310 38.721 5.455 1.00 29.59 336 ASP A N 1
ATOM 2783 C CA . ASP A 1 336 ? 19.652 39.026 5.993 1.00 29.59 336 ASP A CA 1
ATOM 2784 C C . ASP A 1 336 ? 19.711 40.103 7.104 1.00 29.59 336 ASP A C 1
ATOM 2786 O O . ASP A 1 336 ? 20.769 40.667 7.372 1.00 29.59 336 ASP A O 1
ATOM 2790 N N . ASN A 1 337 ? 18.615 40.386 7.819 1.00 31.39 337 ASN A N 1
ATOM 2791 C CA . ASN A 1 337 ? 18.610 41.407 8.881 1.00 31.39 337 ASN A CA 1
ATOM 2792 C C . ASN A 1 337 ? 17.911 40.975 10.181 1.00 31.39 337 ASN A C 1
ATOM 2794 O O . ASN A 1 337 ? 16.936 41.609 10.560 1.00 31.39 337 ASN A O 1
ATOM 2798 N N . VAL A 1 338 ? 18.427 39.979 10.915 1.00 29.47 338 VAL A N 1
ATOM 2799 C CA . VAL A 1 338 ? 18.333 39.948 12.397 1.00 29.47 338 VAL A CA 1
ATOM 2800 C C . VAL A 1 338 ? 19.505 39.150 12.991 1.00 29.47 338 VAL A C 1
ATOM 2802 O O . VAL A 1 338 ? 19.640 37.951 12.762 1.00 29.47 338 VAL A O 1
ATOM 2805 N N . SER A 1 339 ? 20.332 39.817 13.796 1.00 29.17 339 SER A N 1
ATOM 2806 C CA . SER A 1 339 ? 21.370 39.245 14.662 1.00 29.17 339 SER A CA 1
ATOM 2807 C C . SER A 1 339 ? 20.857 39.055 16.101 1.00 29.17 339 SER A C 1
ATOM 2809 O O . SER A 1 339 ? 19.974 39.791 16.541 1.00 29.17 339 SER A O 1
ATOM 2811 N N . GLY A 1 340 ? 21.434 38.111 16.863 1.00 26.25 340 GLY A N 1
ATOM 2812 C CA . GLY A 1 340 ? 21.252 38.061 18.324 1.00 26.25 340 GLY A CA 1
ATOM 2813 C C . GLY A 1 340 ? 21.636 36.749 19.030 1.00 26.25 340 GLY A C 1
ATOM 2814 O O . GLY A 1 340 ? 20.855 35.808 19.050 1.00 26.25 340 GLY A O 1
ATOM 2815 N N . ASP A 1 341 ? 22.838 36.751 19.617 1.00 25.31 341 ASP A N 1
ATOM 2816 C CA . ASP A 1 341 ? 23.417 35.988 20.745 1.00 25.31 341 ASP A CA 1
ATOM 2817 C C . ASP A 1 341 ? 22.629 34.878 21.485 1.00 25.31 341 ASP A C 1
ATOM 2819 O O . ASP A 1 341 ? 21.514 35.079 21.960 1.00 25.31 341 ASP A O 1
ATOM 2823 N N . THR A 1 342 ? 23.306 33.762 21.810 1.00 25.81 342 THR A N 1
ATOM 2824 C CA . THR A 1 342 ? 23.844 33.489 23.174 1.00 25.81 342 THR A CA 1
ATOM 2825 C C . THR A 1 342 ? 24.531 32.116 23.294 1.00 25.81 342 THR A C 1
ATOM 2827 O O . THR A 1 342 ? 24.113 31.112 22.723 1.00 25.81 342 THR A O 1
ATOM 2830 N N . ALA A 1 343 ? 25.613 32.097 24.076 1.00 22.47 343 ALA A N 1
ATOM 2831 C CA . ALA A 1 343 ? 26.430 30.944 24.446 1.00 22.47 343 ALA A CA 1
ATOM 2832 C C . ALA A 1 343 ? 26.016 30.355 25.812 1.00 22.47 343 ALA A C 1
ATOM 2834 O O . ALA A 1 343 ? 25.480 31.084 26.644 1.00 22.47 343 ALA A O 1
ATOM 2835 N N . GLY A 1 344 ? 26.372 29.092 26.100 1.00 23.31 344 GLY A N 1
ATOM 2836 C CA . GLY A 1 344 ? 26.481 28.632 27.495 1.00 23.31 344 GLY A CA 1
ATOM 2837 C C . GLY A 1 344 ? 26.396 27.126 27.791 1.00 23.31 344 GLY A C 1
ATOM 2838 O O . GLY A 1 344 ? 25.306 26.597 27.945 1.00 23.31 344 GLY A O 1
ATOM 2839 N N . LEU A 1 345 ? 27.576 26.538 28.039 1.00 22.48 345 LEU A N 1
ATOM 2840 C CA . LEU A 1 345 ? 27.924 25.583 29.115 1.00 22.48 345 LEU A CA 1
ATOM 2841 C C . LEU A 1 345 ? 27.664 24.055 29.009 1.00 22.48 345 LEU A C 1
ATOM 2843 O O . LEU A 1 345 ? 26.559 23.556 28.827 1.00 22.48 345 LEU A O 1
ATOM 2847 N N . SER A 1 346 ? 28.792 23.358 29.216 1.00 22.06 346 SER A N 1
ATOM 2848 C CA . SER A 1 346 ? 29.080 21.964 29.605 1.00 22.06 346 SER A CA 1
ATOM 2849 C C . SER A 1 346 ? 28.529 21.628 31.011 1.00 22.06 346 SER A C 1
ATOM 2851 O O . SER A 1 346 ? 28.031 22.531 31.668 1.00 22.06 346 SER A O 1
ATOM 2853 N N . SER A 1 347 ? 28.590 20.450 31.645 1.00 22.98 347 SER A N 1
ATOM 2854 C CA . SER A 1 347 ? 29.314 19.157 31.591 1.00 22.98 347 SER A CA 1
ATOM 2855 C C . SER A 1 347 ? 28.747 18.296 32.749 1.00 22.98 347 SER A C 1
ATOM 2857 O O . SER A 1 347 ? 28.296 18.908 33.708 1.00 22.98 347 SER A O 1
ATOM 2859 N N . GLU A 1 348 ? 28.839 16.952 32.700 1.00 23.81 348 GLU A N 1
ATOM 2860 C CA . GLU A 1 348 ? 29.069 15.976 33.821 1.00 23.81 348 GLU A CA 1
ATOM 2861 C C . GLU A 1 348 ? 28.583 14.560 33.400 1.00 23.81 348 GLU A C 1
ATOM 2863 O O . GLU A 1 348 ? 27.441 14.402 32.978 1.00 23.81 348 GLU A O 1
ATOM 2868 N N . LEU A 1 349 ? 29.490 13.593 33.153 1.00 21.16 349 LEU A N 1
ATOM 2869 C CA . LEU A 1 349 ? 30.037 12.548 34.068 1.00 21.16 349 LEU A CA 1
ATOM 2870 C C . LEU A 1 349 ? 28.965 11.518 34.503 1.00 21.16 349 LEU A C 1
ATOM 2872 O O . LEU A 1 349 ? 28.023 11.873 35.193 1.00 21.16 349 LEU A O 1
ATOM 2876 N N . SER A 1 350 ? 28.889 10.309 33.927 1.00 21.66 350 SER A N 1
ATOM 2877 C CA . SER A 1 350 ? 29.743 9.097 34.023 1.00 21.66 350 SER A CA 1
ATOM 2878 C C . SER A 1 350 ? 29.318 8.093 35.116 1.00 21.66 350 SER A C 1
ATOM 2880 O O . SER A 1 350 ? 29.232 8.436 36.288 1.00 21.66 350 SER A O 1
ATOM 2882 N N . ASP A 1 351 ? 29.175 6.838 34.668 1.00 23.00 351 ASP A N 1
ATOM 2883 C CA . ASP A 1 351 ? 29.474 5.558 35.341 1.00 23.00 351 ASP A CA 1
ATOM 2884 C C . ASP A 1 351 ? 28.360 4.608 35.837 1.00 23.00 351 ASP A C 1
ATOM 2886 O O . ASP A 1 351 ? 27.394 4.983 36.495 1.00 23.00 351 ASP A O 1
ATOM 2890 N N . VAL A 1 352 ? 28.667 3.322 35.563 1.00 22.59 352 VAL A N 1
ATOM 2891 C CA . VAL A 1 352 ? 28.360 2.047 36.259 1.00 22.59 352 VAL A CA 1
ATOM 2892 C C . VAL A 1 352 ? 27.577 0.968 35.458 1.00 22.59 352 VAL A C 1
ATOM 2894 O O . VAL A 1 352 ? 26.352 0.964 35.447 1.00 22.59 352 VAL A O 1
ATOM 2897 N N . TYR A 1 353 ? 28.357 0.070 34.802 1.00 22.20 353 TYR A N 1
ATOM 2898 C CA . TYR A 1 353 ? 28.434 -1.428 34.878 1.00 22.20 353 TYR A CA 1
ATOM 2899 C C . TYR A 1 353 ? 27.132 -2.288 34.893 1.00 22.20 353 TYR A C 1
ATOM 2901 O O . TYR A 1 353 ? 26.163 -1.900 35.525 1.00 22.20 353 TYR A O 1
ATOM 2909 N N . THR A 1 354 ? 26.993 -3.527 34.373 1.00 22.91 354 THR A N 1
ATOM 2910 C CA . THR A 1 354 ? 27.730 -4.494 33.507 1.00 22.91 354 THR A CA 1
ATOM 2911 C C . THR A 1 354 ? 26.832 -5.738 33.290 1.00 22.91 354 THR A C 1
ATOM 2913 O O . THR A 1 354 ? 25.986 -6.024 34.130 1.00 22.91 354 THR A O 1
ATOM 2916 N N . ASP A 1 355 ? 27.141 -6.503 32.233 1.00 22.61 355 ASP A N 1
ATOM 2917 C CA . ASP A 1 355 ? 27.043 -7.971 32.051 1.00 22.61 355 ASP A CA 1
ATOM 2918 C C . ASP A 1 355 ? 25.708 -8.736 31.922 1.00 22.61 355 ASP A C 1
ATOM 2920 O O . ASP A 1 355 ? 24.925 -8.864 32.859 1.00 22.61 355 ASP A O 1
ATOM 2924 N N . ALA A 1 356 ? 25.564 -9.372 30.746 1.00 23.56 356 ALA A N 1
ATOM 2925 C CA . ALA A 1 356 ? 25.279 -10.799 30.473 1.00 23.56 356 ALA A CA 1
ATOM 2926 C C . ALA A 1 356 ? 24.771 -10.904 29.014 1.00 23.56 356 ALA A C 1
ATOM 2928 O O . ALA A 1 356 ? 23.896 -10.143 28.622 1.00 23.56 356 ALA A O 1
ATOM 2929 N N . GLY A 1 357 ? 25.207 -11.777 28.110 1.00 23.53 357 GLY A N 1
ATOM 2930 C CA . GLY A 1 357 ? 26.142 -12.891 28.102 1.00 23.53 357 GLY A CA 1
ATOM 2931 C C . GLY A 1 357 ? 26.162 -13.461 26.668 1.00 23.53 357 GLY A C 1
ATOM 2932 O O . GLY A 1 357 ? 25.239 -13.229 25.886 1.00 23.53 357 GLY A O 1
ATOM 2933 N N . ASN A 1 358 ? 27.249 -14.155 26.331 1.00 22.52 358 ASN A N 1
ATOM 2934 C CA . ASN A 1 358 ? 27.519 -14.846 25.063 1.00 22.52 358 ASN A CA 1
ATOM 2935 C C . ASN A 1 358 ? 26.361 -15.755 24.595 1.00 22.52 358 ASN A C 1
ATOM 2937 O O . ASN A 1 358 ? 25.725 -16.393 25.428 1.00 22.52 358 ASN A O 1
ATOM 2941 N N . ASP A 1 359 ? 26.132 -15.903 23.283 1.00 22.84 359 ASP A N 1
ATOM 2942 C CA . ASP A 1 359 ? 26.755 -16.975 22.480 1.00 22.84 359 ASP A CA 1
ATOM 2943 C C . ASP A 1 359 ? 26.209 -17.044 21.033 1.00 22.84 359 ASP A C 1
ATOM 2945 O O . ASP A 1 359 ? 25.130 -16.546 20.717 1.00 22.84 359 ASP A O 1
ATOM 2949 N N . SER A 1 360 ? 26.945 -17.777 20.195 1.00 23.88 360 SER A N 1
ATOM 2950 C CA . SER A 1 360 ? 26.654 -18.247 18.828 1.00 23.88 360 SER A CA 1
ATOM 2951 C C . SER A 1 360 ? 27.040 -17.331 17.657 1.00 23.88 360 SER A C 1
ATOM 2953 O O . SER A 1 360 ? 26.279 -16.520 17.131 1.00 23.88 360 SER A O 1
ATOM 2955 N N . GLY A 1 361 ? 28.272 -17.559 17.190 1.00 25.88 361 GLY A N 1
ATOM 2956 C CA . GLY A 1 361 ? 28.730 -17.161 15.869 1.00 25.88 361 GLY A CA 1
ATOM 2957 C C . GLY A 1 361 ? 27.923 -17.832 14.760 1.00 25.88 361 GLY A C 1
ATOM 2958 O O . GLY A 1 361 ? 27.517 -18.990 14.865 1.00 25.88 361 GLY A O 1
ATOM 2959 N N . ILE A 1 362 ? 27.708 -17.088 13.677 1.00 22.62 362 ILE A N 1
ATOM 2960 C CA . ILE A 1 362 ? 27.113 -17.604 12.450 1.00 22.62 362 ILE A CA 1
ATOM 2961 C C . ILE A 1 362 ? 27.929 -17.092 11.266 1.00 22.62 362 ILE A C 1
ATOM 2963 O O . ILE A 1 362 ? 28.120 -15.895 11.073 1.00 22.62 362 ILE A O 1
ATOM 2967 N N . ASP A 1 363 ? 28.401 -18.074 10.510 1.00 25.19 363 ASP A N 1
ATOM 2968 C CA . ASP A 1 363 ? 29.098 -18.027 9.233 1.00 25.19 363 ASP A CA 1
ATOM 2969 C C . ASP A 1 363 ? 28.294 -17.236 8.183 1.00 25.19 363 ASP A C 1
ATOM 2971 O O . ASP A 1 363 ? 27.127 -17.541 7.910 1.00 25.19 363 ASP A O 1
ATOM 2975 N N . ILE A 1 364 ? 28.907 -16.194 7.611 1.00 22.86 364 ILE A N 1
ATOM 2976 C CA . ILE A 1 364 ? 28.286 -15.309 6.619 1.00 22.86 364 ILE A CA 1
ATOM 2977 C C . ILE A 1 364 ? 28.948 -15.551 5.268 1.00 22.86 364 ILE A C 1
ATOM 2979 O O . ILE A 1 364 ? 30.018 -15.030 4.961 1.00 22.86 364 ILE A O 1
ATOM 2983 N N . ARG A 1 365 ? 28.248 -16.292 4.412 1.00 24.31 365 ARG A N 1
ATOM 2984 C CA . ARG A 1 365 ? 28.387 -16.184 2.959 1.00 24.31 365 ARG A CA 1
ATOM 2985 C C . ARG A 1 365 ? 26.999 -16.169 2.349 1.00 24.31 365 ARG A C 1
ATOM 2987 O O . ARG A 1 365 ? 26.337 -17.203 2.343 1.00 24.31 365 ARG A O 1
ATOM 2994 N N . ARG A 1 366 ? 26.575 -15.031 1.797 1.00 28.83 366 ARG A N 1
ATOM 2995 C CA . ARG A 1 366 ? 25.665 -15.006 0.644 1.00 28.83 366 ARG A CA 1
ATOM 2996 C C . ARG A 1 366 ? 25.600 -13.633 -0.013 1.00 28.83 366 ARG A C 1
ATOM 2998 O O . ARG A 1 366 ? 25.668 -12.593 0.626 1.00 28.83 366 ARG A O 1
ATOM 3005 N N . ILE A 1 367 ? 25.489 -13.730 -1.329 1.00 28.22 367 ILE A N 1
ATOM 3006 C CA . ILE A 1 367 ? 25.636 -12.708 -2.354 1.00 28.22 367 ILE A CA 1
ATOM 3007 C C . ILE A 1 367 ? 24.302 -11.971 -2.525 1.00 28.22 367 ILE A C 1
ATOM 3009 O O . ILE A 1 367 ? 23.262 -12.592 -2.762 1.00 28.22 367 ILE A O 1
ATOM 3013 N N . HIS A 1 368 ? 24.338 -10.644 -2.431 1.00 28.86 368 HIS A N 1
ATOM 3014 C CA . HIS A 1 368 ? 23.254 -9.743 -2.815 1.00 28.86 368 HIS A CA 1
ATOM 3015 C C . HIS A 1 368 ? 23.795 -8.683 -3.775 1.00 28.86 368 HIS A C 1
ATOM 3017 O O . HIS A 1 368 ? 24.868 -8.123 -3.573 1.00 28.86 368 HIS A O 1
ATOM 3023 N N . ARG A 1 369 ? 23.041 -8.420 -4.847 1.00 33.38 369 ARG A N 1
ATOM 3024 C CA . ARG A 1 369 ? 23.381 -7.433 -5.877 1.00 33.38 369 ARG A CA 1
ATOM 3025 C C . ARG A 1 369 ? 23.158 -6.026 -5.318 1.00 33.38 369 ARG A C 1
ATOM 3027 O O . ARG A 1 369 ? 22.015 -5.598 -5.186 1.00 33.38 369 ARG A O 1
ATOM 3034 N N . GLY A 1 370 ? 24.247 -5.341 -4.974 1.00 34.66 370 GLY A N 1
ATOM 3035 C CA . GLY A 1 370 ? 24.218 -4.007 -4.373 1.00 34.66 370 GLY A CA 1
ATOM 3036 C C . GLY A 1 370 ? 23.944 -2.855 -5.365 1.00 34.66 370 GLY A C 1
ATOM 3037 O O . GLY A 1 370 ? 24.214 -2.986 -6.564 1.00 34.66 370 GLY A O 1
ATOM 3038 N N . PRO A 1 371 ? 23.419 -1.713 -4.875 1.00 35.94 371 PRO A N 1
ATOM 3039 C CA . PRO A 1 371 ? 23.209 -0.489 -5.652 1.00 35.94 371 PRO A CA 1
ATOM 3040 C C . PRO A 1 371 ? 24.532 0.185 -6.071 1.00 35.94 371 PRO A C 1
ATOM 3042 O O . PRO A 1 371 ? 25.559 0.055 -5.404 1.00 35.94 371 PRO A O 1
ATOM 3045 N N . LYS A 1 372 ? 24.499 0.938 -7.179 1.00 37.88 372 LYS A N 1
ATOM 3046 C CA . LYS A 1 372 ? 25.596 1.800 -7.664 1.00 37.88 372 LYS A CA 1
ATOM 3047 C C . LYS A 1 372 ? 25.274 3.258 -7.331 1.00 37.88 372 LYS A C 1
ATOM 3049 O O . LYS A 1 372 ? 24.160 3.692 -7.606 1.00 37.88 372 LYS A O 1
ATOM 3054 N N . TYR A 1 373 ? 26.241 4.010 -6.806 1.00 45.41 373 TYR A N 1
ATOM 3055 C CA . TYR A 1 373 ? 26.078 5.439 -6.515 1.00 45.41 373 TYR A CA 1
ATOM 3056 C C . TYR A 1 373 ? 26.957 6.283 -7.439 1.00 45.41 373 TYR A C 1
ATOM 3058 O O . TYR A 1 373 ? 28.164 6.058 -7.535 1.00 45.41 373 TYR A O 1
ATOM 3066 N N . PHE A 1 374 ? 26.329 7.259 -8.096 1.00 45.91 374 PHE A N 1
ATOM 3067 C CA . PHE A 1 374 ? 26.982 8.316 -8.864 1.00 45.91 374 PHE A CA 1
ATOM 3068 C C . PHE A 1 374 ? 26.654 9.658 -8.211 1.00 45.91 374 PHE A C 1
ATOM 3070 O O . PHE A 1 374 ? 25.512 9.893 -7.818 1.00 45.91 374 PHE A O 1
ATOM 3077 N N . PHE A 1 375 ? 27.649 10.533 -8.084 1.00 51.97 375 PHE A N 1
ATOM 3078 C CA . PHE A 1 375 ? 27.464 11.862 -7.508 1.00 51.97 375 PHE A CA 1
ATOM 3079 C C . PHE A 1 375 ? 27.250 12.905 -8.611 1.00 51.97 375 PHE A C 1
ATOM 3081 O O . PHE A 1 375 ? 28.131 13.090 -9.448 1.00 51.97 375 PHE A O 1
ATOM 3088 N N . SER A 1 376 ? 26.105 13.593 -8.597 1.00 53.72 376 SER A N 1
ATOM 3089 C CA . SER A 1 376 ? 25.845 14.782 -9.425 1.00 53.72 376 SER A CA 1
ATOM 3090 C C . SER A 1 376 ? 26.421 16.054 -8.785 1.00 53.72 376 SER A C 1
ATOM 3092 O O . SER A 1 376 ? 26.726 16.076 -7.585 1.00 53.72 376 SER A O 1
ATOM 3094 N N . GLY A 1 377 ? 26.530 17.147 -9.553 1.00 48.22 377 GLY A N 1
ATOM 3095 C CA . GLY A 1 377 ? 26.930 18.453 -9.020 1.00 48.22 377 GLY A CA 1
ATOM 3096 C C . GLY A 1 377 ? 25.959 18.974 -7.964 1.00 48.22 377 GLY A C 1
ATOM 3097 O O . GLY A 1 377 ? 26.377 19.463 -6.912 1.00 48.22 377 GLY A O 1
ATOM 3098 N N . SER A 1 378 ? 24.663 18.759 -8.188 1.00 50.19 378 SER A N 1
ATOM 3099 C CA . SER A 1 378 ? 23.590 19.102 -7.249 1.00 50.19 378 SER A CA 1
ATOM 3100 C C . SER A 1 378 ? 23.673 18.343 -5.917 1.00 50.19 378 SER A C 1
ATOM 3102 O O . SER A 1 378 ? 23.405 18.926 -4.863 1.00 50.19 378 SER A O 1
ATOM 3104 N N . PHE A 1 379 ? 24.108 17.076 -5.923 1.00 58.72 379 PHE A N 1
ATOM 3105 C CA . PHE A 1 379 ? 24.348 16.315 -4.695 1.00 58.72 379 PHE A CA 1
ATOM 3106 C C . PHE A 1 379 ? 25.491 16.922 -3.875 1.00 58.72 379 PHE A C 1
ATOM 3108 O O . PHE A 1 379 ? 25.361 17.092 -2.663 1.00 58.72 379 PHE A O 1
ATOM 3115 N N . LEU A 1 380 ? 26.609 17.258 -4.524 1.00 57.50 380 LEU A N 1
ATOM 3116 C CA . LEU A 1 380 ? 27.787 17.787 -3.835 1.00 57.50 380 LEU A CA 1
ATOM 3117 C C . LEU A 1 380 ? 27.525 19.180 -3.256 1.00 57.50 380 LEU A C 1
ATOM 3119 O O . LEU A 1 380 ? 27.911 19.436 -2.119 1.00 57.50 380 LEU A O 1
ATOM 3123 N N . HIS A 1 381 ? 26.797 20.038 -3.976 1.00 56.22 381 HIS A N 1
ATOM 3124 C CA . HIS A 1 381 ? 26.428 21.371 -3.496 1.00 56.22 381 HIS A CA 1
ATOM 3125 C C . HIS A 1 381 ? 25.555 21.325 -2.229 1.00 56.22 381 HIS A C 1
ATOM 3127 O O . HIS A 1 381 ? 25.792 22.072 -1.282 1.00 56.22 381 HIS A O 1
ATOM 3133 N N . LYS A 1 382 ? 24.571 20.414 -2.175 1.00 56.94 382 LYS A N 1
ATOM 3134 C CA . LYS A 1 382 ? 23.659 20.260 -1.025 1.00 56.94 382 LYS A CA 1
ATOM 3135 C C . LYS A 1 382 ? 24.325 19.678 0.227 1.00 56.94 382 LYS A C 1
ATOM 3137 O O . LYS A 1 382 ? 23.767 19.797 1.311 1.00 56.94 382 LYS A O 1
ATOM 3142 N N . ASN A 1 383 ? 25.490 19.045 0.088 1.00 58.59 383 ASN A N 1
ATOM 3143 C CA . ASN A 1 383 ? 26.132 18.280 1.157 1.00 58.59 383 ASN A CA 1
ATOM 3144 C C . ASN A 1 383 ? 27.472 18.874 1.624 1.00 58.59 383 ASN A C 1
ATOM 3146 O O . ASN A 1 383 ? 28.269 18.147 2.204 1.00 58.59 383 ASN A O 1
ATOM 3150 N N . ILE A 1 384 ? 27.768 20.157 1.405 1.00 64.31 384 ILE A N 1
ATOM 3151 C CA . ILE A 1 384 ? 28.940 20.798 2.033 1.00 64.31 384 ILE A CA 1
ATOM 3152 C C . ILE A 1 384 ? 28.554 21.264 3.435 1.00 64.31 384 ILE A C 1
ATOM 3154 O O . ILE A 1 384 ? 27.646 22.068 3.608 1.00 64.31 384 ILE A O 1
ATOM 3158 N N . GLU A 1 385 ? 29.247 20.718 4.433 1.00 49.09 385 GLU A N 1
ATOM 3159 C CA . GLU A 1 385 ? 28.800 20.669 5.831 1.00 49.09 385 GLU A CA 1
ATOM 3160 C C . GLU A 1 385 ? 28.901 22.009 6.588 1.00 49.09 385 GLU A C 1
ATOM 3162 O O . GLU A 1 385 ? 28.362 22.126 7.683 1.00 49.09 385 GLU A O 1
ATOM 3167 N N . GLN A 1 386 ? 29.599 23.021 6.051 1.00 58.56 386 GLN A N 1
ATOM 3168 C CA . GLN A 1 386 ? 29.869 24.262 6.789 1.00 58.56 386 GLN A CA 1
ATOM 3169 C C . GLN A 1 386 ? 29.640 25.517 5.942 1.00 58.56 386 GLN A C 1
ATOM 3171 O O . GLN A 1 386 ? 30.233 25.670 4.871 1.00 58.56 386 GLN A O 1
ATOM 3176 N N . ASP A 1 387 ? 28.848 26.452 6.476 1.00 58.16 387 ASP A N 1
ATOM 3177 C CA . ASP A 1 387 ? 28.543 27.747 5.851 1.00 58.16 387 ASP A CA 1
ATOM 3178 C C . ASP A 1 387 ? 29.801 28.564 5.538 1.00 58.16 387 ASP A C 1
ATOM 3180 O O . ASP A 1 387 ? 29.841 29.271 4.538 1.00 58.16 387 ASP A O 1
ATOM 3184 N N . GLN A 1 388 ? 30.883 28.380 6.304 1.00 58.97 388 GLN A N 1
ATOM 3185 C CA . GLN A 1 388 ? 32.169 29.037 6.044 1.00 58.97 388 GLN A CA 1
ATOM 3186 C C . GLN A 1 388 ? 32.827 28.645 4.707 1.00 58.97 388 GLN A C 1
ATOM 3188 O O . GLN A 1 388 ? 33.759 29.316 4.269 1.00 58.97 388 GLN A O 1
ATOM 3193 N N . PHE A 1 389 ? 32.369 27.570 4.053 1.00 62.50 389 PHE A N 1
ATOM 3194 C CA . PHE A 1 389 ? 32.827 27.178 2.717 1.00 62.50 389 PHE A CA 1
ATOM 3195 C C . PHE A 1 389 ? 31.864 27.585 1.595 1.00 62.50 389 PHE A C 1
ATOM 3197 O O . PHE A 1 389 ? 32.249 27.511 0.421 1.00 62.50 389 PHE A O 1
ATOM 3204 N N . LYS A 1 390 ? 30.646 28.050 1.919 1.00 61.94 390 LYS A N 1
ATOM 3205 C CA . LYS A 1 390 ? 29.712 28.588 0.922 1.00 61.94 390 LYS A CA 1
ATOM 3206 C C . LYS A 1 390 ? 30.322 29.859 0.321 1.00 61.94 390 LYS A C 1
ATOM 3208 O O . LYS A 1 390 ? 30.629 30.812 1.024 1.00 61.94 390 LYS A O 1
ATOM 3213 N N . GLY A 1 391 ? 30.575 29.835 -0.989 1.00 68.62 391 GLY A N 1
ATOM 3214 C CA . GLY A 1 391 ? 31.221 30.927 -1.733 1.00 68.62 391 GLY A CA 1
ATOM 3215 C C . GLY A 1 391 ? 32.739 30.791 -1.940 1.00 68.62 391 GLY A C 1
ATOM 3216 O O . GLY A 1 391 ? 33.285 31.449 -2.831 1.00 68.62 391 GLY A O 1
ATOM 3217 N N . LEU A 1 392 ? 33.426 29.906 -1.199 1.00 71.06 392 LEU A N 1
ATOM 3218 C CA . LEU A 1 392 ? 34.852 29.606 -1.425 1.00 71.06 392 LEU A CA 1
ATOM 3219 C C . LEU A 1 392 ? 35.071 28.637 -2.587 1.00 71.06 392 LEU A C 1
ATOM 3221 O O . LEU A 1 392 ? 36.084 28.726 -3.283 1.00 71.06 392 LEU A O 1
ATOM 3225 N N . LEU A 1 393 ? 34.121 27.728 -2.805 1.00 75.00 393 LEU A N 1
ATOM 3226 C CA . LEU A 1 393 ? 34.080 26.863 -3.974 1.00 75.00 393 LEU A CA 1
ATOM 3227 C C . LEU A 1 393 ? 32.882 27.192 -4.846 1.00 75.00 393 LEU A C 1
ATOM 3229 O O . LEU A 1 393 ? 31.778 27.379 -4.338 1.00 75.00 393 LEU A O 1
ATOM 3233 N N . LYS A 1 394 ? 33.095 27.193 -6.162 1.00 79.38 394 LYS A N 1
ATOM 3234 C CA . LYS A 1 394 ? 32.006 27.190 -7.138 1.00 79.38 394 LYS A CA 1
ATOM 3235 C C . LYS A 1 394 ? 32.029 25.892 -7.922 1.00 79.38 394 LYS A C 1
ATOM 3237 O O . LYS A 1 394 ? 33.081 25.480 -8.422 1.00 79.38 394 LYS A O 1
ATOM 3242 N N . PHE A 1 395 ? 30.858 25.283 -8.018 1.00 80.31 395 PHE A N 1
ATOM 3243 C CA . PHE A 1 395 ? 30.611 24.055 -8.753 1.00 80.31 395 PHE A CA 1
ATOM 3244 C C . PHE A 1 395 ? 29.889 24.418 -10.043 1.00 80.31 395 PHE A C 1
ATOM 3246 O O . PHE A 1 395 ? 28.838 25.049 -10.008 1.00 80.31 395 PHE A O 1
ATOM 3253 N N . HIS A 1 396 ? 30.472 24.041 -11.172 1.00 78.12 396 HIS A N 1
ATOM 3254 C CA . HIS A 1 396 ? 29.904 24.264 -12.491 1.00 78.12 396 HIS A CA 1
ATOM 3255 C C . HIS A 1 396 ? 29.877 22.932 -13.223 1.00 78.12 396 HIS A C 1
ATOM 3257 O O . HIS A 1 396 ? 30.926 22.332 -13.451 1.00 78.12 396 HIS A O 1
ATOM 3263 N N . GLU A 1 397 ? 28.691 22.447 -13.569 1.00 72.06 397 GLU A N 1
ATOM 3264 C CA . GLU A 1 397 ? 28.581 21.274 -14.430 1.00 72.06 397 GLU A CA 1
ATOM 3265 C C . GLU A 1 397 ? 29.072 21.645 -15.836 1.00 72.06 397 GLU A C 1
ATOM 3267 O O . GLU A 1 397 ? 28.679 22.662 -16.406 1.00 72.06 397 GLU A O 1
ATOM 3272 N N . THR A 1 398 ? 30.006 20.859 -16.366 1.00 75.56 398 THR A N 1
ATOM 3273 C CA . THR A 1 398 ? 30.545 20.992 -17.721 1.00 75.56 398 THR A CA 1
ATOM 3274 C C . THR A 1 398 ? 30.374 19.668 -18.468 1.00 75.56 398 THR A C 1
ATOM 3276 O O . THR A 1 398 ? 30.259 18.619 -17.832 1.00 75.56 398 THR A O 1
ATOM 3279 N N . PRO A 1 399 ? 30.439 19.653 -19.814 1.00 65.06 399 PRO A N 1
ATOM 3280 C CA . PRO A 1 399 ? 30.356 18.406 -20.588 1.00 65.06 399 PRO A CA 1
ATOM 3281 C C . PRO A 1 399 ? 31.417 17.358 -20.204 1.00 65.06 399 PRO A C 1
ATOM 3283 O O . PRO A 1 399 ? 31.240 16.164 -20.414 1.00 65.06 399 PRO A O 1
ATOM 3286 N N . SER A 1 400 ? 32.536 17.805 -19.631 1.00 62.00 400 SER A N 1
ATOM 3287 C CA . SER A 1 400 ? 33.638 16.972 -19.144 1.00 62.00 400 SER A CA 1
ATOM 3288 C C . SER A 1 400 ? 33.503 16.508 -17.685 1.00 62.00 400 SER A C 1
ATOM 3290 O O . SER A 1 400 ? 34.373 15.775 -17.218 1.00 62.00 400 SER A O 1
ATOM 3292 N N . GLY A 1 401 ? 32.463 16.918 -16.953 1.00 73.31 401 GLY A N 1
ATOM 3293 C CA . GLY A 1 401 ? 32.249 16.578 -15.543 1.00 73.31 401 GLY A CA 1
ATOM 3294 C C . GLY A 1 401 ? 31.938 17.794 -14.671 1.00 73.31 401 GLY A C 1
ATOM 3295 O O . GLY A 1 401 ? 31.585 18.864 -15.150 1.00 73.31 401 GLY A O 1
ATOM 3296 N N . LEU A 1 402 ? 32.075 17.652 -13.357 1.00 72.56 402 LEU A N 1
ATOM 3297 C CA . LEU A 1 402 ? 31.841 18.741 -12.416 1.00 72.56 402 LEU A CA 1
ATOM 3298 C C . LEU A 1 402 ? 33.105 19.585 -12.237 1.00 72.56 402 LEU A C 1
ATOM 3300 O O . LEU A 1 402 ? 34.045 19.179 -11.551 1.00 72.56 402 LEU A O 1
ATOM 3304 N N . LYS A 1 403 ? 33.134 20.786 -12.811 1.00 79.81 403 LYS A N 1
ATOM 3305 C CA . LYS A 1 403 ? 34.218 21.746 -12.607 1.00 79.81 403 LYS A CA 1
ATOM 3306 C C . LYS A 1 403 ? 34.095 22.403 -11.234 1.00 79.81 403 LYS A C 1
ATOM 3308 O O . LYS A 1 403 ? 33.147 23.128 -10.949 1.00 79.81 403 LYS A O 1
ATOM 3313 N N . ILE A 1 404 ? 35.095 22.176 -10.397 1.00 80.12 404 ILE A N 1
ATOM 3314 C CA . ILE A 1 404 ? 35.256 22.760 -9.070 1.00 80.12 404 ILE A CA 1
ATOM 3315 C C . ILE A 1 404 ? 36.294 23.870 -9.190 1.00 80.12 404 ILE A C 1
ATOM 3317 O O . ILE A 1 404 ? 37.450 23.618 -9.530 1.00 80.12 404 ILE A O 1
ATOM 3321 N N . THR A 1 405 ? 35.894 25.105 -8.915 1.00 81.19 405 THR A N 1
ATOM 3322 C CA . THR A 1 405 ? 36.800 26.259 -8.854 1.00 81.19 405 THR A CA 1
ATOM 3323 C C . THR A 1 405 ? 36.896 26.748 -7.420 1.00 81.19 405 THR A C 1
ATOM 3325 O O . THR A 1 405 ? 35.912 26.692 -6.685 1.00 81.19 405 THR A O 1
ATOM 3328 N N . SER A 1 406 ? 38.074 27.215 -7.015 1.00 80.69 406 SER A N 1
ATOM 3329 C CA . SER A 1 406 ? 38.279 27.815 -5.698 1.00 80.69 406 SER A CA 1
ATOM 3330 C C . SER A 1 406 ? 38.570 29.297 -5.855 1.00 80.69 406 SER A C 1
ATOM 3332 O O . SER A 1 406 ? 39.443 29.687 -6.625 1.00 80.69 406 SER A O 1
ATOM 3334 N N . THR A 1 407 ? 37.863 30.131 -5.101 1.00 75.50 407 THR A N 1
ATOM 3335 C CA . THR A 1 407 ? 38.176 31.562 -4.968 1.00 75.50 407 THR A CA 1
ATOM 3336 C C . THR A 1 407 ? 39.196 31.817 -3.855 1.00 75.50 407 THR A C 1
ATOM 3338 O O . THR A 1 407 ? 39.614 32.955 -3.634 1.00 75.50 407 THR A O 1
ATOM 3341 N N . ASN A 1 408 ? 39.619 30.760 -3.153 1.00 66.75 408 ASN A N 1
ATOM 3342 C CA . ASN A 1 408 ? 40.466 30.876 -1.983 1.00 66.75 408 ASN A CA 1
ATOM 3343 C C . ASN A 1 408 ? 41.895 31.346 -2.325 1.00 66.75 408 ASN A C 1
ATOM 3345 O O . ASN A 1 408 ? 42.647 30.645 -3.000 1.00 66.75 408 ASN A O 1
ATOM 3349 N N . LYS A 1 409 ? 42.289 32.504 -1.779 1.00 65.25 409 LYS A N 1
ATOM 3350 C CA . LYS A 1 409 ? 43.657 33.054 -1.845 1.00 65.25 409 LYS A CA 1
ATOM 3351 C C . LYS A 1 409 ? 44.571 32.594 -0.695 1.00 65.25 409 LYS A C 1
ATOM 3353 O O . LYS A 1 409 ? 45.719 33.024 -0.624 1.00 65.25 409 LYS A O 1
ATOM 3358 N N . ILE A 1 410 ? 44.079 31.772 0.233 1.00 59.62 410 ILE A N 1
ATOM 3359 C CA . ILE A 1 410 ? 44.811 31.372 1.442 1.00 59.62 410 ILE A CA 1
ATOM 3360 C C . ILE A 1 410 ? 45.975 30.427 1.090 1.00 59.62 410 ILE A C 1
ATOM 3362 O O . ILE A 1 410 ? 45.847 29.498 0.295 1.00 59.62 410 ILE A O 1
ATOM 3366 N N . SER A 1 411 ? 47.118 30.642 1.745 1.00 51.72 411 SER A N 1
ATOM 3367 C CA . SER A 1 411 ? 48.388 29.924 1.552 1.00 51.72 411 SER A CA 1
ATOM 3368 C C . SER A 1 411 ? 48.453 28.523 2.184 1.00 51.72 411 SER A C 1
ATOM 3370 O O . SER A 1 411 ? 49.517 27.906 2.215 1.00 51.72 411 SER A O 1
ATOM 3372 N N . LYS A 1 412 ? 47.335 27.996 2.700 1.00 70.25 412 LYS A N 1
ATOM 3373 C CA . LYS A 1 412 ? 47.258 26.705 3.407 1.00 70.25 412 LYS A CA 1
ATOM 3374 C C . LYS A 1 412 ? 46.269 25.760 2.726 1.00 70.25 412 LYS A C 1
ATOM 3376 O O . LYS A 1 412 ? 45.275 26.195 2.155 1.00 70.25 412 LYS A O 1
ATOM 3381 N N . HIS A 1 413 ? 46.535 24.457 2.825 1.00 71.88 413 HIS A N 1
ATOM 3382 C CA . HIS A 1 413 ? 45.619 23.415 2.355 1.00 71.88 413 HIS A CA 1
ATOM 3383 C C . HIS A 1 413 ? 44.277 23.481 3.098 1.00 71.88 413 HIS A C 1
ATOM 3385 O O . HIS A 1 413 ? 44.269 23.593 4.324 1.00 71.88 413 HIS A O 1
ATOM 3391 N N . MET A 1 414 ? 43.166 23.322 2.378 1.00 72.75 414 MET A N 1
ATOM 3392 C CA . MET A 1 414 ? 41.833 23.179 2.975 1.00 72.75 414 MET A CA 1
ATOM 3393 C C . MET A 1 414 ? 41.336 21.743 2.881 1.00 72.75 414 MET A C 1
ATOM 3395 O O . MET A 1 414 ? 41.584 21.081 1.876 1.00 72.75 414 MET A O 1
ATOM 3399 N N . TYR A 1 415 ? 40.606 21.294 3.902 1.00 77.75 415 TYR A N 1
ATOM 3400 C CA . TYR A 1 415 ? 39.844 20.047 3.889 1.00 77.75 415 TYR A CA 1
ATOM 3401 C C . TYR A 1 415 ? 38.361 20.383 3.989 1.00 77.75 415 TYR A C 1
ATOM 3403 O O . TYR A 1 415 ? 37.949 21.012 4.959 1.00 77.75 415 TYR A O 1
ATOM 3411 N N . ILE A 1 416 ? 37.577 19.969 2.999 1.00 75.50 416 ILE A N 1
ATOM 3412 C CA . ILE A 1 416 ? 36.145 20.271 2.925 1.00 75.50 416 ILE A CA 1
ATOM 3413 C C . ILE A 1 416 ? 35.387 18.954 3.068 1.00 75.50 416 ILE A C 1
ATOM 3415 O O . ILE A 1 416 ? 35.370 18.179 2.106 1.00 75.50 416 ILE A O 1
ATOM 3419 N N . PRO A 1 417 ? 34.846 18.644 4.261 1.00 73.12 417 PRO A N 1
ATOM 3420 C CA . PRO A 1 417 ? 34.073 17.430 4.476 1.00 73.12 417 PRO A CA 1
ATOM 3421 C C . PRO A 1 417 ? 32.720 17.515 3.763 1.00 73.12 417 PRO A C 1
ATOM 3423 O O . PRO A 1 417 ? 32.089 18.572 3.705 1.00 73.12 417 PRO A O 1
ATOM 3426 N N . LEU A 1 418 ? 32.280 16.382 3.223 1.00 74.06 418 LEU A N 1
ATOM 3427 C CA . LEU A 1 418 ? 30.907 16.185 2.782 1.00 74.06 418 LEU A CA 1
ATOM 3428 C C . LEU A 1 418 ? 30.059 15.761 3.988 1.00 74.06 418 LEU A C 1
ATOM 3430 O O . LEU A 1 418 ? 30.434 14.851 4.717 1.00 74.06 418 LEU A O 1
ATOM 3434 N N . ALA A 1 419 ? 28.901 16.385 4.173 1.00 62.75 419 ALA A N 1
ATOM 3435 C CA . ALA A 1 419 ? 27.959 16.142 5.265 1.00 62.75 419 ALA A CA 1
ATOM 3436 C C . ALA A 1 419 ? 27.387 14.715 5.264 1.00 62.75 419 ALA A C 1
ATOM 3438 O O . ALA A 1 419 ? 26.943 14.190 6.287 1.00 62.75 419 ALA A O 1
ATOM 3439 N N . SER A 1 420 ? 27.376 14.057 4.102 1.00 73.31 420 SER A N 1
ATOM 3440 C CA . SER A 1 420 ? 26.831 12.710 3.975 1.00 73.31 420 SER A CA 1
ATOM 3441 C C . SER A 1 420 ? 27.763 11.669 4.604 1.00 73.31 420 SER A C 1
ATOM 3443 O O . SER A 1 420 ? 28.910 11.491 4.187 1.00 73.31 420 SER A O 1
ATOM 3445 N N . ARG A 1 421 ? 27.233 10.917 5.575 1.00 77.50 421 ARG A N 1
ATOM 3446 C CA . ARG A 1 421 ? 27.821 9.659 6.050 1.00 77.50 421 ARG A CA 1
ATOM 3447 C C . ARG A 1 421 ? 27.218 8.503 5.267 1.00 77.50 421 ARG A C 1
ATOM 3449 O O . ARG A 1 421 ? 26.005 8.303 5.294 1.00 77.50 421 ARG A O 1
ATOM 3456 N N . PHE A 1 422 ? 28.060 7.722 4.607 1.00 76.31 422 PHE A N 1
ATOM 3457 C CA . PHE A 1 422 ? 27.636 6.544 3.860 1.00 76.31 422 PHE A CA 1
ATOM 3458 C C . PHE A 1 422 ? 27.762 5.328 4.770 1.00 76.31 422 PHE A C 1
ATOM 3460 O O . PHE A 1 422 ? 28.859 5.009 5.229 1.00 76.31 422 PHE A O 1
ATOM 3467 N N . MET A 1 423 ? 26.634 4.684 5.078 1.00 78.81 423 MET A N 1
ATOM 3468 C CA . MET A 1 423 ? 26.613 3.452 5.866 1.00 78.81 423 MET A CA 1
ATOM 3469 C C . MET A 1 423 ? 27.189 2.323 5.023 1.00 78.81 423 MET A C 1
ATOM 3471 O O . MET A 1 423 ? 26.731 2.105 3.910 1.00 78.81 423 MET A O 1
ATOM 3475 N N . LEU A 1 424 ? 28.180 1.614 5.548 1.00 75.56 424 LEU A N 1
ATOM 3476 C CA . LEU A 1 424 ? 28.933 0.617 4.797 1.00 75.56 424 LEU A CA 1
ATOM 3477 C C . LEU A 1 424 ? 28.465 -0.824 5.014 1.00 75.56 424 LEU A C 1
ATOM 3479 O O . LEU A 1 424 ? 28.984 -1.724 4.355 1.00 75.56 424 LEU A O 1
ATOM 3483 N N . LYS A 1 425 ? 27.465 -1.054 5.878 1.00 61.66 425 LYS A N 1
ATOM 3484 C CA . LYS A 1 425 ? 26.986 -2.408 6.211 1.00 61.66 425 LYS A CA 1
ATOM 3485 C C . LYS A 1 425 ? 26.534 -3.219 4.984 1.00 61.66 425 LYS A C 1
ATOM 3487 O O . LYS A 1 425 ? 26.574 -4.441 5.025 1.00 61.66 425 LYS A O 1
ATOM 3492 N N . ASP A 1 426 ? 26.150 -2.535 3.905 1.00 48.59 426 ASP A N 1
ATOM 3493 C CA . ASP A 1 426 ? 25.681 -3.144 2.656 1.00 48.59 426 ASP A CA 1
ATOM 3494 C C . ASP A 1 426 ? 26.757 -3.152 1.539 1.00 48.59 426 ASP A C 1
ATOM 3496 O O . ASP A 1 426 ? 26.478 -3.561 0.413 1.00 48.59 426 ASP A O 1
ATOM 3500 N N . PHE A 1 427 ? 27.985 -2.683 1.818 1.00 54.56 427 PHE A N 1
ATOM 3501 C CA . PHE A 1 427 ? 28.997 -2.335 0.801 1.00 54.56 427 PHE A CA 1
ATOM 3502 C C . PHE A 1 427 ? 30.348 -3.040 0.953 1.00 54.56 427 PHE A C 1
ATOM 3504 O O . PHE A 1 427 ? 31.176 -2.960 0.044 1.00 54.56 427 PHE A O 1
ATOM 3511 N N . ILE A 1 428 ? 30.602 -3.684 2.092 1.00 57.16 428 ILE A N 1
ATOM 3512 C CA . ILE A 1 428 ? 31.912 -4.254 2.417 1.00 57.16 428 ILE A CA 1
ATOM 3513 C C . ILE A 1 428 ? 31.884 -5.768 2.213 1.00 57.16 428 ILE A C 1
ATOM 3515 O O . ILE A 1 428 ? 31.158 -6.476 2.904 1.00 57.16 428 ILE A O 1
ATOM 3519 N N . HIS A 1 429 ? 32.757 -6.263 1.336 1.00 55.50 429 HIS A N 1
ATOM 3520 C CA . HIS A 1 429 ? 33.221 -7.649 1.364 1.00 55.50 429 HIS A CA 1
ATOM 3521 C C . HIS A 1 429 ? 34.696 -7.625 1.792 1.00 55.50 429 HIS A C 1
ATOM 3523 O O . HIS A 1 429 ? 35.493 -6.875 1.226 1.00 55.50 429 HIS A O 1
ATOM 3529 N N . ASP A 1 430 ? 35.051 -8.391 2.823 1.00 62.44 430 ASP A N 1
ATOM 3530 C CA . ASP A 1 430 ? 36.429 -8.567 3.313 1.00 62.44 430 ASP A CA 1
ATOM 3531 C C . ASP A 1 430 ? 37.159 -7.263 3.706 1.00 62.44 430 ASP A C 1
ATOM 3533 O O . ASP A 1 430 ? 38.346 -7.095 3.429 1.00 62.44 430 ASP A O 1
ATOM 3537 N N . GLU A 1 431 ? 36.452 -6.315 4.333 1.00 73.06 431 GLU A N 1
ATOM 3538 C CA . GLU A 1 431 ? 37.011 -5.026 4.790 1.00 73.06 431 GLU A CA 1
ATOM 3539 C C . GLU A 1 431 ? 37.619 -4.167 3.661 1.00 73.06 431 GLU A C 1
ATOM 3541 O O . GLU A 1 431 ? 38.424 -3.273 3.923 1.00 73.06 431 GLU A O 1
ATOM 3546 N N . ARG A 1 432 ? 37.238 -4.394 2.394 1.00 78.06 432 ARG A N 1
ATOM 3547 C CA . ARG A 1 432 ? 37.752 -3.637 1.243 1.00 78.06 432 ARG A CA 1
ATOM 3548 C C . ARG A 1 432 ? 36.679 -2.798 0.562 1.00 78.06 432 ARG A C 1
ATOM 3550 O O . ARG A 1 432 ? 35.605 -3.291 0.237 1.00 78.06 432 ARG A O 1
ATOM 3557 N N . LEU A 1 433 ? 37.015 -1.541 0.276 1.00 79.06 433 LEU A N 1
ATOM 3558 C CA . LEU A 1 433 ? 36.178 -0.612 -0.485 1.00 79.06 433 LEU A CA 1
ATOM 3559 C C . LEU A 1 433 ? 36.881 -0.227 -1.798 1.00 79.06 433 LEU A C 1
ATOM 3561 O O . LEU A 1 433 ? 37.907 0.463 -1.744 1.00 79.06 433 LEU A O 1
ATOM 3565 N N . PRO A 1 434 ? 36.380 -0.653 -2.974 1.00 77.25 434 PRO A N 1
ATOM 3566 C CA . PRO A 1 434 ? 36.887 -0.170 -4.252 1.00 77.25 434 PRO A CA 1
ATOM 3567 C C . PRO A 1 434 ? 36.402 1.260 -4.502 1.00 77.25 434 PRO A C 1
ATOM 3569 O O . PRO A 1 434 ? 35.213 1.569 -4.399 1.00 77.25 434 PRO A O 1
ATOM 3572 N N . LEU A 1 435 ? 37.336 2.134 -4.855 1.00 76.69 435 LEU A N 1
ATOM 3573 C CA . LEU A 1 435 ? 37.082 3.534 -5.157 1.00 76.69 435 LEU A CA 1
ATOM 3574 C C . LEU A 1 435 ? 37.618 3.880 -6.536 1.00 76.69 435 LEU A C 1
ATOM 3576 O O . LEU A 1 435 ? 38.776 3.606 -6.865 1.00 76.69 435 LEU A O 1
ATOM 3580 N N . TYR A 1 436 ? 36.761 4.533 -7.310 1.00 75.69 436 TYR A N 1
ATOM 3581 C CA . TYR A 1 436 ? 37.042 5.004 -8.652 1.00 75.69 436 TYR A CA 1
ATOM 3582 C C . TYR A 1 436 ? 36.876 6.510 -8.687 1.00 75.69 436 TYR A C 1
ATOM 3584 O O . TYR A 1 436 ? 35.800 7.039 -8.403 1.00 75.69 436 TYR A O 1
ATOM 3592 N N . PHE A 1 437 ? 37.960 7.201 -9.013 1.00 73.38 437 PHE A N 1
ATOM 3593 C CA . PHE A 1 437 ? 38.011 8.645 -8.900 1.00 73.38 437 PHE A CA 1
ATOM 3594 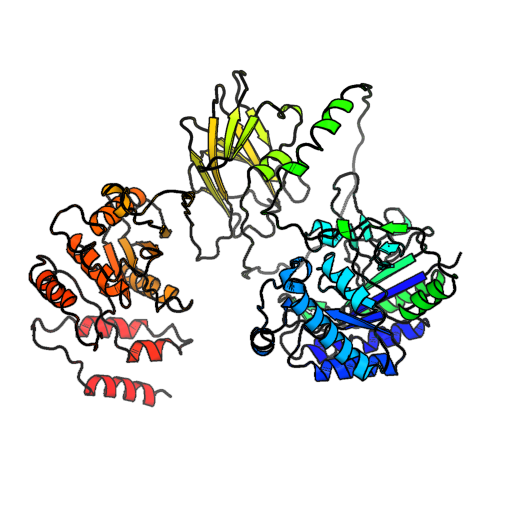C C . PHE A 1 437 ? 38.797 9.244 -10.058 1.00 73.38 437 PHE A C 1
ATOM 3596 O O . PHE A 1 437 ? 40.021 9.108 -10.124 1.00 73.38 437 PHE A O 1
ATOM 3603 N N . GLY A 1 438 ? 38.072 9.884 -10.973 1.00 75.06 438 GLY A N 1
ATOM 3604 C CA . GLY A 1 438 ? 38.619 10.547 -12.150 1.00 75.06 438 GLY A CA 1
ATOM 3605 C C . GLY A 1 438 ? 38.494 12.057 -12.019 1.00 75.06 438 GLY A C 1
ATOM 3606 O O . GLY A 1 438 ? 37.391 12.578 -11.880 1.00 75.06 438 GLY A O 1
ATOM 3607 N N . VAL A 1 439 ? 39.617 12.762 -12.085 1.00 74.81 439 VAL A N 1
ATOM 3608 C CA . VAL A 1 439 ? 39.718 14.218 -12.015 1.00 74.81 439 VAL A CA 1
ATOM 3609 C C . VAL A 1 439 ? 40.620 14.704 -13.140 1.00 74.81 439 VAL A C 1
ATOM 3611 O O . VAL A 1 439 ? 41.808 14.401 -13.175 1.00 74.81 439 VAL A O 1
ATOM 3614 N N . ASP A 1 440 ? 40.077 15.514 -14.033 1.00 68.94 440 ASP A N 1
ATOM 3615 C CA . ASP A 1 440 ? 40.879 16.288 -14.967 1.00 68.94 440 ASP A CA 1
ATOM 3616 C C . ASP A 1 440 ? 41.356 17.559 -14.284 1.00 68.94 440 ASP A C 1
ATOM 3618 O O . ASP A 1 440 ? 40.601 18.523 -14.108 1.00 68.94 440 ASP A O 1
ATOM 3622 N N . SER A 1 441 ? 42.624 17.587 -13.905 1.00 60.78 441 SER A N 1
ATOM 3623 C CA . SER A 1 441 ? 43.255 18.812 -13.441 1.00 60.78 441 SER A CA 1
ATOM 3624 C C . SER A 1 441 ? 44.724 18.854 -13.824 1.00 60.78 441 SER A C 1
ATOM 3626 O O . SER A 1 441 ? 45.418 17.840 -13.841 1.00 60.78 441 SER A O 1
ATOM 3628 N N . SER A 1 442 ? 45.210 20.065 -14.091 1.00 55.22 442 SER A N 1
ATOM 3629 C CA . SER A 1 442 ? 46.642 20.372 -14.140 1.00 55.22 442 SER A CA 1
ATOM 3630 C C . SER A 1 442 ? 47.276 20.448 -12.739 1.00 55.22 442 SER A C 1
ATOM 3632 O O . SER A 1 442 ? 48.488 20.590 -12.630 1.00 55.22 442 SER A O 1
ATOM 3634 N N . GLU A 1 443 ? 46.477 20.373 -11.666 1.00 62.47 443 GLU A N 1
ATOM 3635 C CA . GLU A 1 443 ? 46.906 20.533 -10.268 1.00 62.47 443 GLU A CA 1
ATOM 3636 C C . GLU A 1 443 ? 46.474 19.333 -9.405 1.00 62.47 443 GLU A C 1
ATOM 3638 O O . GLU A 1 443 ? 45.373 18.810 -9.569 1.00 62.47 443 GLU A O 1
ATOM 3643 N N . GLU A 1 444 ? 47.319 18.875 -8.472 1.00 69.81 444 GLU A N 1
ATOM 3644 C CA . GLU A 1 444 ? 47.041 17.702 -7.623 1.00 69.81 444 GLU A CA 1
ATOM 3645 C C . GLU A 1 444 ? 45.920 17.982 -6.596 1.00 69.81 444 GLU A C 1
ATOM 3647 O O . GLU A 1 444 ? 46.175 18.439 -5.479 1.00 69.81 444 GLU A O 1
ATOM 3652 N N . MET A 1 445 ? 44.667 17.653 -6.923 1.00 77.12 445 MET A N 1
ATOM 3653 C CA . MET A 1 445 ? 43.619 17.523 -5.904 1.00 77.12 445 MET A CA 1
ATOM 3654 C C . MET A 1 445 ? 43.848 16.225 -5.111 1.00 77.12 445 MET A C 1
ATOM 3656 O O . MET A 1 445 ? 44.323 15.223 -5.648 1.00 77.12 445 MET A O 1
ATOM 3660 N N . ASN A 1 446 ? 43.550 16.222 -3.813 1.00 83.06 446 ASN A N 1
ATOM 3661 C CA . ASN A 1 446 ? 43.586 15.006 -3.000 1.00 83.06 446 ASN A CA 1
ATOM 3662 C C . ASN A 1 446 ? 42.223 14.788 -2.344 1.00 83.06 446 ASN A C 1
ATOM 3664 O O . ASN A 1 446 ? 41.462 15.733 -2.145 1.00 83.06 446 ASN A O 1
ATOM 3668 N N . PHE A 1 447 ? 41.916 13.548 -1.986 1.00 83.75 447 PHE A N 1
ATOM 3669 C CA . PHE A 1 447 ? 40.616 13.169 -1.449 1.00 83.75 447 PHE A CA 1
ATOM 3670 C C . PHE A 1 447 ? 40.777 12.503 -0.086 1.00 83.75 447 PHE A C 1
ATOM 3672 O O . PHE A 1 447 ? 41.469 11.495 0.043 1.00 83.75 447 PHE A O 1
ATOM 3679 N N . GLY A 1 448 ? 40.217 13.111 0.953 1.00 88.31 448 GLY A N 1
ATOM 3680 C CA . GLY A 1 448 ? 40.207 12.567 2.301 1.00 88.31 448 GLY A CA 1
ATOM 3681 C C . GLY A 1 448 ? 39.044 11.601 2.484 1.00 88.31 448 GLY A C 1
ATOM 3682 O O . GLY A 1 448 ? 37.945 11.826 1.992 1.00 88.31 448 GLY A O 1
ATOM 3683 N N . ILE A 1 449 ? 39.287 10.513 3.199 1.00 90.38 449 ILE A N 1
ATOM 3684 C CA . ILE A 1 449 ? 38.269 9.536 3.578 1.00 90.38 449 ILE A CA 1
ATOM 3685 C C . ILE A 1 449 ? 38.403 9.312 5.068 1.00 90.38 449 ILE A C 1
ATOM 3687 O O . ILE A 1 449 ? 39.503 9.048 5.551 1.00 90.38 449 ILE A O 1
ATOM 3691 N N . TYR A 1 450 ? 37.298 9.441 5.785 1.00 91.00 450 TYR A N 1
ATOM 3692 C CA . TYR A 1 450 ? 37.207 9.267 7.226 1.00 91.00 450 TYR A CA 1
ATOM 3693 C C . TYR A 1 450 ? 36.346 8.051 7.514 1.00 91.00 450 TYR A C 1
ATOM 3695 O O . TYR A 1 450 ? 35.291 7.885 6.907 1.00 91.00 450 TYR A O 1
ATOM 3703 N N . PHE A 1 451 ? 36.810 7.214 8.432 1.00 92.12 451 PHE A N 1
ATOM 3704 C CA . PHE A 1 451 ? 36.137 5.983 8.835 1.00 92.12 451 PHE A CA 1
ATOM 3705 C C . PHE A 1 451 ? 35.534 6.190 10.216 1.00 92.12 451 PHE A C 1
ATOM 3707 O O . PHE A 1 451 ? 36.210 6.747 11.087 1.00 92.12 451 PHE A O 1
ATOM 3714 N N . TYR A 1 452 ? 34.305 5.728 10.423 1.00 89.50 452 TYR A N 1
ATOM 3715 C CA . TYR A 1 452 ? 33.614 5.813 11.706 1.00 89.50 452 TYR A CA 1
ATOM 3716 C C . TYR A 1 452 ? 33.021 4.463 12.100 1.00 89.50 452 TYR A C 1
ATOM 3718 O O . TYR A 1 452 ? 32.621 3.699 11.221 1.00 89.50 452 TYR A O 1
ATOM 3726 N N . ASP A 1 453 ? 32.948 4.187 13.399 1.00 91.69 453 ASP A N 1
ATOM 3727 C CA . ASP A 1 453 ? 32.234 3.028 13.946 1.00 91.69 453 ASP A CA 1
ATOM 3728 C C . ASP A 1 453 ? 30.711 3.250 13.995 1.00 91.69 453 ASP A C 1
ATOM 3730 O O . ASP A 1 453 ? 30.199 4.294 13.580 1.00 91.69 453 ASP A O 1
ATOM 3734 N N . GLU A 1 454 ? 29.968 2.257 14.488 1.00 85.75 454 GLU A N 1
ATOM 3735 C CA . GLU A 1 454 ? 28.502 2.303 14.594 1.00 85.75 454 GLU A CA 1
ATOM 3736 C C . GLU A 1 454 ? 27.982 3.393 15.546 1.00 85.75 454 GLU A C 1
ATOM 3738 O O . GLU A 1 454 ? 26.861 3.877 15.384 1.00 85.75 454 GLU A O 1
ATOM 3743 N N . HIS A 1 455 ? 28.816 3.837 16.488 1.00 86.69 455 HIS A N 1
ATOM 3744 C CA . HIS A 1 455 ? 28.520 4.919 17.425 1.00 86.69 455 HIS A CA 1
ATOM 3745 C C . HIS A 1 455 ? 28.912 6.298 16.872 1.00 86.69 455 HIS A C 1
ATOM 3747 O O . HIS A 1 455 ? 28.623 7.325 17.485 1.00 86.69 455 HIS A O 1
ATOM 3753 N N . GLY A 1 456 ? 29.533 6.345 15.689 1.00 82.00 456 GLY A N 1
ATOM 3754 C CA . GLY A 1 456 ? 29.982 7.573 15.047 1.00 82.00 456 GLY A CA 1
ATOM 3755 C C . GLY A 1 456 ? 31.331 8.088 15.549 1.00 82.00 456 GLY A C 1
ATOM 3756 O O . GLY A 1 456 ? 31.677 9.228 15.230 1.00 82.00 456 GLY A O 1
ATOM 3757 N N . ASN A 1 457 ? 32.107 7.285 16.283 1.00 90.31 457 ASN A N 1
ATOM 3758 C CA . ASN A 1 457 ? 33.477 7.629 16.651 1.00 90.31 457 ASN A CA 1
ATOM 3759 C C . ASN A 1 457 ? 34.397 7.443 15.449 1.00 90.31 457 ASN A C 1
ATOM 3761 O O . ASN A 1 457 ? 34.283 6.477 14.696 1.00 90.31 457 ASN A O 1
ATOM 3765 N N . ARG A 1 458 ? 35.344 8.363 15.262 1.00 91.19 458 ARG A N 1
ATOM 3766 C CA . ARG A 1 458 ? 36.291 8.303 14.146 1.00 91.19 458 ARG A CA 1
ATOM 3767 C C . ARG A 1 458 ? 37.356 7.235 14.404 1.00 91.19 458 ARG A C 1
ATOM 3769 O O . ARG A 1 458 ? 38.182 7.386 15.296 1.00 91.19 458 ARG A O 1
ATOM 3776 N N . LEU A 1 459 ? 37.396 6.222 13.547 1.00 89.56 459 LEU A N 1
ATOM 3777 C CA . LEU A 1 459 ? 38.380 5.135 13.571 1.00 89.56 459 LEU A CA 1
ATOM 3778 C C . LEU A 1 459 ? 39.688 5.505 12.863 1.00 89.56 459 LEU A C 1
ATOM 3780 O O . LEU A 1 459 ? 40.745 4.949 13.149 1.00 89.56 459 LEU A O 1
ATOM 3784 N N . GLY A 1 460 ? 39.638 6.441 11.912 1.00 92.50 460 GLY A N 1
ATOM 3785 C CA . GLY A 1 460 ? 40.832 6.902 11.212 1.00 92.50 460 GLY A CA 1
ATOM 3786 C C . GLY A 1 460 ? 40.533 7.747 9.983 1.00 92.50 460 GLY A C 1
ATOM 3787 O O . GLY A 1 460 ? 39.406 8.189 9.759 1.00 92.50 460 GLY A O 1
ATOM 3788 N N . SER A 1 461 ? 41.565 7.983 9.174 1.00 92.94 461 SER A N 1
ATOM 3789 C CA . SER A 1 461 ? 41.412 8.590 7.852 1.00 92.94 461 SER A CA 1
ATOM 3790 C C . SER A 1 461 ? 42.511 8.180 6.874 1.00 92.94 461 SER A C 1
ATOM 3792 O O . SER A 1 461 ? 43.618 7.805 7.274 1.00 92.94 461 SER A O 1
ATOM 3794 N N . ARG A 1 462 ? 42.223 8.300 5.579 1.00 91.19 462 ARG A N 1
ATOM 3795 C CA . ARG A 1 462 ? 43.178 8.140 4.478 1.00 91.19 462 ARG A CA 1
ATOM 3796 C C . ARG A 1 462 ? 43.075 9.318 3.525 1.00 91.19 462 ARG A C 1
ATOM 3798 O O . ARG A 1 462 ? 41.993 9.845 3.308 1.00 91.19 462 ARG A O 1
ATOM 3805 N N . LEU A 1 463 ? 44.211 9.715 2.964 1.00 89.06 463 LEU A N 1
ATOM 3806 C CA . LEU A 1 463 ? 44.271 10.694 1.890 1.00 89.06 463 LEU A CA 1
ATOM 3807 C C . LEU A 1 463 ? 44.638 9.965 0.601 1.00 89.06 463 LEU A C 1
ATOM 3809 O O . LEU A 1 463 ? 45.641 9.255 0.558 1.00 89.06 463 LEU A O 1
ATOM 3813 N N . LEU A 1 464 ? 43.819 10.132 -0.426 1.00 85.38 464 LEU A N 1
ATOM 3814 C CA . LEU A 1 464 ? 43.973 9.501 -1.724 1.00 85.38 464 LEU A CA 1
ATOM 3815 C C . LEU A 1 464 ? 44.375 10.532 -2.777 1.00 85.38 464 LEU A C 1
ATOM 3817 O O . LEU A 1 464 ? 43.874 11.657 -2.780 1.00 85.38 464 LEU A O 1
ATOM 3821 N N . LYS A 1 465 ? 45.256 10.122 -3.692 1.00 81.56 465 LYS A N 1
ATOM 3822 C CA . LYS A 1 465 ? 45.563 10.886 -4.906 1.00 81.56 465 LYS A CA 1
ATOM 3823 C C . LYS A 1 465 ? 44.501 10.610 -5.977 1.00 81.56 465 LYS A C 1
ATOM 3825 O O . LYS A 1 465 ? 44.062 9.468 -6.109 1.00 81.56 465 LYS A O 1
ATOM 3830 N N . CYS A 1 466 ? 44.116 11.637 -6.739 1.00 75.19 466 CYS A N 1
ATOM 3831 C CA . CYS A 1 466 ? 43.174 11.510 -7.860 1.00 75.19 466 CYS A CA 1
ATOM 3832 C C . CYS A 1 466 ? 43.680 10.579 -8.976 1.00 75.19 466 CYS A C 1
ATOM 3834 O O . CYS A 1 466 ? 44.879 10.311 -9.065 1.00 75.19 466 CYS A O 1
ATOM 3836 N N . ASN A 1 467 ? 42.773 10.150 -9.863 1.00 69.56 467 ASN A N 1
ATOM 3837 C CA . ASN A 1 467 ? 43.062 9.382 -11.086 1.00 69.56 467 ASN A CA 1
ATOM 3838 C C . ASN A 1 467 ? 43.657 7.996 -10.852 1.00 69.56 467 ASN A C 1
ATOM 3840 O O . ASN A 1 467 ? 44.456 7.500 -11.648 1.00 69.56 467 ASN A O 1
ATOM 3844 N N . ARG A 1 468 ? 43.283 7.357 -9.744 1.00 69.12 468 ARG A N 1
ATOM 3845 C CA . ARG A 1 468 ? 43.683 5.985 -9.451 1.00 69.12 468 ARG A CA 1
ATOM 3846 C C . ARG A 1 468 ? 42.480 5.184 -8.996 1.00 69.12 468 ARG A C 1
ATOM 3848 O O . ARG A 1 468 ? 41.692 5.643 -8.175 1.00 69.12 468 ARG A O 1
ATOM 3855 N N . ASN A 1 469 ? 42.402 3.961 -9.501 1.00 70.12 469 ASN A N 1
ATOM 3856 C CA . ASN A 1 469 ? 41.538 2.936 -8.942 1.00 70.12 469 ASN A CA 1
ATOM 3857 C C . ASN A 1 469 ? 42.222 2.437 -7.669 1.00 70.12 469 ASN A C 1
ATOM 3859 O O . ASN A 1 469 ? 43.365 1.977 -7.725 1.00 70.12 469 ASN A O 1
ATOM 3863 N N . ILE A 1 470 ? 41.569 2.593 -6.520 1.00 77.88 470 ILE A N 1
ATOM 3864 C CA . ILE A 1 470 ? 42.167 2.286 -5.219 1.00 77.88 470 ILE A CA 1
ATOM 3865 C C . ILE A 1 470 ? 41.259 1.310 -4.486 1.00 77.88 470 ILE A C 1
ATOM 3867 O O . ILE A 1 470 ? 40.068 1.557 -4.331 1.00 77.88 470 ILE A O 1
ATOM 3871 N N . TYR A 1 471 ? 41.843 0.221 -3.994 1.00 79.94 471 TYR A N 1
ATOM 3872 C CA . TYR A 1 471 ? 41.209 -0.626 -2.992 1.00 79.94 471 TYR A CA 1
ATOM 3873 C C . TYR A 1 471 ? 41.641 -0.138 -1.615 1.00 79.94 471 TYR A C 1
ATOM 3875 O O . TYR A 1 471 ? 42.822 -0.194 -1.268 1.00 79.94 471 TYR A O 1
ATOM 3883 N N . LEU A 1 472 ? 40.693 0.374 -0.837 1.00 83.38 472 LEU A N 1
ATOM 3884 C CA . LEU A 1 472 ? 40.948 0.755 0.543 1.00 83.38 472 LEU A CA 1
ATOM 3885 C C . LEU A 1 472 ? 40.690 -0.417 1.473 1.00 83.38 472 LEU A C 1
ATOM 3887 O O . LEU A 1 472 ? 39.564 -0.897 1.538 1.00 83.38 472 LEU A O 1
ATOM 3891 N N . ASN A 1 473 ? 41.704 -0.799 2.248 1.00 86.06 473 ASN A N 1
ATOM 3892 C CA . ASN A 1 473 ? 41.485 -1.599 3.449 1.00 86.06 473 ASN A CA 1
ATOM 3893 C C . ASN A 1 473 ? 40.882 -0.684 4.523 1.00 86.06 473 ASN A C 1
ATOM 3895 O O . ASN A 1 473 ? 41.500 0.314 4.917 1.00 86.06 473 ASN A O 1
ATOM 3899 N N . LEU A 1 474 ? 39.670 -1.006 4.952 1.00 86.31 474 LEU A N 1
ATOM 3900 C CA . LEU A 1 474 ? 38.946 -0.295 5.990 1.00 86.31 474 LEU A CA 1
ATOM 3901 C C . LEU A 1 474 ? 39.456 -0.738 7.367 1.00 86.31 474 LEU A C 1
ATOM 3903 O O . LEU A 1 474 ? 39.771 -1.913 7.552 1.00 86.31 474 LEU A O 1
ATOM 3907 N N . PRO A 1 475 ? 39.550 0.169 8.353 1.00 91.44 475 PRO A N 1
ATOM 3908 C CA . PRO A 1 475 ? 39.729 -0.241 9.740 1.00 91.44 475 PRO A CA 1
ATOM 3909 C C . PRO A 1 475 ? 38.638 -1.234 10.165 1.00 91.44 475 PRO A C 1
ATOM 3911 O O . PRO A 1 475 ? 37.477 -1.085 9.767 1.00 91.44 475 PRO A O 1
ATOM 3914 N N . LYS A 1 476 ? 38.990 -2.201 11.021 1.00 84.31 476 LYS A N 1
ATOM 3915 C CA . LYS A 1 476 ? 38.004 -3.081 11.661 1.00 84.31 476 LYS A CA 1
ATOM 3916 C C . LYS A 1 476 ? 36.906 -2.243 12.317 1.00 84.31 476 LYS A C 1
ATOM 3918 O O . LYS A 1 476 ? 37.199 -1.193 12.888 1.00 84.31 476 LYS A O 1
ATOM 3923 N N . ASN A 1 477 ? 35.666 -2.717 12.238 1.00 87.31 477 ASN A N 1
ATOM 3924 C CA . ASN A 1 477 ? 34.469 -2.058 12.779 1.00 87.31 477 ASN A CA 1
ATOM 3925 C C . ASN A 1 477 ? 34.059 -0.755 12.071 1.00 87.31 477 ASN A C 1
ATOM 3927 O O . ASN A 1 477 ? 33.250 0.001 12.604 1.00 87.31 477 ASN A O 1
ATOM 3931 N N . THR A 1 478 ? 34.577 -0.474 10.870 1.00 88.00 478 THR A N 1
ATOM 3932 C CA . THR A 1 478 ? 34.086 0.665 10.083 1.00 88.00 478 THR A CA 1
ATOM 3933 C C . THR A 1 478 ? 32.629 0.443 9.683 1.00 88.00 478 THR A C 1
ATOM 3935 O O . THR A 1 478 ? 32.321 -0.442 8.890 1.00 88.00 478 THR A O 1
ATOM 3938 N N . TYR A 1 479 ? 31.744 1.293 10.196 1.00 83.00 479 TYR A N 1
ATOM 3939 C CA . TYR A 1 479 ? 30.309 1.271 9.934 1.00 83.00 479 TYR A CA 1
ATOM 3940 C C . TYR A 1 479 ? 29.871 2.409 9.001 1.00 83.00 479 TYR A C 1
ATOM 3942 O O . TYR A 1 479 ? 28.950 2.234 8.201 1.00 83.00 479 TYR A O 1
ATOM 3950 N N . PHE A 1 480 ? 30.559 3.557 9.044 1.00 84.75 480 PHE A N 1
ATOM 3951 C CA . PHE A 1 480 ? 30.334 4.674 8.123 1.00 84.75 480 PHE A CA 1
ATOM 3952 C C . PHE A 1 480 ? 31.633 5.170 7.488 1.00 84.75 480 PHE A C 1
ATOM 3954 O O . PHE A 1 480 ? 32.696 5.146 8.114 1.00 84.75 480 PHE A O 1
ATOM 3961 N N . VAL A 1 481 ? 31.527 5.714 6.274 1.00 86.25 481 VAL A N 1
ATOM 3962 C CA . VAL A 1 481 ? 32.562 6.577 5.688 1.00 86.25 481 VAL A CA 1
ATOM 3963 C C . VAL A 1 481 ? 32.036 7.960 5.358 1.00 86.25 481 VAL A C 1
ATOM 3965 O O . VAL A 1 481 ? 30.891 8.128 4.939 1.00 86.25 481 VAL A O 1
ATOM 3968 N N . THR A 1 482 ? 32.921 8.939 5.503 1.00 85.81 482 THR A N 1
ATOM 3969 C CA . THR A 1 482 ? 32.728 10.304 5.018 1.00 85.81 482 THR A CA 1
ATOM 3970 C C . THR A 1 482 ? 33.881 10.681 4.110 1.00 85.81 482 THR A C 1
ATOM 3972 O O . THR A 1 482 ? 35.026 10.279 4.321 1.00 85.81 482 THR A O 1
ATOM 3975 N N . PHE A 1 483 ? 33.572 11.480 3.105 1.00 85.81 483 PHE A N 1
ATOM 3976 C CA . PHE A 1 483 ? 34.510 11.941 2.099 1.00 85.81 483 PHE A CA 1
ATOM 3977 C C . PHE A 1 483 ? 34.851 13.418 2.321 1.00 85.81 483 PHE A C 1
ATOM 3979 O O . PHE A 1 483 ? 34.006 14.186 2.776 1.00 85.81 483 PHE A O 1
ATOM 3986 N N . SER A 1 484 ? 36.071 13.838 1.993 1.00 86.06 484 SER A N 1
ATOM 3987 C CA . SER A 1 484 ? 36.450 15.249 1.928 1.00 86.06 484 SER A CA 1
ATOM 3988 C C . SER A 1 484 ? 37.329 15.557 0.732 1.00 86.06 484 SER A C 1
ATOM 3990 O O . SER A 1 484 ? 38.089 14.719 0.249 1.00 86.06 484 SER A O 1
ATOM 3992 N N . PHE A 1 485 ? 37.285 16.805 0.287 1.00 83.62 485 PHE A N 1
ATOM 3993 C CA . PHE A 1 485 ? 38.242 17.320 -0.682 1.00 83.62 485 PHE A CA 1
ATOM 3994 C C . PHE A 1 485 ? 39.392 17.998 0.050 1.00 83.62 485 PHE A C 1
ATOM 3996 O O . PHE A 1 485 ? 39.164 18.891 0.864 1.00 83.62 485 PHE A O 1
ATOM 4003 N N . ARG A 1 486 ? 40.632 17.600 -0.252 1.00 85.06 486 ARG A N 1
ATOM 4004 C CA . ARG A 1 486 ? 41.828 18.354 0.125 1.00 85.06 486 ARG A CA 1
ATOM 4005 C C . ARG A 1 486 ? 42.262 19.207 -1.057 1.00 85.06 486 ARG A C 1
ATOM 4007 O O . ARG A 1 486 ? 42.783 18.699 -2.051 1.00 85.06 486 ARG A O 1
ATOM 4014 N N . ILE A 1 487 ? 42.100 20.509 -0.894 1.00 79.62 487 ILE A N 1
ATOM 4015 C CA . ILE A 1 487 ? 42.406 21.508 -1.910 1.00 79.62 487 ILE A CA 1
ATOM 4016 C C . ILE A 1 487 ? 43.777 22.117 -1.599 1.00 79.62 487 ILE A C 1
ATOM 4018 O O . ILE A 1 487 ? 43.980 22.604 -0.478 1.00 79.62 487 ILE A O 1
ATOM 4022 N N . PRO A 1 488 ? 44.759 22.039 -2.519 1.00 78.44 488 PRO A N 1
ATOM 4023 C CA . PRO A 1 488 ? 46.067 22.635 -2.302 1.00 78.44 488 PRO A CA 1
ATOM 4024 C C . PRO A 1 488 ? 46.020 24.162 -2.228 1.00 78.44 488 PRO A C 1
ATOM 4026 O O . PRO A 1 488 ? 45.126 24.804 -2.774 1.00 78.44 488 PRO A O 1
ATOM 4029 N N . ALA A 1 489 ? 46.991 24.749 -1.525 1.00 77.25 489 ALA A N 1
ATOM 4030 C CA . ALA A 1 489 ? 47.169 26.196 -1.535 1.00 77.25 489 ALA A CA 1
ATOM 4031 C C . ALA A 1 489 ? 47.445 26.664 -2.973 1.00 77.25 489 ALA A C 1
ATOM 4033 O O . ALA A 1 489 ? 48.262 26.059 -3.665 1.00 77.25 489 ALA A O 1
ATOM 4034 N N . GLY A 1 490 ? 46.755 27.717 -3.417 1.00 75.62 490 GLY A N 1
ATOM 4035 C CA . GLY A 1 490 ? 46.857 28.220 -4.791 1.00 75.62 490 GLY A CA 1
ATOM 4036 C C . GLY A 1 490 ? 46.035 27.454 -5.834 1.00 75.62 490 GLY A C 1
ATOM 4037 O O . GLY A 1 490 ? 46.168 27.756 -7.016 1.00 75.62 490 GLY A O 1
ATOM 4038 N N . PHE A 1 491 ? 45.184 26.508 -5.414 1.00 78.88 491 PHE A N 1
ATOM 4039 C CA . PHE A 1 491 ? 44.324 25.746 -6.317 1.00 78.88 491 PHE A CA 1
ATOM 4040 C C . PHE A 1 491 ? 43.407 26.651 -7.142 1.00 78.88 491 PHE A C 1
ATOM 4042 O O . PHE A 1 491 ? 42.621 27.416 -6.576 1.00 78.88 491 PHE A O 1
ATOM 4049 N N . LYS A 1 492 ? 43.461 26.524 -8.470 1.00 76.88 492 LYS A N 1
ATOM 4050 C CA . LYS A 1 492 ? 42.610 27.314 -9.374 1.00 76.88 492 LYS A CA 1
ATOM 4051 C C . LYS A 1 492 ? 41.320 26.580 -9.716 1.00 76.88 492 LYS A C 1
ATOM 4053 O O . LYS A 1 492 ? 40.225 27.096 -9.478 1.00 76.88 492 LYS A O 1
ATOM 4058 N N . PHE A 1 493 ? 41.440 25.380 -10.281 1.00 80.25 493 PHE A N 1
ATOM 4059 C CA . PHE A 1 493 ? 40.296 24.546 -10.634 1.00 80.25 493 PHE A CA 1
ATOM 4060 C C . PHE A 1 493 ? 40.681 23.076 -10.846 1.00 80.25 493 PHE A C 1
ATOM 4062 O O . PHE A 1 493 ? 41.810 22.757 -11.210 1.00 80.25 493 PHE A O 1
ATOM 4069 N N . ALA A 1 494 ? 39.699 22.189 -10.699 1.00 78.50 494 ALA A N 1
ATOM 4070 C CA . ALA A 1 494 ? 39.748 20.810 -11.171 1.00 78.50 494 ALA A CA 1
ATOM 4071 C C . ALA A 1 494 ? 38.387 20.414 -11.732 1.00 78.50 494 ALA A C 1
ATOM 4073 O O . ALA A 1 494 ? 37.366 20.916 -11.275 1.00 78.50 494 ALA A O 1
ATOM 4074 N N . THR A 1 495 ? 38.357 19.495 -12.690 1.00 75.62 495 THR A N 1
ATOM 4075 C CA . THR A 1 495 ? 37.105 18.921 -13.188 1.00 75.62 495 THR A CA 1
ATOM 4076 C C . THR A 1 495 ? 36.977 17.503 -12.668 1.00 75.62 495 THR A C 1
ATOM 4078 O O . THR A 1 495 ? 37.700 16.607 -13.092 1.00 75.62 495 THR A O 1
ATOM 4081 N N . LEU A 1 496 ? 36.070 17.290 -11.722 1.00 73.94 496 LEU A N 1
ATOM 4082 C CA . LEU A 1 496 ? 35.716 15.966 -11.240 1.00 73.94 496 LEU A CA 1
ATOM 4083 C C . LEU A 1 496 ? 34.885 15.256 -12.315 1.00 73.94 496 LEU A C 1
ATOM 4085 O O . LEU A 1 496 ? 33.709 15.558 -12.488 1.00 73.94 496 LEU A O 1
ATOM 4089 N N . ARG A 1 497 ? 35.489 14.307 -13.035 1.00 69.38 497 ARG A N 1
ATOM 4090 C CA . ARG A 1 497 ? 34.793 13.525 -14.067 1.00 69.38 497 ARG A CA 1
ATOM 4091 C C . ARG A 1 497 ? 33.819 12.530 -13.449 1.00 69.38 497 ARG A C 1
ATOM 4093 O O . ARG A 1 497 ? 32.694 12.394 -13.909 1.00 69.38 497 ARG A O 1
ATOM 4100 N N . TYR A 1 498 ? 34.273 11.812 -12.425 1.00 68.44 498 TYR A N 1
ATOM 4101 C CA . TYR A 1 498 ? 33.459 10.838 -11.707 1.00 68.44 498 TYR A CA 1
ATOM 4102 C C . TYR A 1 498 ? 34.051 10.526 -10.333 1.00 68.44 498 TYR A C 1
ATOM 4104 O O . TYR A 1 498 ? 35.269 10.467 -10.148 1.00 68.44 498 TYR A O 1
ATOM 4112 N N . LEU A 1 499 ? 33.162 10.253 -9.384 1.00 68.25 499 LEU A N 1
ATOM 4113 C CA . LEU A 1 499 ? 33.465 9.587 -8.126 1.00 68.25 499 LEU A CA 1
ATOM 4114 C C . LEU A 1 499 ? 32.463 8.439 -7.986 1.00 68.25 499 LEU A C 1
ATOM 4116 O O . LEU A 1 499 ? 31.257 8.676 -7.951 1.00 68.25 499 LEU A O 1
ATOM 4120 N N . ALA A 1 500 ? 32.960 7.206 -7.948 1.00 65.62 500 ALA A N 1
ATOM 4121 C CA . ALA A 1 500 ? 32.137 6.008 -7.855 1.00 65.62 500 ALA A CA 1
ATOM 4122 C C . ALA A 1 500 ? 32.745 4.998 -6.874 1.00 65.62 500 ALA A C 1
ATOM 4124 O O . ALA A 1 500 ? 33.963 4.842 -6.782 1.00 65.62 500 ALA A O 1
ATOM 4125 N N . PHE A 1 501 ? 31.876 4.282 -6.169 1.00 67.38 501 PHE A N 1
ATOM 4126 C CA . PHE A 1 501 ? 32.206 3.112 -5.356 1.00 67.38 501 PHE A CA 1
ATOM 4127 C C . PHE A 1 501 ? 31.148 2.033 -5.623 1.00 67.38 501 PHE A C 1
ATOM 4129 O O . PHE A 1 501 ? 29.975 2.354 -5.825 1.00 67.38 501 PHE A O 1
ATOM 4136 N N . SER A 1 502 ? 31.549 0.762 -5.710 1.00 51.00 502 SER A N 1
ATOM 4137 C CA . SER A 1 502 ? 30.632 -0.338 -6.053 1.00 51.00 502 SER A CA 1
ATOM 4138 C C . SER A 1 502 ? 30.958 -1.645 -5.334 1.00 51.00 502 SER A C 1
ATOM 4140 O O . SER A 1 502 ? 32.059 -1.832 -4.830 1.00 51.00 502 SER A O 1
ATOM 4142 N N . PHE A 1 503 ? 30.008 -2.583 -5.356 1.00 44.06 503 PHE A N 1
ATOM 4143 C CA . PHE A 1 503 ? 30.211 -3.981 -4.969 1.00 44.06 503 PHE A CA 1
ATOM 4144 C C . PHE A 1 503 ? 31.272 -4.641 -5.873 1.00 44.06 503 PHE A C 1
ATOM 4146 O O . PHE A 1 503 ? 31.214 -4.476 -7.097 1.00 44.06 503 PHE A O 1
ATOM 4153 N N . VAL A 1 504 ? 32.203 -5.411 -5.299 1.00 38.53 504 VAL A N 1
ATOM 4154 C CA . VAL A 1 504 ? 32.918 -6.460 -6.044 1.00 38.53 504 VAL A CA 1
ATOM 4155 C C . VAL A 1 504 ? 32.087 -7.728 -5.905 1.00 38.53 504 VAL A C 1
ATOM 4157 O O . VAL A 1 504 ? 32.311 -8.530 -5.009 1.00 38.53 504 VAL A O 1
ATOM 4160 N N . ASP A 1 505 ? 31.123 -7.912 -6.799 1.00 33.78 505 ASP A N 1
ATOM 4161 C CA . ASP A 1 505 ? 30.872 -9.267 -7.277 1.00 33.78 505 ASP A CA 1
ATOM 4162 C C . ASP A 1 505 ? 31.861 -9.447 -8.425 1.00 33.78 505 ASP A C 1
ATOM 4164 O O . ASP A 1 505 ? 32.017 -8.552 -9.269 1.00 33.78 505 ASP A O 1
ATOM 4168 N N . THR A 1 506 ? 32.572 -10.574 -8.471 1.00 37.72 506 THR A N 1
ATOM 4169 C CA . THR A 1 506 ? 33.257 -10.968 -9.705 1.00 37.72 506 THR A CA 1
ATOM 4170 C C . THR A 1 506 ? 32.269 -10.754 -10.852 1.00 37.72 506 THR A C 1
ATOM 4172 O O . THR A 1 506 ? 31.160 -11.272 -10.786 1.00 37.72 506 THR A O 1
ATOM 4175 N N . TYR A 1 507 ? 32.657 -9.964 -11.859 1.00 37.19 507 TYR A N 1
ATOM 4176 C CA . TYR A 1 507 ? 31.851 -9.571 -13.027 1.00 37.19 507 TYR A CA 1
ATOM 4177 C C . TYR A 1 507 ? 30.917 -8.339 -12.879 1.00 37.19 507 TYR A C 1
ATOM 4179 O O . TYR A 1 507 ? 29.700 -8.465 -12.908 1.00 37.19 507 TYR A O 1
ATOM 4187 N N . SER A 1 508 ? 31.467 -7.113 -12.910 1.00 29.67 508 SER A N 1
ATOM 4188 C CA . SER A 1 508 ? 31.039 -6.030 -13.843 1.00 29.67 508 SER A CA 1
ATOM 4189 C C . SER A 1 508 ? 31.896 -4.752 -13.684 1.00 29.67 508 SER A C 1
ATOM 4191 O O . SER A 1 508 ? 31.956 -4.172 -12.614 1.00 29.67 508 SER A O 1
ATOM 4193 N N . THR A 1 509 ? 32.794 -4.446 -14.630 1.00 32.00 509 THR A N 1
ATOM 4194 C CA . THR A 1 509 ? 32.704 -3.450 -15.734 1.00 32.00 509 THR A CA 1
ATOM 4195 C C . THR A 1 509 ? 32.760 -1.958 -15.350 1.00 32.00 509 THR A C 1
ATOM 4197 O O . THR A 1 509 ? 31.853 -1.445 -14.700 1.00 32.00 509 THR A O 1
ATOM 4200 N N . HIS A 1 510 ? 33.755 -1.249 -15.900 1.00 31.58 510 HIS A N 1
ATOM 4201 C CA . HIS A 1 510 ? 33.754 0.206 -16.103 1.00 31.58 510 HIS A CA 1
ATOM 4202 C C . HIS A 1 510 ? 32.962 0.580 -17.362 1.00 31.58 510 HIS A C 1
ATOM 4204 O O . HIS A 1 510 ? 33.016 -0.142 -18.357 1.00 31.58 510 HIS A O 1
ATOM 4210 N N . VAL A 1 511 ? 32.253 1.710 -17.323 1.00 29.27 511 VAL A N 1
ATOM 4211 C CA . VAL A 1 511 ? 31.567 2.315 -18.473 1.00 29.27 511 VAL A CA 1
ATOM 4212 C C . VAL A 1 511 ? 32.207 3.675 -18.732 1.00 29.27 511 VAL A C 1
ATOM 4214 O O . VAL A 1 511 ? 32.305 4.480 -17.810 1.00 29.27 511 VAL A O 1
ATOM 4217 N N . PHE A 1 512 ? 32.615 3.923 -19.974 1.00 31.31 512 PHE A N 1
ATOM 4218 C CA . PHE A 1 512 ? 32.809 5.271 -20.499 1.00 31.31 512 PHE A CA 1
ATOM 4219 C C . PHE A 1 512 ? 31.635 5.574 -21.434 1.00 31.31 512 PHE A C 1
ATOM 4221 O O . PHE A 1 512 ? 31.200 4.699 -22.191 1.00 31.31 512 PHE A O 1
ATOM 4228 N N . ASP A 1 513 ? 31.098 6.782 -21.326 1.00 28.98 513 ASP A N 1
ATOM 4229 C CA . ASP A 1 513 ? 30.052 7.314 -22.193 1.00 28.98 513 ASP A CA 1
ATOM 4230 C C . ASP A 1 513 ? 30.524 8.681 -22.704 1.00 28.98 513 ASP A C 1
ATOM 4232 O O . ASP A 1 513 ? 31.022 9.493 -21.923 1.00 28.98 513 ASP A O 1
ATOM 4236 N N . PHE A 1 514 ? 30.422 8.897 -24.013 1.00 31.98 514 PHE A N 1
ATOM 4237 C CA . PHE A 1 514 ? 30.657 10.179 -24.668 1.00 31.98 514 PHE A CA 1
ATOM 4238 C C . PHE A 1 514 ? 29.554 10.351 -25.709 1.00 31.98 514 PHE A C 1
ATOM 4240 O O . PHE A 1 514 ? 29.554 9.660 -26.726 1.00 31.98 514 PHE A O 1
ATOM 4247 N N . ARG A 1 515 ? 28.637 11.292 -25.475 1.00 27.33 515 ARG A N 1
ATOM 4248 C CA . ARG A 1 515 ? 27.695 11.764 -26.493 1.00 27.33 515 ARG A CA 1
ATOM 4249 C C . ARG A 1 515 ? 27.956 13.237 -26.797 1.00 27.33 515 ARG A C 1
ATOM 4251 O O . ARG A 1 515 ? 28.061 14.025 -25.860 1.00 27.33 515 ARG A O 1
ATOM 4258 N N . PRO A 1 516 ? 28.027 13.629 -28.075 1.00 28.97 516 PRO A N 1
ATOM 4259 C CA . PRO A 1 516 ? 27.665 14.969 -28.503 1.00 28.97 516 PRO A CA 1
ATOM 4260 C C . PRO A 1 516 ? 26.160 15.031 -28.813 1.00 28.97 516 PRO A C 1
ATOM 4262 O O . PRO A 1 516 ? 25.632 14.150 -29.489 1.00 28.97 516 PRO A O 1
ATOM 4265 N N . GLU A 1 517 ? 25.482 16.092 -28.379 1.00 28.94 517 GLU A N 1
ATOM 4266 C CA . GLU A 1 517 ? 24.302 16.587 -29.094 1.00 28.94 517 GLU A CA 1
ATOM 4267 C C . GLU A 1 517 ? 24.795 17.463 -30.249 1.00 28.94 517 GLU A C 1
ATOM 4269 O O . GLU A 1 517 ? 25.591 18.383 -30.050 1.00 28.94 517 GLU A O 1
ATOM 4274 N N . ILE A 1 518 ? 24.351 17.151 -31.466 1.00 31.67 518 ILE A N 1
ATOM 4275 C CA . ILE A 1 518 ? 24.356 18.103 -32.575 1.00 31.67 518 ILE A CA 1
ATOM 4276 C C . ILE A 1 518 ? 22.922 18.604 -32.667 1.00 31.67 518 ILE A C 1
ATOM 4278 O O . ILE A 1 518 ? 22.002 17.821 -32.901 1.00 31.67 518 ILE A O 1
ATOM 4282 N N . ASP A 1 519 ? 22.751 19.900 -32.437 1.00 31.64 519 ASP A N 1
ATOM 4283 C CA . ASP A 1 519 ? 21.475 20.586 -32.581 1.00 31.64 519 ASP A CA 1
ATOM 4284 C C . ASP A 1 519 ? 21.013 20.467 -34.043 1.00 31.64 519 ASP A C 1
ATOM 4286 O O . ASP A 1 519 ? 21.699 20.900 -34.970 1.00 31.64 519 ASP A O 1
ATOM 4290 N N . SER A 1 520 ? 19.888 19.789 -34.269 1.00 35.91 520 SER A N 1
ATOM 4291 C CA . SER A 1 520 ? 19.401 19.401 -35.602 1.00 35.91 520 SER A CA 1
ATOM 4292 C C . SER A 1 520 ? 18.469 20.447 -36.210 1.00 35.91 520 SER A C 1
ATOM 4294 O O . SER A 1 520 ? 17.448 20.126 -36.823 1.00 35.91 520 SER A O 1
ATOM 4296 N N . LYS A 1 521 ? 18.827 21.724 -36.077 1.00 38.16 521 LYS A N 1
ATOM 4297 C CA . LYS A 1 521 ? 18.179 22.797 -36.827 1.00 38.16 521 LYS A CA 1
ATOM 4298 C C . LYS A 1 521 ? 19.198 23.479 -37.730 1.00 38.16 521 LYS A C 1
ATOM 4300 O O . LYS A 1 521 ? 20.132 24.115 -37.268 1.00 38.16 521 LYS A O 1
ATOM 4305 N N . GLU A 1 522 ? 18.947 23.319 -39.029 1.00 38.84 522 GLU A N 1
ATOM 4306 C CA . GLU A 1 522 ? 19.573 24.023 -40.153 1.00 38.84 522 GLU A CA 1
ATOM 4307 C C . GLU A 1 522 ? 20.997 23.595 -40.531 1.00 38.84 522 GLU A C 1
ATOM 4309 O O . GLU A 1 522 ? 21.972 24.316 -40.348 1.00 38.84 522 GLU A O 1
ATOM 4314 N N . THR A 1 523 ? 21.134 22.451 -41.203 1.00 35.81 523 THR A N 1
ATOM 4315 C CA . THR A 1 523 ? 22.163 22.335 -42.251 1.00 35.81 523 THR A CA 1
ATOM 4316 C C . THR A 1 523 ? 21.763 21.277 -43.269 1.00 35.81 523 THR A C 1
ATOM 4318 O O . THR A 1 523 ? 21.493 20.127 -42.928 1.00 35.81 523 THR A O 1
ATOM 4321 N N . SER A 1 524 ? 21.664 21.678 -44.537 1.00 40.56 524 SER A N 1
ATOM 4322 C CA . SER A 1 524 ? 21.384 20.753 -45.634 1.00 40.56 524 SER A CA 1
ATOM 4323 C C . SER A 1 524 ? 22.579 19.814 -45.846 1.00 40.56 524 SER A C 1
ATOM 4325 O O . SER A 1 524 ? 23.729 20.212 -45.668 1.00 40.56 524 SER A O 1
ATOM 4327 N N . ALA A 1 525 ? 22.314 18.564 -46.230 1.00 39.06 525 ALA A N 1
ATOM 4328 C CA . ALA A 1 525 ? 23.291 17.471 -46.299 1.00 39.06 525 ALA A CA 1
ATOM 4329 C C . ALA A 1 525 ? 24.473 17.673 -47.281 1.00 39.06 525 ALA A C 1
ATOM 4331 O O . ALA A 1 525 ? 25.298 16.772 -47.429 1.00 39.06 525 ALA A O 1
ATOM 4332 N N . GLN A 1 526 ? 24.572 18.818 -47.963 1.00 40.66 526 GLN A N 1
ATOM 4333 C CA . GLN A 1 526 ? 25.612 19.093 -48.958 1.00 40.66 526 GLN A CA 1
ATOM 4334 C C . GLN A 1 526 ? 26.863 19.797 -48.399 1.00 40.66 526 GLN A C 1
ATOM 4336 O O . GLN A 1 526 ? 27.896 19.746 -49.059 1.00 40.66 526 GLN A O 1
ATOM 4341 N N . ASP A 1 527 ? 26.828 20.337 -47.173 1.00 37.22 527 ASP A N 1
ATOM 4342 C CA . ASP A 1 527 ? 27.922 21.172 -46.634 1.00 37.22 527 ASP A CA 1
ATOM 4343 C C . ASP A 1 527 ? 28.748 20.522 -45.506 1.00 37.22 527 ASP A C 1
ATOM 4345 O O . ASP A 1 527 ? 29.523 21.191 -44.821 1.00 37.22 527 ASP A O 1
ATOM 4349 N N . ILE A 1 528 ? 28.624 19.209 -45.294 1.00 41.38 528 ILE A N 1
ATOM 4350 C CA . ILE A 1 528 ? 29.411 18.497 -44.276 1.00 41.38 528 ILE A CA 1
ATOM 4351 C C . ILE A 1 528 ? 30.826 18.219 -44.828 1.00 41.38 528 ILE A C 1
ATOM 4353 O O . ILE A 1 528 ? 30.950 17.459 -45.793 1.00 41.38 528 ILE A O 1
ATOM 4357 N N . PRO A 1 529 ? 31.910 18.764 -44.228 1.00 41.00 529 PRO A N 1
ATOM 4358 C CA . PRO A 1 529 ? 33.278 18.502 -44.671 1.00 41.00 529 PRO A CA 1
ATOM 4359 C C . PRO A 1 529 ? 33.589 17.002 -44.661 1.00 41.00 529 PRO A C 1
ATOM 4361 O O . PRO A 1 529 ? 33.185 16.287 -43.747 1.00 41.00 529 PRO A O 1
ATOM 4364 N N . GLU A 1 530 ? 34.374 16.523 -45.624 1.00 37.19 530 GLU A N 1
ATOM 4365 C CA . GLU A 1 530 ? 34.711 15.098 -45.797 1.00 37.19 530 GLU A CA 1
ATOM 4366 C C . GLU A 1 530 ? 35.341 14.458 -44.537 1.00 37.19 530 GLU A C 1
ATOM 4368 O O . GLU A 1 530 ? 35.135 13.280 -44.255 1.00 37.19 530 GLU A O 1
ATOM 4373 N N . ALA A 1 531 ? 35.987 15.263 -43.684 1.00 38.81 531 ALA A N 1
ATOM 4374 C CA . ALA A 1 531 ? 36.510 14.849 -42.380 1.00 38.81 531 ALA A CA 1
ATOM 4375 C C . ALA A 1 531 ? 35.431 14.520 -41.320 1.00 38.81 531 ALA A C 1
ATOM 4377 O O . ALA A 1 531 ? 35.720 13.819 -40.351 1.00 38.81 531 ALA A O 1
ATOM 4378 N N . GLN A 1 532 ? 34.189 14.997 -41.469 1.00 39.72 532 GLN A N 1
ATOM 4379 C CA . GLN A 1 532 ? 33.085 14.685 -40.552 1.00 39.72 532 GLN A CA 1
ATOM 4380 C C . GLN A 1 532 ? 32.351 13.379 -40.897 1.00 39.72 532 GLN A C 1
ATOM 4382 O O . GLN A 1 532 ? 31.736 12.805 -40.001 1.00 39.72 532 GLN A O 1
ATOM 4387 N N . LYS A 1 533 ? 32.483 12.849 -42.125 1.00 40.81 533 LYS A N 1
ATOM 4388 C CA . LYS A 1 533 ? 31.919 11.536 -42.512 1.00 40.81 533 LYS A CA 1
ATOM 4389 C C . LYS A 1 533 ? 32.576 10.346 -41.797 1.00 40.81 533 LYS A C 1
ATOM 4391 O O . LYS A 1 533 ? 31.992 9.272 -41.745 1.00 40.81 533 LYS A O 1
ATOM 4396 N N . ASN A 1 534 ? 33.749 10.544 -41.191 1.00 40.03 534 ASN A N 1
ATOM 4397 C CA . ASN A 1 534 ? 34.530 9.494 -40.527 1.00 40.03 534 ASN A CA 1
ATOM 4398 C C . ASN A 1 534 ? 34.378 9.465 -38.994 1.00 40.03 534 ASN A C 1
ATOM 4400 O O . ASN A 1 534 ? 35.215 8.883 -38.301 1.00 40.03 534 ASN A O 1
ATOM 4404 N N . LYS A 1 535 ? 33.335 10.084 -38.423 1.00 41.75 535 LYS A N 1
ATOM 4405 C CA . LYS A 1 535 ? 33.094 10.046 -36.971 1.00 41.75 535 LYS A CA 1
ATOM 4406 C C . LYS A 1 535 ? 32.479 8.712 -36.543 1.00 41.75 535 LYS A C 1
ATOM 4408 O O . LYS A 1 535 ? 31.297 8.620 -36.240 1.00 41.75 535 LYS A O 1
ATOM 4413 N N . VAL A 1 536 ? 33.310 7.676 -36.487 1.00 43.00 536 VAL A N 1
ATOM 4414 C CA . VAL A 1 536 ? 32.957 6.414 -35.833 1.00 43.00 536 VAL A CA 1
ATOM 4415 C C . VAL A 1 536 ? 32.996 6.635 -34.320 1.00 43.00 536 VAL A C 1
ATOM 4417 O O . VAL A 1 536 ? 34.066 6.832 -33.738 1.00 43.00 536 VAL A O 1
ATOM 4420 N N . ASN A 1 537 ? 31.832 6.618 -33.673 1.00 44.47 537 ASN A N 1
ATOM 4421 C CA . ASN A 1 537 ? 31.748 6.635 -32.215 1.00 44.47 537 ASN A CA 1
ATOM 4422 C C . ASN A 1 537 ? 32.150 5.253 -31.692 1.00 44.47 537 ASN A C 1
ATOM 4424 O O . ASN A 1 537 ? 31.540 4.247 -32.038 1.00 44.47 537 ASN A O 1
ATOM 4428 N N . LEU A 1 538 ? 33.211 5.190 -30.887 1.00 43.22 538 LEU A N 1
ATOM 4429 C CA . LEU A 1 538 ? 33.721 3.934 -30.343 1.00 43.22 538 LEU A CA 1
ATOM 4430 C C . LEU A 1 538 ? 33.505 3.875 -28.839 1.00 43.22 538 LEU A C 1
ATOM 4432 O O . LEU A 1 538 ? 34.111 4.640 -28.085 1.00 43.22 538 LEU A O 1
ATOM 4436 N N . ARG A 1 539 ? 32.709 2.903 -28.392 1.00 45.22 539 ARG A N 1
ATOM 4437 C CA . ARG A 1 539 ? 32.572 2.591 -26.974 1.00 45.22 539 ARG A CA 1
ATOM 4438 C C . ARG A 1 539 ? 33.525 1.465 -26.593 1.00 45.22 539 ARG A C 1
ATOM 4440 O O . ARG A 1 539 ? 33.315 0.302 -26.931 1.00 45.22 539 ARG A O 1
ATOM 4447 N N . LEU A 1 540 ? 34.587 1.823 -25.875 1.00 44.03 540 LEU A N 1
ATOM 4448 C CA . LEU A 1 540 ? 35.583 0.875 -25.378 1.00 44.03 540 LEU A CA 1
ATOM 4449 C C . LEU A 1 540 ? 35.243 0.450 -23.953 1.00 44.03 540 LEU A C 1
ATOM 4451 O O . LEU A 1 540 ? 35.288 1.248 -23.016 1.00 44.03 540 LEU A O 1
ATOM 4455 N N . ILE A 1 541 ? 34.948 -0.836 -23.783 1.00 48.66 541 ILE A N 1
ATOM 4456 C CA . ILE A 1 541 ? 34.756 -1.437 -22.465 1.00 48.66 541 ILE A CA 1
ATOM 4457 C C . ILE A 1 541 ? 35.966 -2.315 -22.164 1.00 48.66 541 ILE A C 1
ATOM 4459 O O . ILE A 1 541 ? 36.102 -3.398 -22.736 1.00 48.66 541 ILE A O 1
ATOM 4463 N N . VAL A 1 542 ? 36.828 -1.863 -21.252 1.00 48.78 542 VAL A N 1
ATOM 4464 C CA . VAL A 1 542 ? 38.045 -2.587 -20.862 1.00 48.78 542 VAL A CA 1
ATOM 4465 C C . VAL A 1 542 ? 37.845 -3.285 -19.523 1.00 48.78 542 VAL A C 1
ATOM 4467 O O . VAL A 1 542 ? 37.488 -2.667 -18.518 1.00 48.78 542 VAL A O 1
ATOM 4470 N N . LYS A 1 543 ? 38.072 -4.600 -19.507 1.00 48.44 543 LYS A N 1
ATOM 4471 C CA . LYS A 1 543 ? 38.093 -5.421 -18.294 1.00 48.44 543 LYS A CA 1
ATOM 4472 C C . LYS A 1 543 ? 39.526 -5.860 -18.007 1.00 48.44 543 LYS A C 1
ATOM 4474 O O . LYS A 1 543 ? 40.108 -6.561 -18.829 1.00 48.44 543 LYS A O 1
ATOM 4479 N N . ASN A 1 544 ? 39.993 -5.525 -16.801 1.00 53.31 544 ASN A N 1
ATOM 4480 C CA . ASN A 1 544 ? 41.347 -5.726 -16.268 1.00 53.31 544 ASN A CA 1
ATOM 4481 C C . ASN A 1 544 ? 42.377 -4.724 -16.828 1.00 53.31 544 ASN A C 1
ATOM 4483 O O . ASN A 1 544 ? 42.587 -4.663 -18.029 1.00 53.31 544 ASN A O 1
ATOM 4487 N N . SER A 1 545 ? 42.980 -3.897 -15.967 1.00 46.81 545 SER A N 1
ATOM 4488 C CA . SER A 1 545 ? 43.888 -2.808 -16.378 1.00 46.81 545 SER A CA 1
ATOM 4489 C C . SER A 1 545 ? 45.194 -2.778 -15.582 1.00 46.81 545 SER A C 1
ATOM 4491 O O . SER A 1 545 ? 45.845 -1.734 -15.496 1.00 46.81 545 SER A O 1
ATOM 4493 N N . GLU A 1 546 ? 45.579 -3.886 -14.947 1.00 49.69 546 GLU A N 1
ATOM 4494 C CA . GLU A 1 546 ? 46.918 -3.965 -14.369 1.00 49.69 546 GLU A CA 1
ATOM 4495 C C . GLU A 1 546 ? 47.955 -3.975 -15.498 1.00 49.69 546 GLU A C 1
ATOM 4497 O O . GLU A 1 546 ? 47.898 -4.811 -16.397 1.00 49.69 546 GLU A O 1
ATOM 4502 N N . LYS A 1 547 ? 48.899 -3.025 -15.448 1.00 46.66 547 LYS A N 1
ATOM 4503 C CA . LYS A 1 547 ? 50.007 -2.847 -16.403 1.00 46.66 547 LYS A CA 1
ATOM 4504 C C . LYS A 1 547 ? 51.069 -3.951 -16.273 1.00 46.66 547 LYS A C 1
ATOM 4506 O O . LYS A 1 547 ? 52.239 -3.668 -16.024 1.00 46.66 547 LYS A O 1
ATOM 4511 N N . ARG A 1 548 ? 50.671 -5.215 -16.369 1.00 50.91 548 ARG A N 1
ATOM 4512 C CA . ARG A 1 548 ? 51.592 -6.330 -16.625 1.00 50.91 548 ARG A CA 1
ATOM 4513 C C . ARG A 1 548 ? 51.450 -6.739 -18.089 1.00 50.91 548 ARG A C 1
ATOM 4515 O O . ARG A 1 548 ? 50.460 -6.374 -18.719 1.00 50.91 548 ARG A O 1
ATOM 4522 N N . LYS A 1 549 ? 52.449 -7.450 -18.628 1.00 51.19 549 LYS A N 1
ATOM 4523 C CA . LYS A 1 549 ? 52.458 -8.011 -19.993 1.00 51.19 549 LYS A CA 1
ATOM 4524 C C . LYS A 1 549 ? 51.353 -9.064 -20.136 1.00 51.19 549 LYS A C 1
ATOM 4526 O O . LYS A 1 549 ? 51.612 -10.261 -20.136 1.00 51.19 549 LYS A O 1
ATOM 4531 N N . ASN A 1 550 ? 50.121 -8.591 -20.182 1.00 64.44 550 ASN A N 1
ATOM 4532 C CA . ASN A 1 550 ? 48.910 -9.381 -20.216 1.00 64.44 550 ASN A CA 1
ATOM 4533 C C . ASN A 1 550 ? 48.486 -9.535 -21.675 1.00 64.44 550 ASN A C 1
ATOM 4535 O O . ASN A 1 550 ? 48.599 -8.587 -22.458 1.00 64.44 550 ASN A O 1
ATOM 4539 N N . GLY A 1 551 ? 48.007 -10.720 -22.045 1.00 75.31 551 GLY A N 1
ATOM 4540 C CA . GLY A 1 551 ? 47.399 -10.929 -23.355 1.00 75.31 551 GLY A CA 1
ATOM 4541 C C . GLY A 1 551 ? 46.161 -10.042 -23.531 1.00 75.31 551 GLY A C 1
ATOM 4542 O O . GLY A 1 551 ? 45.551 -9.602 -22.556 1.00 75.31 551 GLY A O 1
ATOM 4543 N N . VAL A 1 552 ? 45.758 -9.754 -24.762 1.00 80.31 552 VAL A N 1
ATOM 4544 C CA . VAL A 1 552 ? 44.614 -8.877 -25.054 1.00 80.31 552 VAL A CA 1
ATOM 4545 C C . VAL A 1 552 ? 43.572 -9.662 -25.825 1.00 80.31 552 VAL A C 1
ATOM 4547 O O . VAL A 1 552 ? 43.874 -10.230 -26.862 1.00 80.31 552 VAL A O 1
ATOM 4550 N N . VAL A 1 553 ? 42.328 -9.685 -25.361 1.00 81.50 553 VAL A N 1
ATOM 4551 C CA . VAL A 1 553 ? 41.204 -10.262 -26.106 1.00 81.50 553 VAL A CA 1
ATOM 4552 C C . VAL A 1 553 ? 40.335 -9.128 -26.625 1.00 81.50 553 VAL A C 1
ATOM 4554 O O . VAL A 1 553 ? 39.733 -8.413 -25.829 1.00 81.50 553 VAL A O 1
ATOM 4557 N N . ILE A 1 554 ? 40.209 -8.991 -27.940 1.00 83.31 554 ILE A N 1
ATOM 4558 C CA . ILE A 1 554 ? 39.354 -7.984 -28.575 1.00 83.31 554 ILE A CA 1
ATOM 4559 C C . ILE A 1 554 ? 38.101 -8.675 -29.106 1.00 83.31 554 ILE A C 1
ATOM 4561 O O . ILE A 1 554 ? 38.183 -9.560 -29.956 1.00 83.31 554 ILE A O 1
ATOM 4565 N N . VAL A 1 555 ? 36.936 -8.284 -28.595 1.00 81.25 555 VAL A N 1
ATOM 4566 C CA . VAL A 1 555 ? 35.649 -8.912 -28.906 1.00 81.25 555 VAL A CA 1
ATOM 4567 C C . VAL A 1 555 ? 34.813 -8.002 -29.803 1.00 81.25 555 VAL A C 1
ATOM 4569 O O . VAL A 1 555 ? 34.464 -6.888 -29.408 1.00 81.25 555 VAL A O 1
ATOM 4572 N N . PHE A 1 556 ? 34.437 -8.525 -30.970 1.00 82.06 556 PHE A N 1
ATOM 4573 C CA . PHE A 1 556 ? 33.546 -7.917 -31.957 1.00 82.06 556 PHE A CA 1
ATOM 4574 C C . PHE A 1 556 ? 32.150 -8.568 -31.872 1.00 82.06 556 PHE A C 1
ATOM 4576 O O . PHE A 1 556 ? 31.923 -9.640 -32.452 1.00 82.06 556 PHE A O 1
ATOM 4583 N N . PRO A 1 557 ? 31.204 -7.985 -31.112 1.00 71.81 557 PRO A N 1
ATOM 4584 C CA . PRO A 1 557 ? 29.840 -8.489 -31.014 1.00 71.81 557 PRO A CA 1
ATOM 4585 C C . PRO A 1 557 ? 29.083 -8.325 -32.343 1.00 71.81 557 PRO A C 1
ATOM 4587 O O . PRO A 1 557 ? 29.382 -7.446 -33.145 1.00 71.81 557 PRO A O 1
ATOM 4590 N N . SER A 1 558 ? 28.080 -9.174 -32.575 1.00 62.25 558 SER A N 1
ATOM 4591 C CA . SER A 1 558 ? 27.168 -9.076 -33.726 1.00 62.25 558 SER A CA 1
ATOM 4592 C C . SER A 1 558 ? 25.789 -8.599 -33.268 1.00 62.25 558 SER A C 1
ATOM 4594 O O . SER A 1 558 ? 25.311 -9.098 -32.245 1.00 62.25 558 SER A O 1
ATOM 4596 N N . PHE A 1 559 ? 25.122 -7.749 -34.057 1.00 52.09 559 PHE A N 1
ATOM 4597 C CA . PHE A 1 559 ? 23.781 -7.214 -33.767 1.00 52.09 559 PHE A CA 1
ATOM 4598 C C . PHE A 1 559 ? 22.721 -8.302 -33.531 1.00 52.09 559 PHE A C 1
ATOM 4600 O O . PHE A 1 559 ? 21.980 -8.232 -32.557 1.00 52.09 559 PHE A O 1
ATOM 4607 N N . GLU A 1 560 ? 22.707 -9.368 -34.336 1.00 43.75 560 GLU A N 1
ATOM 4608 C CA . GLU A 1 560 ? 21.705 -10.446 -34.225 1.00 43.75 560 GLU A CA 1
ATOM 4609 C C . GLU A 1 560 ? 21.891 -11.368 -33.003 1.00 43.75 560 GLU A C 1
ATOM 4611 O O . GLU A 1 560 ? 21.049 -12.218 -32.727 1.00 43.75 560 GLU A O 1
ATOM 4616 N N . VAL A 1 561 ? 22.995 -11.242 -32.255 1.00 44.81 561 VAL A N 1
ATOM 4617 C CA . VAL A 1 561 ? 23.378 -12.194 -31.189 1.00 44.81 561 VAL A CA 1
ATOM 4618 C C . VAL A 1 561 ? 23.378 -11.541 -29.799 1.00 44.81 561 VAL A C 1
ATOM 4620 O O . VAL A 1 561 ? 23.822 -12.143 -28.820 1.00 44.81 561 VAL A O 1
ATOM 4623 N N . VAL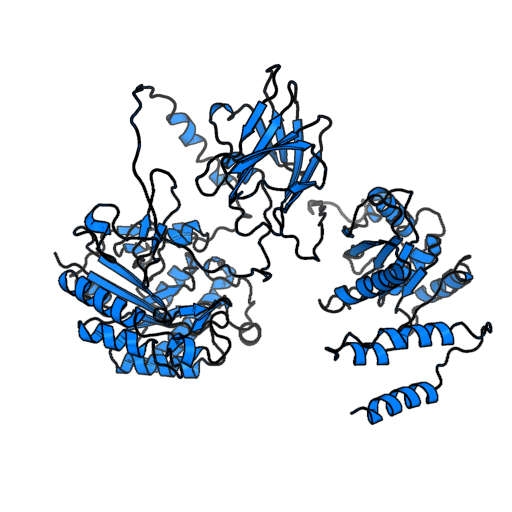 A 1 562 ? 22.799 -10.345 -29.654 1.00 43.06 562 VAL A N 1
ATOM 4624 C CA . VAL A 1 562 ? 22.618 -9.687 -28.346 1.00 43.06 562 VAL A CA 1
ATOM 4625 C C . VAL A 1 562 ? 21.405 -10.263 -27.594 1.00 43.06 562 VAL A C 1
ATOM 4627 O O . VAL A 1 562 ? 20.542 -9.557 -27.090 1.00 43.06 562 VAL A O 1
ATOM 4630 N N . THR A 1 563 ? 21.339 -11.587 -27.464 1.00 45.41 563 THR A N 1
ATOM 4631 C CA . THR A 1 563 ? 20.599 -12.225 -26.366 1.00 45.41 563 THR A CA 1
ATOM 4632 C C . THR A 1 563 ? 21.563 -12.377 -25.190 1.00 45.41 563 THR A C 1
ATOM 4634 O O . THR A 1 563 ? 22.682 -12.863 -25.390 1.00 45.41 563 THR A O 1
ATOM 4637 N N . LYS A 1 564 ? 21.145 -11.999 -23.970 1.00 43.41 564 LYS A N 1
ATOM 4638 C CA . LYS A 1 564 ? 21.974 -11.952 -22.739 1.00 43.41 564 LYS A CA 1
ATOM 4639 C C . LYS A 1 564 ? 22.877 -13.180 -22.503 1.00 43.41 564 LYS A C 1
ATOM 4641 O O . LYS A 1 564 ? 23.946 -13.030 -21.923 1.00 43.41 564 LYS A O 1
ATOM 4646 N N . GLU A 1 565 ? 22.493 -14.363 -22.976 1.00 42.88 565 GLU A N 1
ATOM 4647 C CA . GLU A 1 565 ? 23.241 -15.617 -22.797 1.00 42.88 565 GLU A CA 1
ATOM 4648 C C . GLU A 1 565 ? 24.502 -15.757 -23.677 1.00 42.88 565 GLU A C 1
ATOM 4650 O O . GLU A 1 565 ? 25.460 -16.412 -23.273 1.00 42.88 565 GLU A O 1
ATOM 4655 N N . ASN A 1 566 ? 24.566 -15.136 -24.863 1.00 43.50 566 ASN A N 1
ATOM 4656 C CA . ASN A 1 566 ? 25.678 -15.355 -25.806 1.00 43.50 566 ASN A CA 1
ATOM 4657 C C . ASN A 1 566 ? 26.870 -14.405 -25.596 1.00 43.50 566 ASN A C 1
ATOM 4659 O O . ASN A 1 566 ? 28.004 -14.756 -25.930 1.00 43.50 566 ASN A O 1
ATOM 4663 N N . VAL A 1 567 ? 26.639 -13.238 -24.987 1.00 47.41 567 VAL A N 1
ATOM 4664 C CA . VAL A 1 567 ? 27.679 -12.242 -24.658 1.00 47.41 567 VAL A CA 1
ATOM 4665 C C . VAL A 1 567 ? 28.667 -12.774 -23.605 1.00 47.41 567 VAL A C 1
ATOM 4667 O O . VAL A 1 567 ? 29.820 -12.351 -23.561 1.00 47.41 567 VAL A O 1
ATOM 4670 N N . VAL A 1 568 ? 28.246 -13.746 -22.789 1.00 48.44 568 VAL A N 1
ATOM 4671 C CA . VAL A 1 568 ? 29.052 -14.328 -21.702 1.00 48.44 568 VAL A CA 1
ATOM 4672 C C . VAL A 1 568 ? 30.026 -15.406 -22.205 1.00 48.44 568 VAL A C 1
ATOM 4674 O O . VAL A 1 568 ? 31.111 -15.569 -21.648 1.00 48.44 568 VAL A O 1
ATOM 4677 N N . ASN A 1 569 ? 29.691 -16.108 -23.292 1.00 52.62 569 ASN A N 1
ATOM 4678 C CA . ASN A 1 569 ? 30.404 -17.325 -23.695 1.00 52.62 569 ASN A CA 1
ATOM 4679 C C . ASN A 1 569 ? 31.713 -17.064 -24.466 1.00 52.62 569 ASN A C 1
ATOM 4681 O O . ASN A 1 569 ? 32.718 -17.721 -24.212 1.00 52.62 569 ASN A O 1
ATOM 4685 N N . TYR A 1 570 ? 31.762 -16.090 -25.378 1.00 55.06 570 TYR A N 1
ATOM 4686 C CA . TYR A 1 570 ? 32.973 -15.821 -26.180 1.00 55.06 570 TYR A CA 1
ATOM 4687 C C . TYR A 1 570 ? 34.183 -15.313 -25.373 1.00 55.06 570 TYR A C 1
ATOM 4689 O O . TYR A 1 570 ? 35.283 -15.844 -25.550 1.00 55.06 570 TYR A O 1
ATOM 4697 N N . PRO A 1 571 ? 34.011 -14.366 -24.434 1.00 53.69 571 PRO A N 1
ATOM 4698 C CA . PRO A 1 571 ? 35.079 -13.954 -23.525 1.00 53.69 571 PRO A CA 1
ATOM 4699 C C . PRO A 1 571 ? 35.545 -15.092 -22.614 1.00 53.69 571 PRO A C 1
ATOM 4701 O O . PRO A 1 571 ? 36.725 -15.171 -22.286 1.00 53.69 571 PRO A O 1
ATOM 4704 N N . PHE A 1 572 ? 34.634 -15.993 -22.227 1.00 54.94 572 PHE A N 1
ATOM 4705 C CA . PHE A 1 572 ? 34.965 -17.183 -21.446 1.00 54.94 572 PHE A CA 1
ATOM 4706 C C . PHE A 1 572 ? 35.886 -18.136 -22.224 1.00 54.94 572 PHE A C 1
ATOM 4708 O O . PHE A 1 572 ? 36.874 -18.604 -21.664 1.00 54.94 572 PHE A O 1
ATOM 4715 N N . TYR A 1 573 ? 35.631 -18.382 -23.515 1.00 57.03 573 TYR A N 1
ATOM 4716 C CA . TYR A 1 573 ? 36.495 -19.243 -24.335 1.00 57.03 573 TYR A CA 1
ATOM 4717 C C . TYR A 1 573 ? 37.875 -18.634 -24.596 1.00 57.03 573 TYR A C 1
ATOM 4719 O O . TYR A 1 573 ? 38.876 -19.336 -24.466 1.00 57.03 573 TYR A O 1
ATOM 4727 N N . ALA A 1 574 ? 37.944 -17.334 -24.890 1.00 55.69 574 ALA A N 1
ATOM 4728 C CA . ALA A 1 574 ? 39.215 -16.638 -25.090 1.00 55.69 574 ALA A CA 1
ATOM 4729 C C . ALA A 1 574 ? 40.051 -16.587 -23.803 1.00 55.69 574 ALA A C 1
ATOM 4731 O O . ALA A 1 574 ? 41.246 -16.869 -23.813 1.00 55.69 574 ALA A O 1
ATOM 4732 N N . LYS A 1 575 ? 39.402 -16.330 -22.660 1.00 55.44 575 LYS A N 1
ATOM 4733 C CA . LYS A 1 575 ? 40.054 -16.381 -21.349 1.00 55.44 575 LYS A CA 1
ATOM 4734 C C . LYS A 1 575 ? 40.491 -17.798 -20.982 1.00 55.44 575 LYS A C 1
ATOM 4736 O O . LYS A 1 575 ? 41.520 -17.961 -20.341 1.00 55.44 575 LYS A O 1
ATOM 4741 N N . ARG A 1 576 ? 39.750 -18.829 -21.400 1.00 57.25 576 ARG A N 1
ATOM 4742 C CA . ARG A 1 576 ? 40.147 -20.227 -21.199 1.00 57.25 576 ARG A CA 1
ATOM 4743 C C . ARG A 1 576 ? 41.384 -20.590 -22.023 1.00 57.25 576 ARG A C 1
ATOM 4745 O O . ARG A 1 576 ? 42.262 -21.251 -21.481 1.00 57.25 576 ARG A O 1
ATOM 4752 N N . LEU A 1 577 ? 41.479 -20.114 -23.267 1.00 54.91 577 LEU A N 1
ATOM 4753 C CA . LEU A 1 577 ? 42.676 -20.234 -24.113 1.00 54.91 577 LEU A CA 1
ATOM 4754 C C . LEU A 1 577 ? 43.911 -19.625 -23.433 1.00 54.91 577 LEU A C 1
ATOM 4756 O O . LEU A 1 577 ? 44.913 -20.316 -23.283 1.00 54.91 577 LEU A O 1
ATOM 4760 N N . PHE A 1 578 ? 43.803 -18.404 -22.906 1.00 54.78 578 PHE A N 1
ATOM 4761 C CA . PHE A 1 578 ? 44.904 -17.765 -22.174 1.00 54.78 578 PHE A CA 1
ATOM 4762 C C . PHE A 1 578 ? 45.191 -18.392 -20.799 1.00 54.78 578 PHE A C 1
ATOM 4764 O O . PHE A 1 578 ? 46.348 -18.514 -20.409 1.00 54.78 578 PHE A O 1
ATOM 4771 N N . SER A 1 579 ? 44.168 -18.883 -20.086 1.00 54.22 579 SER A N 1
ATOM 4772 C CA . SER A 1 579 ? 44.358 -19.579 -18.800 1.00 54.22 579 SER A CA 1
ATOM 4773 C C . SER A 1 579 ? 45.114 -20.902 -18.934 1.00 54.22 579 SER A C 1
ATOM 4775 O O . SER A 1 579 ? 45.735 -21.350 -17.980 1.00 54.22 579 SER A O 1
ATOM 4777 N N . LEU A 1 580 ? 45.073 -21.534 -20.113 1.00 51.09 580 LEU A N 1
ATOM 4778 C CA . LEU A 1 580 ? 45.872 -22.729 -20.399 1.00 51.09 580 LEU A CA 1
ATOM 4779 C C . LEU A 1 580 ? 47.361 -22.400 -20.583 1.00 51.09 580 LEU A C 1
ATOM 4781 O O . LEU A 1 580 ? 48.183 -23.309 -20.527 1.00 51.09 580 LEU A O 1
ATOM 4785 N N . GLN A 1 581 ? 47.697 -21.124 -20.786 1.00 53.22 581 GLN A N 1
ATOM 4786 C CA . GLN A 1 581 ? 49.058 -20.619 -20.960 1.00 53.22 581 GLN A CA 1
ATOM 4787 C C . GLN A 1 581 ? 49.560 -19.825 -19.738 1.00 53.22 581 GLN A C 1
ATOM 4789 O O . GLN A 1 581 ? 50.648 -19.261 -19.796 1.00 53.22 581 GLN A O 1
ATOM 4794 N N . ASP A 1 582 ? 48.792 -19.779 -18.640 1.00 55.91 582 ASP A N 1
ATOM 4795 C CA . ASP A 1 582 ? 49.101 -18.997 -17.427 1.00 55.91 582 ASP A CA 1
ATOM 4796 C C . ASP A 1 582 ? 49.294 -17.483 -17.691 1.00 55.91 582 ASP A C 1
ATOM 4798 O O . ASP A 1 582 ? 50.007 -16.780 -16.975 1.00 55.91 582 ASP A O 1
ATOM 4802 N N . VAL A 1 583 ? 48.631 -16.961 -18.732 1.00 59.91 583 VAL A N 1
ATOM 4803 C CA . VAL A 1 583 ? 48.680 -15.542 -19.109 1.00 59.91 583 VAL A CA 1
ATOM 4804 C C . VAL A 1 583 ? 47.415 -14.834 -18.625 1.00 59.91 583 VAL A C 1
ATOM 4806 O O . VAL A 1 583 ? 46.297 -15.181 -19.016 1.00 59.91 583 VAL A O 1
ATOM 4809 N N . ASP A 1 584 ? 47.579 -13.800 -17.801 1.00 62.66 584 ASP A N 1
ATOM 4810 C CA . ASP A 1 584 ? 46.490 -12.877 -17.481 1.00 62.66 584 ASP A CA 1
ATOM 4811 C C . ASP A 1 584 ? 46.102 -12.084 -18.731 1.00 62.66 584 ASP A C 1
ATOM 4813 O O . ASP A 1 584 ? 46.966 -11.638 -19.484 1.00 62.66 584 ASP A O 1
ATOM 4817 N N . CYS A 1 585 ? 44.801 -11.889 -18.969 1.00 71.75 585 CYS A N 1
ATOM 4818 C CA . CYS A 1 585 ? 44.328 -11.186 -20.160 1.00 71.75 585 CYS A CA 1
ATOM 4819 C C . CYS A 1 585 ? 43.429 -9.980 -19.857 1.00 71.75 585 CYS A C 1
ATOM 4821 O O . CYS A 1 585 ? 42.574 -10.019 -18.962 1.00 71.75 585 CYS A O 1
ATOM 4823 N N . THR A 1 586 ? 43.571 -8.941 -20.676 1.00 74.12 586 THR A N 1
ATOM 4824 C CA . THR A 1 586 ? 42.690 -7.772 -20.749 1.00 74.12 586 THR A CA 1
ATOM 4825 C C . THR A 1 586 ? 41.653 -7.998 -21.838 1.00 74.12 586 THR A C 1
ATOM 4827 O O . THR A 1 586 ? 42.011 -8.258 -22.982 1.00 74.12 586 THR A O 1
ATOM 4830 N N . VAL A 1 587 ? 40.361 -7.898 -21.516 1.00 72.31 587 VAL A N 1
ATOM 4831 C CA . VAL A 1 587 ? 39.289 -8.084 -22.511 1.00 72.31 587 VAL A CA 1
ATOM 4832 C C . VAL A 1 587 ? 38.697 -6.734 -22.892 1.00 72.31 587 VAL A C 1
ATOM 4834 O O . VAL A 1 587 ? 38.201 -6.011 -22.026 1.00 72.31 587 VAL A O 1
ATOM 4837 N N . ILE A 1 588 ? 38.716 -6.427 -24.184 1.00 74.81 588 ILE A N 1
ATOM 4838 C CA . ILE A 1 588 ? 38.184 -5.209 -24.786 1.00 74.81 588 ILE A CA 1
ATOM 4839 C C . ILE A 1 588 ? 36.954 -5.582 -25.603 1.00 74.81 588 ILE A C 1
ATOM 4841 O O . ILE A 1 588 ? 37.041 -6.379 -26.534 1.00 74.81 588 ILE A O 1
ATOM 4845 N N . TYR A 1 589 ? 35.804 -5.006 -25.265 1.00 72.25 589 TYR A N 1
ATOM 4846 C CA . TYR A 1 589 ? 34.594 -5.143 -26.075 1.00 72.25 589 TYR A CA 1
ATOM 4847 C C . TYR A 1 589 ? 34.422 -3.897 -26.923 1.00 72.25 589 TYR A C 1
ATOM 4849 O O . TYR A 1 589 ? 34.456 -2.782 -26.401 1.00 72.25 589 TYR A O 1
ATOM 4857 N N . LEU A 1 590 ? 34.202 -4.118 -28.213 1.00 71.56 590 LEU A N 1
ATOM 4858 C CA . LEU A 1 590 ? 33.873 -3.082 -29.178 1.00 71.56 590 LEU A CA 1
ATOM 4859 C C . LEU A 1 590 ? 32.363 -3.120 -29.419 1.00 71.56 590 LEU A C 1
ATOM 4861 O O . LEU A 1 590 ? 31.894 -3.734 -30.372 1.00 71.56 590 LEU A O 1
ATOM 4865 N N . SER A 1 591 ? 31.579 -2.552 -28.504 1.00 60.78 591 SER A N 1
ATOM 4866 C CA . SER A 1 591 ? 30.130 -2.401 -28.703 1.00 60.78 591 SER A CA 1
ATOM 4867 C C . SER A 1 591 ? 29.827 -1.080 -29.413 1.00 60.78 591 SER A C 1
ATOM 4869 O O . SER A 1 591 ? 30.523 -0.104 -29.159 1.00 60.78 591 SER A O 1
ATOM 4871 N N . GLU A 1 592 ? 28.776 -1.049 -30.242 1.00 52.94 592 GLU A N 1
ATOM 4872 C CA . GLU A 1 592 ? 28.246 0.166 -30.905 1.00 52.94 592 GLU A CA 1
ATOM 4873 C C . GLU A 1 592 ? 29.114 0.736 -32.048 1.00 52.94 592 GLU A C 1
ATOM 4875 O O . GLU A 1 592 ? 29.191 1.940 -32.241 1.00 52.94 592 GLU A O 1
ATOM 4880 N N . LEU A 1 593 ? 29.743 -0.116 -32.865 1.00 46.9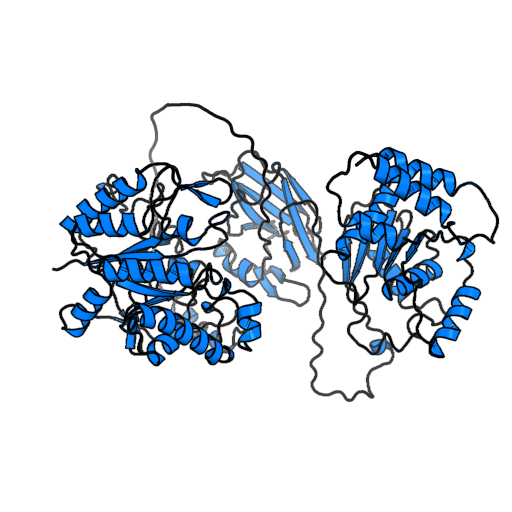1 593 LEU A N 1
ATOM 4881 C CA . LEU A 1 593 ? 30.439 0.349 -34.079 1.00 46.91 593 LEU A CA 1
ATOM 4882 C C . LEU A 1 593 ? 29.497 0.788 -35.222 1.00 46.91 593 LEU A C 1
ATOM 4884 O O . LEU A 1 593 ? 29.985 1.308 -36.221 1.00 46.91 593 LEU A O 1
ATOM 4888 N N . LEU A 1 594 ? 28.188 0.520 -35.136 1.00 47.47 594 LEU A N 1
ATOM 4889 C CA . LEU A 1 594 ? 27.266 0.600 -36.278 1.00 47.47 594 LEU A CA 1
ATOM 4890 C C . LEU A 1 594 ? 25.849 1.024 -35.845 1.00 47.47 594 LEU A C 1
ATOM 4892 O O . LEU A 1 594 ? 24.902 0.261 -36.009 1.00 47.47 594 LEU A O 1
ATOM 4896 N N . ASP A 1 595 ? 25.691 2.222 -35.286 1.00 40.19 595 ASP A N 1
ATOM 4897 C CA . ASP A 1 595 ? 24.377 2.886 -35.297 1.00 40.19 595 ASP A CA 1
ATOM 4898 C C . ASP A 1 595 ? 24.230 3.604 -36.642 1.00 40.19 595 ASP A C 1
ATOM 4900 O O . ASP A 1 595 ? 24.482 4.794 -36.748 1.00 40.19 595 ASP A O 1
ATOM 4904 N N . ASP A 1 596 ? 23.980 2.820 -37.691 1.00 45.50 596 ASP A N 1
ATOM 4905 C CA . ASP A 1 596 ? 23.221 3.201 -38.888 1.00 45.50 596 ASP A CA 1
ATOM 4906 C C . ASP A 1 596 ? 23.300 2.072 -39.923 1.00 45.50 596 ASP A C 1
ATOM 4908 O O . ASP A 1 596 ? 24.357 1.484 -40.177 1.00 45.50 596 ASP A O 1
ATOM 4912 N N . ASN A 1 597 ? 22.169 1.787 -40.572 1.00 44.16 597 ASN A N 1
ATOM 4913 C CA . ASN A 1 597 ? 22.065 0.802 -41.656 1.00 44.16 597 ASN A CA 1
ATOM 4914 C C . ASN A 1 597 ? 22.975 1.120 -42.871 1.00 44.16 597 ASN A C 1
ATOM 4916 O O . ASN A 1 597 ? 23.145 0.266 -43.743 1.00 44.16 597 ASN A O 1
ATOM 4920 N N . ASP A 1 598 ? 23.610 2.296 -42.914 1.00 41.00 598 ASP A N 1
ATOM 4921 C CA . ASP A 1 598 ? 24.387 2.797 -44.056 1.00 41.00 598 ASP A CA 1
ATOM 4922 C C . ASP A 1 598 ? 25.882 2.420 -44.057 1.00 41.00 598 ASP A C 1
ATOM 4924 O O . ASP A 1 598 ? 26.541 2.500 -45.095 1.00 41.00 598 ASP A O 1
ATOM 4928 N N . LEU A 1 599 ? 26.446 1.950 -42.937 1.00 41.66 599 LEU A N 1
ATOM 4929 C CA . LEU A 1 599 ? 27.859 1.522 -42.883 1.00 41.66 599 LEU A CA 1
ATOM 4930 C C . LEU A 1 599 ? 28.056 0.045 -43.249 1.00 41.66 599 LEU A C 1
ATOM 4932 O O . LEU A 1 599 ? 29.097 -0.330 -43.786 1.00 41.66 599 LEU A O 1
ATOM 4936 N N . LEU A 1 600 ? 27.044 -0.798 -43.025 1.00 41.50 600 LEU A N 1
ATOM 4937 C CA . LEU A 1 600 ? 27.074 -2.207 -43.438 1.00 41.50 600 LEU A CA 1
ATOM 4938 C C . LEU A 1 600 ? 26.915 -2.384 -44.958 1.00 41.50 600 LEU A C 1
ATOM 4940 O O . LEU A 1 600 ? 27.352 -3.401 -45.496 1.00 41.50 600 LEU A O 1
ATOM 4944 N N . SER A 1 601 ? 26.338 -1.401 -45.658 1.00 41.75 601 SER A N 1
ATOM 4945 C CA . SER A 1 601 ? 26.260 -1.386 -47.125 1.00 41.75 601 SER A CA 1
ATOM 4946 C C . SER A 1 601 ? 27.550 -0.875 -47.786 1.00 41.75 601 SER A C 1
ATOM 4948 O O . SER A 1 601 ? 27.828 -1.234 -48.931 1.00 41.75 601 SER A O 1
ATOM 4950 N N . ASN A 1 602 ? 28.392 -0.133 -47.055 1.00 42.72 602 ASN A N 1
ATOM 4951 C CA . ASN A 1 602 ? 29.671 0.389 -47.531 1.00 42.72 602 ASN A CA 1
ATOM 4952 C C . ASN A 1 602 ? 30.859 -0.411 -46.979 1.00 42.72 602 ASN A C 1
ATOM 4954 O O . ASN A 1 602 ? 31.635 0.044 -46.140 1.00 42.72 602 ASN A O 1
ATOM 4958 N N . THR A 1 603 ? 31.100 -1.583 -47.572 1.00 47.09 603 THR A N 1
ATOM 4959 C CA . THR A 1 603 ? 32.338 -2.376 -47.420 1.00 47.09 603 THR A CA 1
ATOM 4960 C C . THR A 1 603 ? 33.632 -1.607 -47.749 1.00 47.09 603 THR A C 1
ATOM 4962 O O .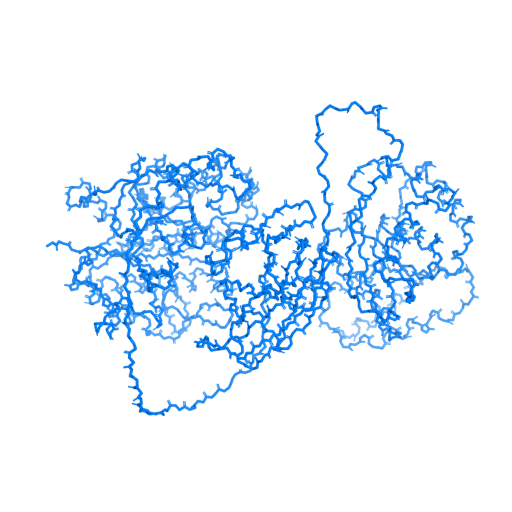 THR A 1 603 ? 34.719 -2.159 -47.595 1.00 47.09 603 THR A O 1
ATOM 4965 N N . GLN A 1 604 ? 33.548 -0.349 -48.198 1.00 45.31 604 GLN A N 1
ATOM 4966 C CA . GLN A 1 604 ? 34.681 0.530 -48.493 1.00 45.31 604 GLN A CA 1
ATOM 4967 C C . GLN A 1 604 ? 35.365 1.096 -47.235 1.00 45.31 604 GLN A C 1
ATOM 4969 O O . GLN A 1 604 ? 36.584 1.238 -47.245 1.00 45.31 604 GLN A O 1
ATOM 4974 N N . CYS A 1 605 ? 34.645 1.332 -46.128 1.00 47.41 605 CYS A N 1
ATOM 4975 C CA . CYS A 1 605 ? 35.227 1.938 -44.913 1.00 47.41 605 CYS A CA 1
ATOM 4976 C C . CYS A 1 605 ? 36.276 1.050 -44.214 1.00 47.41 605 CYS A C 1
ATOM 4978 O O . CYS A 1 605 ? 37.108 1.541 -43.452 1.00 47.41 605 CYS A O 1
ATOM 4980 N N . PHE A 1 606 ? 36.259 -0.255 -44.496 1.00 52.44 606 PHE A N 1
ATOM 4981 C CA . PHE A 1 606 ? 37.218 -1.229 -43.969 1.00 52.44 606 PHE A CA 1
ATOM 4982 C C . PHE A 1 606 ? 38.275 -1.674 -44.994 1.00 52.44 606 PHE A C 1
ATOM 4984 O O . PHE A 1 606 ? 39.204 -2.376 -44.615 1.00 52.44 606 PHE A O 1
ATOM 4991 N N . ASN A 1 607 ? 38.148 -1.276 -46.268 1.00 50.47 607 ASN A N 1
ATOM 4992 C CA . ASN A 1 607 ? 38.945 -1.798 -47.390 1.00 50.47 607 ASN A CA 1
ATOM 4993 C C . ASN A 1 607 ? 39.764 -0.729 -48.135 1.00 50.47 607 ASN A C 1
ATOM 4995 O O . ASN A 1 607 ? 40.255 -0.996 -49.233 1.00 50.47 607 ASN A O 1
ATOM 4999 N N . ALA A 1 608 ? 39.929 0.478 -47.589 1.00 47.72 608 ALA A N 1
ATOM 5000 C CA . ALA A 1 608 ? 40.852 1.440 -48.182 1.00 47.72 608 ALA A CA 1
ATOM 5001 C C . ALA A 1 608 ? 42.281 0.877 -48.093 1.00 47.72 608 ALA A C 1
ATOM 5003 O O . ALA A 1 608 ? 42.815 0.691 -47.002 1.00 47.72 608 ALA A O 1
ATOM 5004 N N . ALA A 1 609 ? 42.885 0.559 -49.240 1.00 42.78 609 ALA A N 1
ATOM 5005 C CA . ALA A 1 609 ? 44.271 0.120 -49.330 1.00 42.78 609 ALA A CA 1
ATOM 5006 C C . ALA A 1 609 ? 45.199 1.287 -48.942 1.00 42.78 609 ALA A C 1
ATOM 5008 O O . ALA A 1 609 ? 45.598 2.091 -49.780 1.00 42.78 609 ALA A O 1
ATOM 5009 N N . GLY A 1 610 ? 45.484 1.406 -47.648 1.00 53.84 610 GLY A N 1
ATOM 5010 C CA . GLY A 1 610 ? 46.324 2.433 -47.040 1.00 53.84 610 GLY A CA 1
ATOM 5011 C C . GLY A 1 610 ? 46.321 2.287 -45.517 1.00 53.84 610 GLY A C 1
ATOM 5012 O O . GLY A 1 610 ? 45.390 1.726 -44.952 1.00 53.84 610 GLY A O 1
ATOM 5013 N N . ASN A 1 611 ? 47.363 2.774 -44.839 1.00 46.22 611 ASN A N 1
ATOM 5014 C CA . ASN A 1 611 ? 47.514 2.638 -43.381 1.00 46.22 611 ASN A CA 1
ATOM 5015 C C . ASN A 1 611 ? 46.427 3.370 -42.561 1.00 46.22 611 ASN A C 1
ATOM 5017 O O . ASN A 1 611 ? 46.320 3.128 -41.360 1.00 46.22 611 ASN A O 1
ATOM 5021 N N . ASP A 1 612 ? 45.579 4.181 -43.198 1.00 53.38 612 ASP A N 1
ATOM 5022 C CA . ASP A 1 612 ? 44.532 4.996 -42.570 1.00 53.38 612 ASP A CA 1
ATOM 5023 C C . ASP A 1 612 ? 43.151 4.315 -42.602 1.00 53.38 612 ASP A C 1
ATOM 5025 O O . ASP A 1 612 ? 42.154 4.890 -43.039 1.00 53.38 612 ASP A O 1
ATOM 5029 N N . THR A 1 613 ? 43.068 3.057 -42.161 1.00 66.25 613 THR A N 1
ATOM 5030 C CA . THR A 1 613 ? 41.768 2.378 -42.018 1.00 66.25 613 THR A CA 1
ATOM 5031 C C . THR A 1 613 ? 41.136 2.662 -40.655 1.00 66.25 613 THR A C 1
ATOM 5033 O O . THR A 1 613 ? 41.824 2.894 -39.658 1.00 66.25 613 THR A O 1
ATOM 5036 N N . VAL A 1 614 ? 39.806 2.545 -40.568 1.00 66.19 614 VAL A N 1
ATOM 5037 C CA . VAL A 1 614 ? 39.073 2.546 -39.286 1.00 66.19 614 VAL A CA 1
ATOM 5038 C C . VAL A 1 614 ? 39.652 1.504 -38.313 1.00 66.19 614 VAL A C 1
ATOM 5040 O O . VAL A 1 614 ? 39.676 1.730 -37.106 1.00 66.19 614 VAL A O 1
ATOM 5043 N N . LEU A 1 615 ? 40.180 0.384 -38.821 1.00 70.06 615 LEU A N 1
ATOM 5044 C CA . LEU A 1 615 ? 40.805 -0.667 -38.011 1.00 70.06 615 LEU A CA 1
ATOM 5045 C C . LEU A 1 615 ? 42.135 -0.202 -37.396 1.00 70.06 615 LEU A C 1
ATOM 5047 O O . LEU A 1 615 ? 42.375 -0.483 -36.220 1.00 70.06 615 LEU A O 1
ATOM 5051 N N . SER A 1 616 ? 42.951 0.547 -38.145 1.00 71.19 616 SER A N 1
ATOM 5052 C CA . SER A 1 616 ? 44.174 1.184 -37.633 1.00 71.19 616 SER A CA 1
ATOM 5053 C C . SER A 1 616 ? 43.845 2.183 -36.521 1.00 71.19 616 SER A C 1
ATOM 5055 O O . SER A 1 616 ? 44.442 2.143 -35.448 1.00 71.19 616 SER A O 1
ATOM 5057 N N . PHE A 1 617 ? 42.817 3.015 -36.727 1.00 73.25 617 PHE A N 1
ATOM 5058 C CA . PHE A 1 617 ? 42.341 3.964 -35.717 1.00 73.25 617 PHE A CA 1
ATOM 5059 C C . PHE A 1 617 ? 41.853 3.265 -34.438 1.00 73.25 617 PHE A C 1
ATOM 5061 O O . PHE A 1 617 ? 42.173 3.698 -33.329 1.00 73.25 617 PHE A O 1
ATOM 5068 N N . ILE A 1 618 ? 41.105 2.163 -34.568 1.00 72.56 618 ILE A N 1
ATOM 5069 C CA . ILE A 1 618 ? 40.666 1.355 -33.422 1.00 72.56 618 ILE A CA 1
ATOM 5070 C C . ILE A 1 618 ? 41.876 0.813 -32.657 1.00 72.56 618 ILE A C 1
ATOM 5072 O O . ILE A 1 618 ? 41.881 0.875 -31.426 1.00 72.56 618 ILE A O 1
ATOM 5076 N N . MET A 1 619 ? 42.905 0.316 -33.350 1.00 76.81 619 MET A N 1
ATOM 5077 C CA . MET A 1 619 ? 44.114 -0.168 -32.683 1.00 76.81 619 MET A CA 1
ATOM 5078 C C . MET A 1 619 ? 44.884 0.934 -31.976 1.00 76.81 619 MET A C 1
ATOM 5080 O O . MET A 1 619 ? 45.308 0.718 -30.844 1.00 76.81 619 MET A O 1
ATOM 5084 N N . ASP A 1 620 ? 45.010 2.116 -32.570 1.00 75.56 620 ASP A N 1
ATOM 5085 C CA . ASP A 1 620 ? 45.629 3.252 -31.890 1.00 75.56 620 ASP A CA 1
ATOM 5086 C C . ASP A 1 620 ? 44.860 3.617 -30.617 1.00 75.56 620 ASP A C 1
ATOM 5088 O O . ASP A 1 620 ? 45.457 3.808 -29.558 1.00 75.56 620 ASP A O 1
ATOM 5092 N N . LYS A 1 621 ? 43.521 3.613 -30.653 1.00 73.94 621 LYS A N 1
ATOM 5093 C CA . LYS A 1 621 ? 42.713 3.816 -29.440 1.00 73.94 621 LYS A CA 1
ATOM 5094 C C . LYS A 1 621 ? 42.909 2.709 -28.415 1.00 73.94 621 LYS A C 1
ATOM 5096 O O . LYS A 1 621 ? 43.055 3.009 -27.233 1.00 73.94 621 LYS A O 1
ATOM 5101 N N . ILE A 1 622 ? 42.972 1.453 -28.836 1.00 71.19 622 ILE A N 1
ATOM 5102 C CA . ILE A 1 622 ? 43.259 0.338 -27.931 1.00 71.19 622 ILE A CA 1
ATOM 5103 C C . ILE A 1 622 ? 44.628 0.529 -27.269 1.00 71.19 622 ILE A C 1
ATOM 5105 O O . ILE A 1 622 ? 44.698 0.504 -26.040 1.00 71.19 622 ILE A O 1
ATOM 5109 N N . LYS A 1 623 ? 45.674 0.832 -28.047 1.00 74.50 623 LYS A N 1
ATOM 5110 C CA . LYS A 1 623 ? 47.032 1.120 -27.557 1.00 74.50 623 LYS A CA 1
ATOM 5111 C C . LYS A 1 623 ? 47.066 2.284 -26.574 1.00 74.50 623 LYS A C 1
ATOM 5113 O O . LYS A 1 623 ? 47.742 2.190 -25.556 1.00 74.50 623 LYS A O 1
ATOM 5118 N N . THR A 1 624 ? 46.273 3.340 -26.780 1.00 69.94 624 THR A N 1
ATOM 5119 C CA . THR A 1 624 ? 46.189 4.428 -25.784 1.00 69.94 624 THR A CA 1
ATOM 5120 C C . THR A 1 624 ? 45.629 3.972 -24.435 1.00 69.94 624 THR A C 1
ATOM 5122 O O . THR A 1 624 ? 45.957 4.565 -23.408 1.00 69.94 624 THR A O 1
ATOM 5125 N N . VAL A 1 625 ? 44.803 2.921 -24.413 1.00 62.22 625 VAL A N 1
ATOM 5126 C CA . VAL A 1 625 ? 44.187 2.405 -23.184 1.00 62.22 625 VAL A CA 1
ATOM 5127 C C . VAL A 1 625 ? 45.066 1.365 -22.491 1.00 62.22 625 VAL A C 1
ATOM 5129 O O . VAL A 1 625 ? 45.172 1.386 -21.264 1.00 62.22 625 VAL A O 1
ATOM 5132 N N . ILE A 1 626 ? 45.695 0.462 -23.246 1.00 64.81 626 ILE A N 1
ATOM 5133 C CA . ILE A 1 626 ? 46.475 -0.652 -22.679 1.00 64.81 626 ILE A CA 1
ATOM 5134 C C . ILE A 1 626 ? 47.996 -0.416 -22.677 1.00 64.81 626 ILE A C 1
ATOM 5136 O O . ILE A 1 626 ? 48.714 -1.136 -21.988 1.00 64.81 626 ILE A O 1
ATOM 5140 N N . GLY A 1 627 ? 48.477 0.628 -23.362 1.00 70.06 627 GLY A N 1
ATOM 5141 C CA . GLY A 1 627 ? 49.895 0.904 -23.620 1.00 70.06 627 GLY A CA 1
ATOM 5142 C C . GLY A 1 627 ? 50.427 0.153 -24.846 1.00 70.06 627 GLY A C 1
ATOM 5143 O O . GLY A 1 627 ? 49.773 -0.757 -25.341 1.00 70.06 627 GLY A O 1
ATOM 5144 N N . ASP A 1 628 ? 51.623 0.510 -25.324 1.00 73.81 628 ASP A N 1
ATOM 5145 C CA . ASP A 1 628 ? 52.272 -0.159 -26.471 1.00 73.81 628 ASP A CA 1
ATOM 5146 C C . ASP A 1 628 ? 52.875 -1.534 -26.117 1.00 73.81 628 ASP A C 1
ATOM 5148 O O . ASP A 1 628 ? 53.197 -2.324 -26.998 1.00 73.81 628 ASP A O 1
ATOM 5152 N N . ASP A 1 629 ? 52.997 -1.832 -24.821 1.00 66.62 629 ASP A N 1
ATOM 5153 C CA . ASP A 1 629 ? 53.692 -3.000 -24.264 1.00 66.62 629 ASP A CA 1
ATOM 5154 C C . ASP A 1 629 ? 52.703 -4.124 -23.870 1.00 66.62 629 ASP A C 1
ATOM 5156 O O . ASP A 1 629 ? 52.756 -4.694 -22.773 1.00 66.62 629 ASP A O 1
ATOM 5160 N N . TYR A 1 630 ? 51.738 -4.410 -24.749 1.00 73.12 630 TYR A N 1
ATOM 5161 C CA . TYR A 1 630 ? 50.730 -5.451 -24.534 1.00 73.12 630 TYR A CA 1
ATOM 5162 C C . TYR A 1 630 ? 51.229 -6.836 -24.976 1.00 73.12 630 TYR A C 1
ATOM 5164 O O . TYR A 1 630 ? 52.048 -6.967 -25.884 1.00 73.12 630 TYR A O 1
ATOM 5172 N N . GLY A 1 631 ? 50.768 -7.888 -24.290 1.00 74.75 631 GLY A N 1
ATOM 5173 C CA . GLY A 1 631 ? 51.105 -9.275 -24.617 1.00 74.75 631 GLY A CA 1
ATOM 5174 C C . GLY A 1 631 ? 50.398 -9.778 -25.880 1.00 74.75 631 GLY A C 1
ATOM 5175 O O . GLY A 1 631 ? 49.852 -9.009 -26.670 1.00 74.75 631 GLY A O 1
ATOM 5176 N N . GLU A 1 632 ? 50.378 -11.097 -26.075 1.00 81.88 632 GLU A N 1
ATOM 5177 C CA . GLU A 1 632 ? 49.709 -11.718 -27.226 1.00 81.88 632 GLU A CA 1
ATOM 5178 C C . GLU A 1 632 ? 48.253 -11.251 -27.363 1.00 81.88 632 GLU A C 1
ATOM 5180 O O . GLU A 1 632 ? 47.504 -11.217 -26.388 1.00 81.88 632 GLU A O 1
ATOM 5185 N N . THR A 1 633 ? 47.837 -10.883 -28.575 1.00 84.19 633 THR A N 1
ATOM 5186 C CA . THR A 1 633 ? 46.463 -10.436 -28.839 1.00 84.19 633 THR A CA 1
ATOM 5187 C C . THR A 1 633 ? 45.660 -11.548 -29.504 1.00 84.19 633 THR A C 1
ATOM 5189 O O . THR A 1 633 ? 46.169 -12.266 -30.361 1.00 84.19 633 THR A O 1
ATOM 5192 N N . VAL A 1 634 ? 44.394 -11.680 -29.115 1.00 84.62 634 VAL A N 1
ATOM 5193 C CA . VAL A 1 634 ? 43.404 -12.581 -29.701 1.00 84.62 634 VAL A CA 1
ATOM 5194 C C . VAL A 1 634 ? 42.186 -11.762 -30.109 1.00 84.62 634 VAL A C 1
ATOM 5196 O O . VAL A 1 634 ? 41.608 -11.045 -29.291 1.00 84.62 634 VAL A O 1
ATOM 5199 N N . CYS A 1 635 ? 41.740 -11.904 -31.352 1.00 86.81 635 CYS A N 1
ATOM 5200 C CA . CYS A 1 635 ? 40.477 -11.328 -31.810 1.00 86.81 635 CYS A CA 1
ATOM 5201 C C . CYS A 1 635 ? 39.364 -12.370 -31.781 1.00 86.81 635 CYS A C 1
ATOM 5203 O O . CYS A 1 635 ? 39.576 -13.528 -32.127 1.00 86.81 635 CYS A O 1
ATOM 5205 N N . VAL A 1 636 ? 38.160 -11.972 -31.378 1.00 82.94 636 VAL A N 1
ATOM 5206 C CA . VAL A 1 636 ? 37.009 -12.875 -31.285 1.00 82.94 636 VAL A CA 1
ATOM 5207 C C . VAL A 1 636 ? 35.775 -12.211 -31.866 1.00 82.94 636 VAL A C 1
ATOM 5209 O O . VAL A 1 636 ? 35.425 -11.106 -31.465 1.00 82.94 636 VAL A O 1
ATOM 5212 N N . GLY A 1 637 ? 35.067 -12.895 -32.762 1.00 83.12 637 GLY A N 1
ATOM 5213 C CA . GLY A 1 637 ? 33.821 -12.378 -33.321 1.00 83.12 637 GLY A CA 1
ATOM 5214 C C . GLY A 1 637 ? 32.842 -13.461 -33.768 1.00 83.12 637 GLY A C 1
ATOM 5215 O O . GLY A 1 637 ? 33.206 -14.599 -34.076 1.00 83.12 637 GLY A O 1
ATOM 5216 N N . ALA A 1 638 ? 31.559 -13.107 -33.819 1.00 76.75 638 ALA A N 1
ATOM 5217 C CA . ALA A 1 638 ? 30.496 -13.985 -34.307 1.00 76.75 638 ALA A CA 1
ATOM 5218 C C . ALA A 1 638 ? 29.654 -13.318 -35.398 1.00 76.75 638 ALA A C 1
ATOM 5220 O O . ALA A 1 638 ? 29.518 -12.098 -35.401 1.00 76.75 638 ALA A O 1
ATOM 5221 N N . SER A 1 639 ? 29.091 -14.112 -36.319 1.00 78.94 639 SER A N 1
ATOM 5222 C CA . SER A 1 639 ? 28.318 -13.610 -37.472 1.00 78.94 639 SER A CA 1
ATOM 5223 C C . SER A 1 639 ? 29.079 -12.486 -38.213 1.00 78.94 639 SER A C 1
ATOM 5225 O O . SER A 1 639 ? 30.269 -12.656 -38.488 1.00 78.94 639 SER A O 1
ATOM 5227 N N . ALA A 1 640 ? 28.453 -11.335 -38.478 1.00 70.25 640 ALA A N 1
ATOM 5228 C CA . ALA A 1 640 ? 29.094 -10.152 -39.063 1.00 70.25 640 ALA A CA 1
ATOM 5229 C C . ALA A 1 640 ? 30.306 -9.652 -38.248 1.00 70.25 640 ALA A C 1
ATOM 5231 O O . ALA A 1 640 ? 31.345 -9.323 -38.818 1.00 70.25 640 ALA A O 1
ATOM 5232 N N . GLY A 1 641 ? 30.237 -9.698 -36.912 1.00 76.06 641 GLY A N 1
ATOM 5233 C CA . GLY A 1 641 ? 31.370 -9.368 -36.037 1.00 76.06 641 GLY A CA 1
ATOM 5234 C C . GLY A 1 641 ? 32.551 -10.333 -36.199 1.00 76.06 641 GLY A C 1
ATOM 5235 O O . GLY A 1 641 ? 33.702 -9.944 -36.036 1.00 76.06 641 GLY A O 1
ATOM 5236 N N . GLY A 1 642 ? 32.292 -11.580 -36.606 1.00 81.88 642 GLY A N 1
ATOM 5237 C CA . GLY A 1 642 ? 33.329 -12.550 -36.959 1.00 81.88 642 GLY A CA 1
ATOM 5238 C C . GLY A 1 642 ? 34.120 -12.153 -38.203 1.00 81.88 642 GLY A C 1
ATOM 5239 O O . GLY A 1 642 ? 35.308 -12.454 -38.285 1.00 81.88 642 GLY A O 1
ATOM 5240 N N . PHE A 1 643 ? 33.491 -11.460 -39.152 1.00 75.94 643 PHE A N 1
ATOM 5241 C CA . PHE A 1 643 ? 34.175 -10.934 -40.330 1.00 75.94 643 PHE A CA 1
ATOM 5242 C C . PHE A 1 643 ? 35.036 -9.713 -39.981 1.00 75.94 643 PHE A C 1
ATOM 5244 O O . PHE A 1 643 ? 36.184 -9.623 -40.415 1.00 75.94 643 PHE A O 1
ATOM 5251 N N . VAL A 1 644 ? 34.526 -8.812 -39.135 1.00 79.06 644 VAL A N 1
ATOM 5252 C CA . VAL A 1 644 ? 35.297 -7.657 -38.641 1.00 79.06 644 VAL A CA 1
ATOM 5253 C C . VAL A 1 644 ? 36.510 -8.123 -37.832 1.00 79.06 644 VAL A C 1
ATOM 5255 O O . VAL A 1 644 ? 37.612 -7.643 -38.073 1.00 79.06 644 VAL A O 1
ATOM 5258 N N . ALA A 1 645 ? 36.343 -9.121 -36.957 1.00 81.00 645 ALA A N 1
ATOM 5259 C CA . ALA A 1 645 ? 37.440 -9.707 -36.186 1.00 81.00 645 ALA A CA 1
ATOM 5260 C C . ALA A 1 645 ? 38.553 -10.292 -37.074 1.00 81.00 645 ALA A C 1
ATOM 5262 O O . ALA A 1 645 ? 39.729 -10.166 -36.743 1.00 81.00 645 ALA A O 1
ATOM 5263 N N . LEU A 1 646 ? 38.192 -10.908 -38.206 1.00 78.94 646 LEU A N 1
ATOM 5264 C CA . LEU A 1 646 ? 39.151 -11.476 -39.157 1.00 78.94 646 LEU A CA 1
ATOM 5265 C C . LEU A 1 646 ? 39.947 -10.397 -39.890 1.00 78.94 646 LEU A C 1
ATOM 5267 O O . LEU A 1 646 ? 41.172 -10.464 -39.921 1.00 78.94 646 LEU A O 1
ATOM 5271 N N . ASN A 1 647 ? 39.266 -9.387 -40.434 1.00 76.75 647 ASN A N 1
ATOM 5272 C CA . ASN A 1 647 ? 39.943 -8.278 -41.110 1.00 76.75 647 ASN A CA 1
ATOM 5273 C C . ASN A 1 647 ? 40.825 -7.499 -40.136 1.00 76.75 647 ASN A C 1
ATOM 5275 O O . ASN A 1 647 ? 41.967 -7.182 -40.447 1.00 76.75 647 ASN A O 1
ATOM 5279 N N . PHE A 1 648 ? 40.322 -7.250 -38.929 1.00 81.38 648 PHE A N 1
ATOM 5280 C CA . PHE A 1 648 ? 41.085 -6.588 -37.884 1.00 81.38 648 PHE A CA 1
ATOM 5281 C C . PHE A 1 648 ? 42.346 -7.369 -37.508 1.00 81.38 648 PHE A C 1
ATOM 5283 O O . PHE A 1 648 ? 43.406 -6.765 -37.359 1.00 81.38 648 PHE A O 1
ATOM 5290 N N . ALA A 1 649 ? 42.248 -8.697 -37.386 1.00 82.12 649 ALA A N 1
ATOM 5291 C CA . ALA A 1 649 ? 43.399 -9.534 -37.084 1.00 82.12 649 ALA A CA 1
ATOM 5292 C C . ALA A 1 649 ? 44.437 -9.519 -38.214 1.00 82.12 649 ALA A C 1
ATOM 5294 O O . ALA A 1 649 ? 45.621 -9.330 -37.943 1.00 82.12 649 ALA A O 1
ATOM 5295 N N . ALA A 1 650 ? 43.993 -9.634 -39.469 1.00 77.44 650 ALA A N 1
ATOM 5296 C CA . ALA A 1 650 ? 44.870 -9.610 -40.638 1.00 77.44 650 ALA A CA 1
ATOM 5297 C C . ALA A 1 650 ? 45.601 -8.266 -40.796 1.00 77.44 650 ALA A C 1
ATOM 5299 O O . ALA A 1 650 ? 46.820 -8.245 -40.946 1.00 77.44 650 ALA A O 1
ATOM 5300 N N . VAL A 1 651 ? 44.878 -7.143 -40.694 1.00 77.69 651 VAL A N 1
ATOM 5301 C CA . VAL A 1 651 ? 45.447 -5.789 -40.835 1.00 77.69 651 VAL A CA 1
ATOM 5302 C C . VAL A 1 651 ? 46.472 -5.484 -39.742 1.00 77.69 651 VAL A C 1
ATOM 5304 O O . VAL A 1 651 ? 47.468 -4.817 -40.001 1.00 77.69 651 VAL A O 1
ATOM 5307 N N . ASN A 1 652 ? 46.257 -5.992 -38.526 1.00 78.62 652 ASN A N 1
ATOM 5308 C CA . ASN A 1 652 ? 47.098 -5.679 -37.370 1.00 78.62 652 ASN A CA 1
ATOM 5309 C C . ASN A 1 652 ? 48.105 -6.784 -37.011 1.00 78.62 652 ASN A C 1
ATOM 5311 O O . ASN A 1 652 ? 48.727 -6.712 -35.951 1.00 78.62 652 ASN A O 1
ATOM 5315 N N . GLY A 1 653 ? 48.267 -7.806 -37.861 1.00 81.88 653 GLY A N 1
ATOM 5316 C CA . GLY A 1 653 ? 49.220 -8.900 -37.637 1.00 81.88 653 GLY A CA 1
ATOM 5317 C C . GLY A 1 653 ? 48.938 -9.732 -36.378 1.00 81.88 653 GLY A C 1
ATOM 5318 O O . GLY A 1 653 ? 49.866 -10.207 -35.723 1.00 81.88 653 GLY A O 1
ATOM 5319 N N . ILE A 1 654 ? 47.667 -9.883 -36.000 1.00 83.62 654 ILE A N 1
ATOM 5320 C CA . ILE A 1 654 ? 47.244 -10.625 -34.807 1.00 83.62 654 ILE A CA 1
ATOM 5321 C C . ILE A 1 654 ? 47.148 -12.115 -35.158 1.00 83.62 654 ILE A C 1
ATOM 5323 O O . ILE A 1 654 ? 46.303 -12.514 -35.955 1.00 83.62 654 ILE A O 1
ATOM 5327 N N . ARG A 1 655 ? 48.000 -12.943 -34.536 1.00 76.56 655 ARG A N 1
ATOM 5328 C CA . ARG A 1 655 ? 48.143 -14.382 -34.854 1.00 76.56 655 ARG A CA 1
ATOM 5329 C C . ARG A 1 655 ? 46.935 -15.242 -34.485 1.00 76.56 655 ARG A C 1
ATOM 5331 O O . ARG A 1 655 ? 46.697 -16.272 -35.103 1.00 76.56 655 ARG A O 1
ATOM 5338 N N . HIS A 1 656 ? 46.161 -14.834 -33.486 1.00 78.50 656 HIS A N 1
ATOM 5339 C CA . HIS A 1 656 ? 45.077 -15.655 -32.953 1.00 78.50 656 HIS A CA 1
ATOM 5340 C C . HIS A 1 656 ? 43.727 -14.995 -33.222 1.00 78.50 656 HIS A C 1
ATOM 5342 O O . HIS A 1 656 ? 43.433 -13.921 -32.692 1.00 78.50 656 HIS A O 1
ATOM 5348 N N . CYS A 1 657 ? 42.875 -15.630 -34.031 1.00 84.00 657 CYS A N 1
ATOM 5349 C CA . CYS A 1 657 ? 41.533 -15.119 -34.316 1.00 84.00 657 CYS A CA 1
ATOM 5350 C C . CYS A 1 657 ? 40.470 -16.223 -34.237 1.00 84.00 657 CYS A C 1
ATOM 5352 O O . CYS A 1 657 ? 40.513 -17.224 -34.949 1.00 84.00 657 CYS A O 1
ATOM 5354 N N . ILE A 1 658 ? 39.463 -16.020 -33.387 1.00 80.62 658 ILE A N 1
ATOM 5355 C CA . ILE A 1 658 ? 38.334 -16.933 -33.203 1.00 80.62 658 ILE A CA 1
ATOM 5356 C C . ILE A 1 658 ? 37.105 -16.327 -33.880 1.00 80.62 658 ILE A C 1
ATOM 5358 O O . ILE A 1 658 ? 36.489 -15.390 -33.366 1.00 80.62 658 ILE A O 1
ATOM 5362 N N . SER A 1 659 ? 36.707 -16.883 -35.024 1.00 79.44 659 SER A N 1
ATOM 5363 C CA . SER A 1 659 ? 35.565 -16.392 -35.800 1.00 79.44 659 SER A CA 1
ATOM 5364 C C . SER A 1 659 ? 34.575 -17.503 -36.136 1.00 79.44 659 SER A C 1
ATOM 5366 O O . SER A 1 659 ? 34.953 -18.600 -36.541 1.00 79.44 659 SER A O 1
ATOM 5368 N N . SER A 1 660 ? 33.275 -17.221 -35.998 1.00 67.50 660 SER A N 1
ATOM 5369 C CA . SER A 1 660 ? 32.201 -18.163 -36.370 1.00 67.50 660 SER A CA 1
ATOM 5370 C C . SER A 1 660 ? 31.518 -17.860 -37.715 1.00 67.50 660 SER A C 1
ATOM 5372 O O . SER A 1 660 ? 30.436 -18.379 -37.982 1.00 67.50 660 SER A O 1
ATOM 5374 N N . ALA A 1 661 ? 32.142 -17.062 -38.587 1.00 56.72 661 ALA A N 1
ATOM 5375 C CA . ALA A 1 661 ? 31.538 -16.513 -39.812 1.00 56.72 661 ALA A CA 1
ATOM 5376 C C . ALA A 1 661 ? 31.296 -17.504 -40.987 1.00 56.72 661 ALA A C 1
ATOM 5378 O O . ALA A 1 661 ? 30.925 -17.086 -42.079 1.00 56.72 661 ALA A O 1
ATOM 5379 N N . LEU A 1 662 ? 31.466 -18.819 -40.816 1.00 46.91 662 LEU A N 1
ATOM 5380 C CA . LEU A 1 662 ? 31.627 -19.756 -41.947 1.00 46.91 662 LEU A CA 1
ATOM 5381 C C . LEU A 1 662 ? 30.343 -20.345 -42.573 1.00 46.91 662 LEU A C 1
ATOM 5383 O O . LEU A 1 662 ? 30.432 -21.264 -43.385 1.00 46.91 662 LEU A O 1
ATOM 5387 N N . LYS A 1 663 ? 29.143 -19.841 -42.260 1.00 44.09 663 LYS A N 1
ATOM 5388 C CA . LYS A 1 663 ? 27.912 -20.255 -42.968 1.00 44.09 663 LYS A CA 1
ATOM 5389 C C . LYS A 1 663 ? 27.062 -19.069 -43.419 1.00 44.09 663 LYS A C 1
ATOM 5391 O O . LYS A 1 663 ? 25.933 -18.908 -42.976 1.00 44.09 663 LYS A O 1
ATOM 5396 N N . PHE A 1 664 ? 27.579 -18.296 -44.370 1.00 42.69 664 PHE A N 1
ATOM 5397 C CA . PHE A 1 664 ? 26.731 -17.516 -45.271 1.00 42.69 664 PHE A CA 1
ATOM 5398 C C . PHE A 1 664 ? 26.453 -18.348 -46.522 1.00 42.69 664 PHE A C 1
ATOM 5400 O O . PHE A 1 664 ? 27.294 -18.468 -47.404 1.00 42.69 664 PHE A O 1
ATOM 5407 N N . ASN A 1 665 ? 25.269 -18.958 -46.575 1.00 35.69 665 ASN A N 1
ATOM 5408 C CA . ASN A 1 665 ? 24.770 -19.689 -47.744 1.00 35.69 665 ASN A CA 1
ATOM 5409 C C . ASN A 1 665 ? 23.791 -18.820 -48.561 1.00 35.69 665 ASN A C 1
ATOM 5411 O O . ASN A 1 665 ? 22.824 -19.322 -49.127 1.00 35.69 665 ASN A O 1
ATOM 5415 N N . CYS A 1 666 ? 24.020 -17.504 -48.592 1.00 32.28 666 CYS A N 1
ATOM 5416 C CA . CYS A 1 666 ? 23.216 -16.546 -49.346 1.00 32.28 666 CYS A CA 1
ATOM 5417 C C . CYS A 1 666 ? 24.010 -16.068 -50.565 1.00 32.28 666 CYS A C 1
ATOM 5419 O O . CYS A 1 666 ? 25.217 -15.855 -50.473 1.00 32.28 666 CYS A O 1
ATOM 5421 N N . ARG A 1 667 ? 23.324 -15.923 -51.707 1.00 36.28 667 ARG A N 1
ATOM 5422 C CA . ARG A 1 667 ? 23.865 -15.378 -52.962 1.00 36.28 667 ARG A CA 1
ATOM 5423 C C . ARG A 1 667 ? 24.722 -14.146 -52.673 1.00 36.28 667 ARG A C 1
ATOM 5425 O O . ARG A 1 667 ? 24.212 -13.143 -52.191 1.00 36.28 667 ARG A O 1
ATOM 5432 N N . ILE A 1 668 ? 26.011 -14.270 -52.961 1.00 38.66 668 ILE A N 1
ATOM 5433 C CA . ILE A 1 668 ? 27.039 -13.256 -52.748 1.00 38.66 668 ILE A CA 1
ATOM 5434 C C . ILE A 1 668 ? 26.709 -12.046 -53.645 1.00 38.66 668 ILE A C 1
ATOM 5436 O O . ILE A 1 668 ? 26.750 -12.198 -54.869 1.00 38.66 668 ILE A O 1
ATOM 5440 N N . PRO A 1 669 ? 26.362 -10.863 -53.101 1.00 39.09 669 PRO A N 1
ATOM 5441 C CA . PRO A 1 669 ? 26.268 -9.642 -53.899 1.00 39.09 669 PRO A CA 1
ATOM 5442 C C . PRO A 1 669 ? 27.647 -9.309 -54.485 1.00 39.09 669 PRO A C 1
ATOM 5444 O O . PRO A 1 669 ? 28.665 -9.612 -53.866 1.00 39.09 669 PRO A O 1
ATOM 5447 N N . ALA A 1 670 ? 27.715 -8.668 -55.655 1.00 38.69 670 ALA A N 1
ATOM 5448 C CA . ALA A 1 670 ? 28.980 -8.367 -56.343 1.00 38.69 670 ALA A CA 1
ATOM 5449 C C . ALA A 1 670 ? 30.010 -7.601 -55.475 1.00 38.69 670 ALA A C 1
ATOM 5451 O O . ALA A 1 670 ? 31.213 -7.756 -55.675 1.00 38.69 670 ALA A O 1
ATOM 5452 N N . SER A 1 671 ? 29.562 -6.865 -54.450 1.00 42.03 671 SER A N 1
ATOM 5453 C CA . SER A 1 671 ? 30.412 -6.203 -53.448 1.00 42.03 671 SER A CA 1
ATOM 5454 C C . SER A 1 671 ? 31.249 -7.159 -52.580 1.00 42.03 671 SER A C 1
ATOM 5456 O O . SER A 1 671 ? 32.236 -6.735 -51.986 1.00 42.03 671 SER A O 1
ATOM 5458 N N . PHE A 1 672 ? 30.921 -8.454 -52.541 1.00 41.03 672 PHE A N 1
ATOM 5459 C CA . PHE A 1 672 ? 31.655 -9.469 -51.776 1.00 41.03 672 PHE A CA 1
ATOM 5460 C C . PHE A 1 672 ? 32.699 -10.251 -52.595 1.00 41.03 672 PHE A C 1
ATOM 5462 O O . PHE A 1 672 ? 33.493 -10.992 -52.016 1.00 41.03 672 PHE A O 1
ATOM 5469 N N . VAL A 1 673 ? 32.763 -10.082 -53.922 1.00 43.41 673 VAL A N 1
ATOM 5470 C CA . VAL A 1 673 ? 33.836 -10.678 -54.747 1.00 43.41 673 VAL A CA 1
ATOM 5471 C C . VAL A 1 673 ? 35.192 -10.030 -54.425 1.00 43.41 673 VAL A C 1
ATOM 5473 O O . VAL A 1 673 ? 36.190 -10.740 -54.308 1.00 43.41 673 VAL A O 1
ATOM 5476 N N . ALA A 1 674 ? 35.196 -8.727 -54.126 1.00 46.19 674 ALA A N 1
ATOM 5477 C CA . ALA A 1 674 ? 36.373 -7.981 -53.671 1.00 46.19 674 ALA A CA 1
ATOM 5478 C C . ALA A 1 674 ? 36.977 -8.541 -52.366 1.00 46.19 674 ALA A C 1
ATOM 5480 O O . ALA A 1 674 ? 38.183 -8.495 -52.153 1.00 46.19 674 ALA A O 1
ATOM 5481 N N . ILE A 1 675 ? 36.158 -9.142 -51.501 1.00 44.66 675 ILE A N 1
ATOM 5482 C CA . ILE A 1 675 ? 36.594 -9.675 -50.201 1.00 44.66 675 ILE A CA 1
ATOM 5483 C C . ILE A 1 675 ? 37.425 -10.954 -50.358 1.00 44.66 675 ILE A C 1
ATOM 5485 O O . ILE A 1 675 ? 38.374 -11.180 -49.609 1.00 44.66 675 ILE A O 1
ATOM 5489 N N . LYS A 1 676 ? 37.100 -11.791 -51.348 1.00 43.00 676 LYS A N 1
ATOM 5490 C CA . LYS A 1 676 ? 37.883 -12.995 -51.646 1.00 43.00 676 LYS A CA 1
ATOM 5491 C C . LYS A 1 676 ? 39.253 -12.631 -52.226 1.00 43.00 676 LYS A C 1
ATOM 5493 O O . LYS A 1 676 ? 40.231 -13.299 -51.917 1.00 43.00 676 LYS A O 1
ATOM 5498 N N . GLU A 1 677 ? 39.330 -11.555 -53.009 1.00 47.50 677 GLU A N 1
ATOM 5499 C CA . GLU A 1 677 ? 40.601 -10.976 -53.459 1.00 47.50 677 GLU A CA 1
ATOM 5500 C C . GLU A 1 677 ? 41.407 -10.375 -52.306 1.00 47.50 677 GLU A C 1
ATOM 5502 O O . GLU A 1 677 ? 42.601 -10.634 -52.231 1.00 47.50 677 GLU A O 1
ATOM 5507 N N . VAL A 1 678 ? 40.784 -9.659 -51.364 1.00 47.03 678 VAL A N 1
ATOM 5508 C CA . VAL A 1 678 ? 41.475 -9.133 -50.170 1.00 47.03 678 VAL A CA 1
ATOM 5509 C C . VAL A 1 678 ? 42.042 -10.265 -49.315 1.00 47.03 678 VAL A C 1
ATOM 5511 O O . VAL A 1 678 ? 43.214 -10.213 -48.953 1.00 47.03 678 VAL A O 1
ATOM 5514 N N . LEU A 1 679 ? 41.276 -11.329 -49.051 1.00 48.25 679 LEU A N 1
ATOM 5515 C CA . LEU A 1 679 ? 41.774 -12.497 -48.312 1.00 48.25 679 LEU A CA 1
ATOM 5516 C C . LEU A 1 679 ? 42.893 -13.234 -49.067 1.00 48.25 679 LEU A C 1
ATOM 5518 O O . LEU A 1 679 ? 43.839 -13.697 -48.444 1.00 48.25 679 LEU A O 1
ATOM 5522 N N . ASN A 1 680 ? 42.830 -13.304 -50.399 1.00 49.00 680 ASN A N 1
ATOM 5523 C CA . ASN A 1 680 ? 43.896 -13.903 -51.207 1.00 49.00 680 ASN A CA 1
ATOM 5524 C C . ASN A 1 680 ? 45.147 -13.006 -51.327 1.00 49.00 680 ASN A C 1
ATOM 5526 O O . ASN A 1 680 ? 46.237 -13.522 -51.554 1.00 49.00 680 ASN A O 1
ATOM 5530 N N . ASN A 1 681 ? 45.002 -11.685 -51.174 1.00 47.78 681 ASN A N 1
ATOM 5531 C CA . ASN A 1 681 ? 46.087 -10.701 -51.279 1.00 47.78 681 ASN A CA 1
ATOM 5532 C C . ASN A 1 681 ? 46.676 -10.288 -49.916 1.00 47.78 681 ASN A C 1
ATOM 5534 O O . ASN A 1 681 ? 47.700 -9.603 -49.866 1.00 47.78 681 ASN A O 1
ATOM 5538 N N . SER A 1 682 ? 46.054 -10.695 -48.807 1.00 49.09 682 SER A N 1
ATOM 5539 C CA . SER A 1 682 ? 46.523 -10.403 -47.451 1.00 49.09 682 SER A CA 1
ATOM 5540 C C . SER A 1 682 ? 47.714 -11.295 -47.097 1.00 49.09 682 SER A C 1
ATOM 5542 O O . SER A 1 682 ? 47.551 -12.440 -46.673 1.00 49.09 682 SER A O 1
ATOM 5544 N N . LYS A 1 683 ? 48.934 -10.766 -47.243 1.00 43.84 683 LYS A N 1
ATOM 5545 C CA . LYS A 1 683 ? 50.137 -11.385 -46.665 1.00 43.84 683 LYS A CA 1
ATOM 5546 C C . LYS A 1 683 ? 49.964 -11.481 -45.143 1.00 43.84 683 LYS A C 1
ATOM 5548 O O . LYS A 1 683 ? 49.739 -10.462 -44.503 1.00 43.84 683 LYS A O 1
ATOM 5553 N N . GLY A 1 684 ? 50.078 -12.686 -44.579 1.00 46.28 684 GLY A N 1
ATOM 5554 C CA . GLY A 1 684 ? 50.035 -12.918 -43.125 1.00 46.28 684 GLY A CA 1
ATOM 5555 C C . GLY A 1 684 ? 48.865 -13.765 -42.613 1.00 46.28 684 GLY A C 1
ATOM 5556 O O . GLY A 1 684 ? 48.860 -14.124 -41.442 1.00 46.28 684 GLY A O 1
ATOM 5557 N N . LEU A 1 685 ? 47.903 -14.147 -43.465 1.00 44.78 685 LEU A N 1
ATOM 5558 C CA . LEU A 1 685 ? 46.847 -15.099 -43.075 1.00 44.78 685 LEU A CA 1
ATOM 5559 C C . LEU A 1 685 ? 47.355 -16.539 -42.898 1.00 44.78 685 LEU A C 1
ATOM 5561 O O . LEU A 1 685 ? 46.690 -17.331 -42.237 1.00 44.78 685 LEU A O 1
ATOM 5565 N N . GLU A 1 686 ? 48.518 -16.874 -43.466 1.00 47.12 686 GLU A N 1
ATOM 5566 C CA . GLU A 1 686 ? 49.150 -18.197 -43.332 1.00 47.12 686 GLU A CA 1
ATOM 5567 C C . GLU A 1 686 ? 49.548 -18.515 -41.879 1.00 47.12 686 GLU A C 1
ATOM 5569 O O . GLU A 1 686 ? 49.599 -19.684 -41.504 1.00 47.12 686 GLU A O 1
ATOM 5574 N N . ASP A 1 687 ? 49.737 -17.478 -41.053 1.00 45.88 687 ASP A N 1
ATOM 5575 C CA . ASP A 1 687 ? 50.139 -17.578 -39.645 1.00 45.88 687 ASP A CA 1
ATOM 5576 C C . ASP A 1 687 ? 48.963 -17.423 -38.659 1.00 45.88 687 ASP A C 1
ATOM 5578 O O . ASP A 1 687 ? 49.181 -17.361 -37.446 1.00 45.88 687 ASP A O 1
ATOM 5582 N N . VAL A 1 688 ? 47.718 -17.321 -39.150 1.00 45.16 688 VAL A N 1
ATOM 5583 C CA . VAL A 1 688 ? 46.531 -17.157 -38.295 1.00 45.16 688 VAL A CA 1
ATOM 5584 C C . VAL A 1 688 ? 45.913 -18.517 -37.974 1.00 45.16 688 VAL A C 1
ATOM 5586 O O . VAL A 1 688 ? 45.413 -19.211 -38.861 1.00 45.16 688 VAL A O 1
ATOM 5589 N N . GLU A 1 689 ? 45.894 -18.902 -36.696 1.00 50.00 689 GLU A N 1
ATOM 5590 C CA . GLU A 1 689 ? 45.270 -20.157 -36.261 1.00 50.00 689 GLU A CA 1
ATOM 5591 C C . GLU A 1 689 ? 43.737 -20.010 -36.192 1.00 50.00 689 GLU A C 1
ATOM 5593 O O . GLU A 1 689 ? 43.198 -19.214 -35.417 1.00 50.00 689 GLU A O 1
ATOM 5598 N N . PHE A 1 690 ? 43.013 -20.786 -37.008 1.00 49.94 690 PHE A N 1
ATOM 5599 C CA . PHE A 1 690 ? 41.549 -20.735 -37.092 1.00 49.94 690 PHE A CA 1
ATOM 5600 C C . PHE A 1 690 ? 40.886 -21.801 -36.217 1.00 49.94 690 PHE A C 1
ATOM 5602 O O . PHE A 1 690 ? 40.920 -22.991 -36.528 1.00 49.94 690 PHE A O 1
ATOM 5609 N N . ILE A 1 691 ? 40.162 -21.368 -35.182 1.00 50.25 691 ILE A N 1
ATOM 5610 C CA . ILE A 1 691 ? 39.391 -22.269 -34.313 1.00 50.25 691 ILE A CA 1
ATOM 5611 C C . ILE A 1 691 ? 37.889 -22.110 -34.596 1.00 50.25 691 ILE A C 1
ATOM 5613 O O . ILE A 1 691 ? 37.275 -21.100 -34.246 1.00 50.25 691 ILE A O 1
ATOM 5617 N N . SER A 1 692 ? 37.276 -23.127 -35.218 1.00 47.66 692 SER A N 1
ATOM 5618 C CA . SER A 1 692 ? 35.833 -23.183 -35.507 1.00 47.66 692 SER A CA 1
ATOM 5619 C C . SER A 1 692 ? 35.118 -24.200 -34.613 1.00 47.66 692 SER A C 1
ATOM 5621 O O . SER A 1 692 ? 35.567 -25.336 -34.472 1.00 47.66 692 SER A O 1
ATOM 5623 N N . PHE A 1 693 ? 33.973 -23.826 -34.031 1.00 46.09 693 PHE A N 1
ATOM 5624 C CA . PHE A 1 693 ? 33.174 -24.719 -33.180 1.00 46.09 693 PHE A CA 1
ATOM 5625 C C . PHE A 1 693 ? 31.976 -25.320 -33.948 1.00 46.09 693 PHE A C 1
ATOM 5627 O O . PHE A 1 693 ? 31.098 -24.569 -34.384 1.00 46.09 693 PHE A O 1
ATOM 5634 N N . PRO A 1 694 ? 31.864 -26.660 -34.072 1.00 43.91 694 PRO A N 1
ATOM 5635 C CA . PRO A 1 694 ? 30.703 -27.317 -34.676 1.00 43.91 694 PRO A CA 1
ATOM 5636 C C . PRO A 1 694 ? 29.395 -27.107 -33.887 1.00 43.91 694 PRO A C 1
ATOM 5638 O O . PRO A 1 694 ? 29.379 -27.105 -32.655 1.00 43.91 694 PRO A O 1
ATOM 5641 N N . ASN A 1 695 ? 28.256 -27.030 -34.591 1.00 42.09 695 ASN A N 1
ATOM 5642 C CA . ASN A 1 695 ? 26.923 -26.828 -33.988 1.00 42.09 695 ASN A CA 1
ATOM 5643 C C . ASN A 1 695 ? 26.489 -27.930 -33.000 1.00 42.09 695 ASN A C 1
ATOM 5645 O O . ASN A 1 695 ? 25.662 -27.669 -32.129 1.00 42.09 695 ASN A O 1
ATOM 5649 N N . SER A 1 696 ? 27.029 -29.147 -33.113 1.00 40.00 696 SER A N 1
ATOM 5650 C CA . SER A 1 696 ? 26.750 -30.249 -32.182 1.00 40.00 696 SER A CA 1
ATOM 5651 C C . SER A 1 696 ? 27.235 -29.942 -30.761 1.00 40.00 696 SER A C 1
ATOM 5653 O O . SER A 1 696 ? 26.511 -30.198 -29.802 1.00 40.00 696 SER A O 1
ATOM 5655 N N . ILE A 1 697 ? 28.395 -29.294 -30.630 1.00 43.06 697 ILE A N 1
ATOM 5656 C CA . ILE A 1 697 ? 28.994 -28.923 -29.340 1.00 43.06 697 ILE A CA 1
ATOM 5657 C C . ILE A 1 697 ? 28.197 -27.788 -28.674 1.00 43.06 697 ILE A C 1
ATOM 5659 O O . ILE A 1 697 ? 27.955 -27.820 -27.470 1.00 43.06 697 ILE A O 1
ATOM 5663 N N . ARG A 1 698 ? 27.678 -26.829 -29.456 1.00 43.47 698 ARG A N 1
ATOM 5664 C CA . ARG A 1 698 ? 26.810 -25.746 -28.944 1.00 43.47 698 ARG A CA 1
ATOM 5665 C C . ARG A 1 698 ? 25.499 -26.242 -28.326 1.00 43.47 698 ARG A C 1
ATOM 5667 O O . ARG A 1 698 ? 24.923 -25.524 -27.514 1.00 43.47 698 ARG A O 1
ATOM 5674 N N . ARG A 1 699 ? 25.001 -27.416 -28.732 1.00 41.94 699 ARG A N 1
ATOM 5675 C CA . ARG A 1 699 ? 23.721 -27.970 -28.263 1.00 41.94 699 ARG A CA 1
ATOM 5676 C C . ARG A 1 699 ? 23.885 -28.836 -27.009 1.00 41.94 699 ARG A C 1
ATOM 5678 O O . ARG A 1 699 ? 23.013 -28.798 -26.153 1.00 41.94 699 ARG A O 1
ATOM 5685 N N . GLU A 1 700 ? 25.004 -29.549 -26.868 1.00 40.09 700 GLU A N 1
ATOM 5686 C CA . GLU A 1 700 ? 25.326 -30.317 -25.650 1.00 40.09 700 GLU A CA 1
ATOM 5687 C C . GLU A 1 700 ? 25.800 -29.430 -24.489 1.00 40.09 700 GLU A C 1
ATOM 5689 O O . GLU A 1 700 ? 25.449 -29.687 -23.341 1.00 40.09 700 GLU A O 1
ATOM 5694 N N . LEU A 1 701 ? 26.514 -28.334 -24.772 1.00 39.12 701 LEU A N 1
ATOM 5695 C CA . LEU A 1 701 ? 26.984 -27.394 -23.743 1.00 39.12 701 LEU A CA 1
ATOM 5696 C C . LEU A 1 701 ? 25.866 -26.584 -23.062 1.00 39.12 701 LEU A C 1
ATOM 5698 O O . LEU A 1 701 ? 26.115 -25.974 -22.028 1.00 39.12 701 LEU A O 1
ATOM 5702 N N . ARG A 1 702 ? 24.642 -26.581 -23.609 1.00 41.09 702 ARG A N 1
ATOM 5703 C CA . ARG A 1 702 ? 23.478 -25.911 -22.998 1.00 41.09 702 ARG A CA 1
ATOM 5704 C C . ARG A 1 702 ? 22.843 -26.696 -21.845 1.00 41.09 702 ARG A C 1
ATOM 5706 O O . ARG A 1 702 ? 22.039 -26.122 -21.127 1.00 41.09 702 ARG A O 1
ATOM 5713 N N . ASN A 1 703 ? 23.191 -27.974 -21.663 1.00 41.47 703 ASN A N 1
ATOM 5714 C CA . ASN A 1 703 ? 22.433 -28.897 -20.808 1.00 41.47 703 ASN A CA 1
ATOM 5715 C C . ASN A 1 703 ? 23.254 -29.583 -19.690 1.00 41.47 703 ASN A C 1
ATOM 5717 O O . ASN A 1 703 ? 22.914 -30.707 -19.327 1.00 41.47 703 ASN A O 1
ATOM 5721 N N . LEU A 1 704 ? 24.334 -29.003 -19.139 1.00 38.78 704 LEU A N 1
ATOM 5722 C CA . LEU A 1 704 ? 25.183 -29.740 -18.176 1.00 38.78 704 LEU A CA 1
ATOM 5723 C C . LEU A 1 704 ? 25.577 -28.983 -16.894 1.00 38.78 704 LEU A C 1
ATOM 5725 O O . LEU A 1 704 ? 26.402 -28.075 -16.924 1.00 38.78 704 LEU A O 1
ATOM 5729 N N . ASP A 1 705 ? 25.089 -29.514 -15.766 1.00 34.81 705 ASP A N 1
ATOM 5730 C CA . ASP A 1 705 ? 25.460 -29.234 -14.363 1.00 34.81 705 ASP A CA 1
ATOM 5731 C C . ASP A 1 705 ? 26.715 -30.004 -13.869 1.00 34.81 705 ASP A C 1
ATOM 5733 O O . ASP A 1 705 ? 26.974 -30.109 -12.673 1.00 34.81 705 ASP A O 1
ATOM 5737 N N . TRP A 1 706 ? 27.528 -30.596 -14.751 1.00 32.84 706 TRP A N 1
ATOM 5738 C CA . TRP A 1 706 ? 28.635 -31.485 -14.348 1.00 32.84 706 TRP A CA 1
ATOM 5739 C C . TRP A 1 706 ? 29.988 -31.018 -14.904 1.00 32.84 706 TRP A C 1
ATOM 5741 O O . TRP A 1 706 ? 30.347 -31.310 -16.042 1.00 32.84 706 TRP A O 1
ATOM 5751 N N . VAL A 1 707 ? 30.773 -30.300 -14.088 1.00 34.91 707 VAL A N 1
ATOM 5752 C CA . VAL A 1 707 ? 32.018 -29.619 -14.525 1.00 34.91 707 VAL A CA 1
ATOM 5753 C C . VAL A 1 707 ? 33.326 -30.330 -14.115 1.00 34.91 707 VAL A C 1
ATOM 5755 O O . VAL A 1 707 ? 34.403 -29.924 -14.546 1.00 34.91 707 VAL A O 1
ATOM 5758 N N . LYS A 1 708 ? 33.312 -31.441 -13.367 1.00 29.94 708 LYS A N 1
ATOM 5759 C CA . LYS A 1 708 ? 34.578 -32.065 -12.908 1.00 29.94 708 LYS A CA 1
ATOM 5760 C C . LYS A 1 708 ? 35.314 -32.958 -13.930 1.00 29.94 708 LYS A C 1
ATOM 5762 O O . LYS A 1 708 ? 36.535 -33.050 -13.844 1.00 29.94 708 LYS A O 1
ATOM 5767 N N . ASP A 1 709 ? 34.650 -33.503 -14.952 1.00 34.84 709 ASP A N 1
ATOM 5768 C CA . ASP A 1 709 ? 35.262 -34.513 -15.850 1.00 34.84 709 ASP A CA 1
ATOM 5769 C C . ASP A 1 709 ? 35.904 -33.971 -17.146 1.00 34.84 709 ASP A C 1
ATOM 5771 O O . ASP A 1 709 ? 36.470 -34.719 -17.946 1.00 34.84 709 ASP A O 1
ATOM 5775 N N . CYS A 1 710 ? 35.903 -32.653 -17.364 1.00 33.38 710 CYS A N 1
ATOM 5776 C CA . CYS A 1 710 ? 36.463 -32.054 -18.586 1.00 33.38 710 CYS A CA 1
ATOM 5777 C C . CYS A 1 710 ? 38.006 -32.036 -18.655 1.00 33.38 710 CYS A C 1
ATOM 5779 O O . CYS A 1 710 ? 38.555 -31.660 -19.692 1.00 33.38 710 CYS A O 1
ATOM 5781 N N . ARG A 1 711 ? 38.720 -32.452 -17.598 1.00 31.03 711 ARG A N 1
ATOM 5782 C CA . ARG A 1 711 ? 40.198 -32.496 -17.580 1.00 31.03 711 ARG A CA 1
ATOM 5783 C C . ARG A 1 711 ? 40.793 -33.534 -18.539 1.00 31.03 711 ARG A C 1
ATOM 5785 O O . ARG A 1 711 ? 41.904 -33.332 -19.013 1.00 31.03 711 ARG A O 1
ATOM 5792 N N . VAL A 1 712 ? 40.064 -34.607 -18.855 1.00 31.70 712 VAL A N 1
ATOM 5793 C CA . VAL A 1 712 ? 40.605 -35.741 -19.634 1.00 31.70 712 VAL A CA 1
ATOM 5794 C C . VAL A 1 712 ? 40.353 -35.602 -21.144 1.00 31.70 712 VAL A C 1
ATOM 5796 O O . VAL A 1 712 ? 41.143 -36.091 -21.944 1.00 31.70 712 VAL A O 1
ATOM 5799 N N . LYS A 1 713 ? 39.301 -34.887 -21.573 1.00 37.59 713 LYS A N 1
ATOM 5800 C CA . LYS A 1 713 ? 38.894 -34.847 -22.994 1.00 37.59 713 LYS A CA 1
ATOM 5801 C C . LYS A 1 713 ? 39.517 -33.726 -23.832 1.00 37.59 713 LYS A C 1
ATOM 5803 O O . LYS A 1 713 ? 39.667 -33.909 -25.033 1.00 37.59 713 LYS A O 1
ATOM 5808 N N . ILE A 1 714 ? 39.919 -32.599 -23.235 1.00 35.03 714 ILE A N 1
ATOM 5809 C CA . ILE A 1 714 ? 40.568 -31.507 -23.991 1.00 35.03 714 ILE A CA 1
ATOM 5810 C C . ILE A 1 714 ? 41.984 -31.909 -24.423 1.00 35.03 714 ILE A C 1
ATOM 5812 O O . ILE A 1 714 ? 42.348 -31.677 -25.569 1.00 35.03 714 ILE A O 1
ATOM 5816 N N . LYS A 1 715 ? 42.728 -32.622 -23.564 1.00 34.34 715 LYS A N 1
ATOM 5817 C CA . LYS A 1 715 ? 44.061 -33.147 -23.897 1.00 34.34 715 LYS A CA 1
ATOM 5818 C C . LYS A 1 715 ? 44.030 -34.072 -25.125 1.00 34.34 715 LYS A C 1
ATOM 5820 O O . LYS A 1 715 ? 44.877 -33.960 -26.001 1.00 34.34 715 LYS A O 1
ATOM 5825 N N . HIS A 1 716 ? 42.985 -34.894 -25.244 1.00 34.59 716 HIS A N 1
ATOM 5826 C CA . HIS A 1 716 ? 42.819 -35.824 -26.363 1.00 34.59 716 HIS A CA 1
ATOM 5827 C C . HIS A 1 716 ? 42.509 -35.132 -27.702 1.00 34.59 716 HIS A C 1
ATOM 5829 O O . HIS A 1 716 ? 42.933 -35.614 -28.750 1.00 34.59 716 HIS A O 1
ATOM 5835 N N . ILE A 1 717 ? 41.795 -34.000 -27.682 1.00 37.84 717 ILE A N 1
ATOM 5836 C CA . ILE A 1 717 ? 41.490 -33.209 -28.888 1.00 37.84 717 ILE A CA 1
ATOM 5837 C C . ILE A 1 717 ? 42.752 -32.486 -29.377 1.00 37.84 717 ILE A C 1
ATOM 5839 O O . ILE A 1 717 ? 43.033 -32.494 -30.570 1.00 37.84 717 ILE A O 1
ATOM 5843 N N . THR A 1 718 ? 43.556 -31.935 -28.465 1.00 36.25 718 THR A N 1
ATOM 5844 C CA . THR A 1 718 ? 44.822 -31.270 -28.813 1.00 36.25 718 THR A CA 1
ATOM 5845 C C . THR A 1 718 ? 45.871 -32.257 -29.343 1.00 36.25 718 THR A C 1
ATOM 5847 O O . THR A 1 718 ? 46.582 -31.943 -30.291 1.00 36.25 718 THR A O 1
ATOM 5850 N N . GLU A 1 719 ? 45.931 -33.480 -28.805 1.00 37.00 719 GLU A N 1
ATOM 5851 C CA . GLU A 1 719 ? 46.828 -34.536 -29.305 1.00 37.00 719 GLU A CA 1
ATOM 5852 C C . GLU A 1 719 ? 46.388 -35.095 -30.672 1.00 37.00 719 GLU A C 1
ATOM 5854 O O . GLU A 1 719 ? 47.237 -35.471 -31.477 1.00 37.00 719 GLU A O 1
ATOM 5859 N N . SER A 1 720 ? 45.085 -35.079 -30.979 1.00 36.69 720 SER A N 1
ATOM 5860 C CA . SER A 1 720 ? 44.557 -35.520 -32.283 1.00 36.69 720 SER A CA 1
ATOM 5861 C C . SER A 1 720 ? 44.776 -34.486 -33.396 1.00 36.69 720 SER A C 1
ATOM 5863 O O . SER A 1 720 ? 44.906 -34.859 -34.557 1.00 36.69 720 SER A O 1
ATOM 5865 N N . CYS A 1 721 ? 44.852 -33.194 -33.054 1.00 35.62 721 CYS A N 1
ATOM 5866 C CA . CYS A 1 721 ? 45.123 -32.116 -34.012 1.00 35.62 721 CYS A CA 1
ATOM 5867 C C . CYS A 1 721 ? 46.620 -31.919 -34.317 1.00 35.62 721 CYS A C 1
ATOM 5869 O O . CYS A 1 721 ? 46.950 -31.310 -35.329 1.00 35.62 721 CYS A O 1
ATOM 5871 N N . ASN A 1 722 ? 47.526 -32.451 -33.487 1.00 34.34 722 ASN A N 1
ATOM 5872 C CA . ASN A 1 722 ? 48.980 -32.325 -33.676 1.00 34.34 722 ASN A CA 1
ATOM 5873 C C . ASN A 1 722 ? 49.611 -33.435 -34.533 1.00 34.34 722 ASN A C 1
ATOM 5875 O O . ASN A 1 722 ? 50.833 -33.495 -34.672 1.00 34.34 722 ASN A O 1
ATOM 5879 N N . LEU A 1 723 ? 48.805 -34.301 -35.146 1.00 34.22 723 LEU A N 1
ATOM 5880 C CA . LEU A 1 723 ? 49.273 -35.248 -36.148 1.00 34.22 723 LEU A CA 1
ATOM 5881 C C . LEU A 1 723 ? 48.652 -34.886 -37.499 1.00 34.22 723 LEU A C 1
ATOM 5883 O O . LEU A 1 723 ? 47.438 -34.923 -37.655 1.00 34.22 723 LEU A O 1
ATOM 5887 N N . VAL A 1 724 ? 49.531 -34.626 -38.475 1.00 31.78 724 VAL A N 1
ATOM 5888 C CA . VAL A 1 724 ? 49.303 -34.450 -39.925 1.00 31.78 724 VAL A CA 1
ATOM 5889 C C . VAL A 1 724 ? 49.364 -32.996 -40.416 1.00 31.78 724 VAL A C 1
ATOM 5891 O O . VAL A 1 724 ? 48.363 -32.311 -40.601 1.00 31.78 724 VAL A O 1
ATOM 5894 N N . GLY A 1 725 ? 50.578 -32.576 -40.784 1.00 34.88 725 GLY A N 1
ATOM 5895 C CA . GLY A 1 725 ? 50.778 -31.540 -41.795 1.00 34.88 725 GLY A CA 1
ATOM 5896 C C . GLY A 1 725 ? 50.379 -32.073 -43.174 1.00 34.88 725 GLY A C 1
ATOM 5897 O O . GLY A 1 725 ? 51.164 -32.757 -43.826 1.00 34.88 725 GLY A O 1
ATOM 5898 N N . ASN A 1 726 ? 49.149 -31.796 -43.615 1.00 32.56 726 ASN A N 1
ATOM 5899 C CA . ASN A 1 726 ? 48.743 -31.950 -45.015 1.00 32.56 726 ASN A CA 1
ATOM 5900 C C . ASN A 1 726 ? 47.541 -31.027 -45.339 1.00 32.56 726 ASN A C 1
ATOM 5902 O O . ASN A 1 726 ? 46.498 -31.175 -44.701 1.00 32.56 726 ASN A O 1
ATOM 5906 N N . PRO A 1 727 ? 47.604 -30.119 -46.338 1.00 33.16 727 PRO A N 1
ATOM 5907 C CA . PRO A 1 727 ? 46.572 -29.096 -46.585 1.00 33.16 727 PRO A CA 1
ATOM 5908 C C . PRO A 1 727 ? 45.238 -29.607 -47.168 1.00 33.16 727 PRO A C 1
ATOM 5910 O O . PRO A 1 727 ? 44.455 -28.829 -47.714 1.00 33.16 727 PRO A O 1
ATOM 5913 N N . ARG A 1 728 ? 44.955 -30.913 -47.118 1.00 33.25 728 ARG A N 1
ATOM 5914 C CA . ARG A 1 728 ? 43.765 -31.518 -47.736 1.00 33.25 728 ARG A CA 1
ATOM 5915 C C . ARG A 1 728 ? 43.068 -32.536 -46.834 1.00 33.25 728 ARG A C 1
ATOM 5917 O O . ARG A 1 728 ? 42.862 -33.664 -47.255 1.00 33.25 728 ARG A O 1
ATOM 5924 N N . MET A 1 729 ? 42.629 -32.150 -45.637 1.00 30.03 729 MET A N 1
ATOM 5925 C CA . MET A 1 729 ? 41.545 -32.865 -44.941 1.00 30.03 729 MET A CA 1
ATOM 5926 C C . MET A 1 729 ? 40.758 -31.940 -44.007 1.00 30.03 729 MET A C 1
ATOM 5928 O O . MET A 1 729 ? 41.068 -31.800 -42.835 1.00 30.03 729 MET A O 1
ATOM 5932 N N . ASN A 1 730 ? 39.678 -31.351 -44.524 1.00 34.00 730 ASN A N 1
ATOM 5933 C CA . ASN A 1 730 ? 38.604 -30.777 -43.713 1.00 34.00 730 ASN A CA 1
ATOM 5934 C C . ASN A 1 730 ? 37.367 -31.665 -43.855 1.00 34.00 730 ASN A C 1
ATOM 5936 O O . ASN A 1 730 ? 36.507 -31.396 -44.691 1.00 34.00 730 ASN A O 1
ATOM 5940 N N . ARG A 1 731 ? 37.298 -32.746 -43.073 1.00 39.38 731 ARG A N 1
ATOM 5941 C CA . ARG A 1 731 ? 36.064 -33.483 -42.744 1.00 39.38 731 ARG A CA 1
ATOM 5942 C C . ARG A 1 731 ? 36.364 -34.414 -41.570 1.00 39.38 731 ARG A C 1
ATOM 5944 O O . ARG A 1 731 ? 36.998 -35.444 -41.754 1.00 39.38 731 ARG A O 1
ATOM 5951 N N . ILE A 1 732 ? 35.868 -34.059 -40.384 1.00 38.28 732 ILE A N 1
ATOM 5952 C CA . ILE A 1 732 ? 35.691 -35.023 -39.291 1.00 38.28 732 ILE A CA 1
ATOM 5953 C C . ILE A 1 732 ? 34.758 -36.103 -39.837 1.00 38.28 732 ILE A C 1
ATOM 5955 O O . ILE A 1 732 ? 33.660 -35.788 -40.316 1.00 38.28 732 ILE A O 1
ATOM 5959 N N . SER A 1 733 ? 35.218 -37.351 -39.860 1.00 43.69 733 SER A N 1
ATOM 5960 C CA . SER A 1 733 ? 34.430 -38.437 -40.436 1.00 43.69 733 SER A CA 1
ATOM 5961 C C . SER A 1 733 ? 33.232 -38.733 -39.529 1.00 43.69 733 SER A C 1
ATOM 5963 O O . SER A 1 733 ? 33.310 -38.632 -38.303 1.00 43.69 733 SER A O 1
ATOM 5965 N N . SER A 1 734 ? 32.097 -39.112 -40.120 1.00 39.19 734 SER A N 1
ATOM 5966 C CA . SER A 1 734 ? 30.884 -39.496 -39.382 1.00 39.19 734 SER A CA 1
ATOM 5967 C C . SER A 1 734 ? 31.138 -40.590 -38.334 1.00 39.19 734 SER A C 1
ATOM 5969 O O . SER A 1 734 ? 30.428 -40.642 -37.333 1.00 39.19 734 SER A O 1
ATOM 5971 N N . CYS A 1 735 ? 32.187 -41.399 -38.512 1.00 35.38 735 CYS A N 1
ATOM 5972 C CA . CYS A 1 735 ? 32.569 -42.480 -37.607 1.00 35.38 735 CYS A CA 1
ATOM 5973 C C . CYS A 1 735 ? 33.055 -41.987 -36.231 1.00 35.38 735 CYS A C 1
ATOM 5975 O O . CYS A 1 735 ? 32.755 -42.617 -35.218 1.00 35.38 735 CYS A O 1
ATOM 5977 N N . GLU A 1 736 ? 33.739 -40.843 -36.153 1.00 44.81 736 GLU A N 1
ATOM 5978 C CA . GLU A 1 736 ? 34.251 -40.308 -34.878 1.00 44.81 736 GLU A CA 1
ATOM 5979 C C . GLU A 1 736 ? 33.131 -39.697 -34.025 1.00 44.81 736 GLU A C 1
ATOM 5981 O O . GLU A 1 736 ? 33.124 -39.806 -32.797 1.00 44.81 736 GLU A O 1
ATOM 5986 N N . VAL A 1 737 ? 32.115 -39.128 -34.680 1.00 42.62 737 VAL A N 1
ATOM 5987 C CA . VAL A 1 737 ? 30.898 -38.626 -34.022 1.00 42.62 737 VAL A CA 1
ATOM 5988 C C . VAL A 1 737 ? 30.035 -39.785 -33.504 1.00 42.62 737 VAL A C 1
ATOM 5990 O O . VAL A 1 737 ? 29.451 -39.686 -32.421 1.00 42.62 737 VAL A O 1
ATOM 5993 N N . GLU A 1 738 ? 29.980 -40.899 -34.239 1.00 43.50 738 GLU A N 1
ATOM 5994 C CA . GLU A 1 738 ? 29.288 -42.131 -33.836 1.00 43.50 738 GLU A CA 1
ATOM 5995 C C . GLU A 1 738 ? 29.952 -42.777 -32.603 1.00 43.50 738 GLU A C 1
ATOM 5997 O O . GLU A 1 738 ? 29.269 -43.171 -31.656 1.00 43.50 738 GLU A O 1
ATOM 6002 N N . TYR A 1 739 ? 31.290 -42.816 -32.565 1.00 44.97 739 TYR A N 1
ATOM 6003 C CA . TYR A 1 739 ? 32.062 -43.374 -31.448 1.00 44.97 739 TYR A CA 1
ATOM 6004 C C . TYR A 1 739 ? 31.838 -42.607 -30.135 1.00 44.97 739 TYR A C 1
ATOM 6006 O O . TYR A 1 739 ? 31.626 -43.206 -29.073 1.00 44.97 739 TYR A O 1
ATOM 6014 N N . ILE A 1 740 ? 31.800 -41.272 -30.209 1.00 43.44 740 ILE A N 1
ATOM 6015 C CA . ILE A 1 740 ? 31.518 -40.408 -29.056 1.00 43.44 740 ILE A CA 1
ATOM 6016 C C . ILE A 1 740 ? 30.074 -40.606 -28.569 1.00 43.44 740 ILE A C 1
ATOM 6018 O O . ILE A 1 740 ? 29.852 -40.732 -27.363 1.00 43.44 740 ILE A O 1
ATOM 6022 N N . ARG A 1 741 ? 29.093 -40.716 -29.478 1.00 44.06 741 ARG A N 1
ATOM 6023 C CA . ARG A 1 741 ? 27.690 -40.998 -29.110 1.00 44.06 741 ARG A CA 1
ATOM 6024 C C . ARG A 1 741 ? 27.513 -42.357 -28.443 1.00 44.06 741 ARG A C 1
ATOM 6026 O O . ARG A 1 741 ? 26.784 -42.450 -27.456 1.00 44.06 741 ARG A O 1
ATOM 6033 N N . ASN A 1 742 ? 28.173 -43.393 -28.949 1.00 45.62 742 ASN A N 1
ATOM 6034 C CA . ASN A 1 742 ? 28.050 -44.745 -28.403 1.00 45.62 742 ASN A CA 1
ATOM 6035 C C . ASN A 1 742 ? 28.723 -44.869 -27.029 1.00 45.62 742 ASN A C 1
ATOM 6037 O O . ASN A 1 742 ? 28.144 -45.464 -26.121 1.00 45.62 742 ASN A O 1
ATOM 6041 N N . SER A 1 743 ? 29.859 -44.195 -26.825 1.00 42.09 743 SER A N 1
ATOM 6042 C CA . SER A 1 743 ? 30.513 -44.111 -25.510 1.00 42.09 743 SER A CA 1
ATOM 6043 C C . SER A 1 743 ? 29.681 -43.351 -24.464 1.00 42.09 743 SER A C 1
ATOM 6045 O O . SER A 1 743 ? 29.799 -43.615 -23.270 1.00 42.09 743 SER A O 1
ATOM 6047 N N . LEU A 1 744 ? 28.834 -42.405 -24.892 1.00 40.22 744 LEU A N 1
ATOM 6048 C CA . LEU A 1 744 ? 27.927 -41.655 -24.011 1.00 40.22 744 LEU A CA 1
ATOM 6049 C C . LEU A 1 744 ? 26.643 -42.429 -23.674 1.00 40.22 744 LEU A C 1
ATOM 6051 O O . LEU A 1 744 ? 26.084 -42.233 -22.599 1.00 40.22 744 LEU A O 1
ATOM 6055 N N . ARG A 1 745 ? 26.184 -43.322 -24.561 1.00 48.19 745 ARG A N 1
ATOM 6056 C CA . ARG A 1 745 ? 24.998 -44.165 -24.333 1.00 48.19 745 ARG A CA 1
ATOM 6057 C C . ARG A 1 745 ? 25.246 -45.333 -23.382 1.00 48.19 745 ARG A C 1
ATOM 6059 O O . ARG A 1 745 ? 24.317 -45.722 -22.698 1.00 48.19 745 ARG A O 1
ATOM 6066 N N . GLN A 1 746 ? 26.469 -45.857 -23.306 1.00 43.25 746 GLN A N 1
ATOM 6067 C CA . GLN A 1 746 ? 26.813 -46.969 -22.404 1.00 43.25 746 GLN A CA 1
ATOM 6068 C C . GLN A 1 746 ? 27.017 -46.563 -20.930 1.00 43.25 746 GLN A C 1
ATOM 6070 O O . GLN A 1 746 ? 27.268 -47.426 -20.096 1.00 43.25 746 GLN A O 1
ATOM 6075 N N . LYS A 1 747 ? 26.956 -45.265 -20.599 1.00 42.69 747 LYS A N 1
ATOM 6076 C CA . LYS A 1 747 ? 27.152 -44.744 -19.229 1.00 42.69 747 LYS A CA 1
ATOM 6077 C C . LYS A 1 747 ? 25.903 -44.097 -18.610 1.00 42.69 747 LYS A C 1
ATOM 6079 O O . LYS A 1 747 ? 25.991 -43.581 -17.499 1.00 42.69 747 LYS A O 1
ATOM 6084 N N . LYS A 1 748 ? 24.777 -44.107 -19.325 1.00 39.72 748 LYS A N 1
ATOM 6085 C CA . LYS A 1 748 ? 23.431 -43.966 -18.750 1.00 39.72 748 LYS A CA 1
ATOM 6086 C C . LYS A 1 748 ? 22.868 -45.360 -18.533 1.00 39.72 748 LYS A C 1
ATOM 6088 O O . LYS A 1 748 ? 22.050 -45.488 -17.601 1.00 39.72 748 LYS A O 1
#

Organism: NCBI:txid867

Radius of gyration: 33.33 Å; chains: 1; bounding box: 78×88×93 Å

Foldseek 3Di:
DAFAEAAEAAAAQACLAAVDPSCCCFAQVDDPVDTQFPVLVQVLLVVLVFAHEYAYECQRPVVCSVSSLVSLLVCLVSVHHYAHEYQQLSHDPVVQVVVVHDCPPVFAQPDDPVCLVVLLVVCCVRQVSSCVSNVHGHQEYEYDLLQHFLSNVVSCLVRVNQEYARADLLCCLVVSFLDHDLDQDWAAEPSRHIYHYFHWDDDPCVPDVRRIDGQEAPDDPPDQPDDDPVSVDRLDDDLPNRYHYYYHYRLSQFDADPSGYTHHDDCPSSVVVSVNSVVCSVRHDNYHPVRVVVCVVVVVDDHDHYHYSVSRHDDPPVDPPPVVVVVVVVVVVPPPDDDDDDDDDDDDDDDDDDDDDDDDDDDDDDDDFDDKDWDALVNQVVFFPDPVCVVQWDWDQDLQATKIFGPDQDQAKDKTWGNDKDFCPRPDDPQKWWKAWAKDDPDWKKKKKWFAAPVGHTPDMDIGTGPDGDIDRHPPRGGIMIMIITAHNPRGIMGTNTIIIGHPDPDDFDWDDDDDDDDPPDDDPPPDPPVVVPPQDWTKIKDDAPLDQAEEEEEQEDPVPPDVVPVPVFVVVVVVVVVVVVGHYMYIYGPRRDPDPPVVVCPPQLDPPDCPHPLNVVVVVVCVRRPPNYHQYEYEYEAVSLVVSVSSCLSVLRQEYEYAHPDPPDDDDPVCVVVVVCVVPRPRVVRHDYDYDDPVVVVVVVDDPDDDPPPPVVVVVVVVVPPDDDPDDDDDDPVVVVVVVVVVVVVD

Secondary structure (DSSP, 8-state):
---EEEEEEEE---GGGSSS-HIIIIIS-B-SS-B-SHHHHHHHHHTTT--EEEEEESSTTGGGHHHHHHHHHHHHHTT-EEEEEE-GGGS-HHHHHHTT----S-SGGG--GGGHHHHHHHHHHHHHHHHHHHTS---EEEEGGG---HHHHHHHHHTT--EE----HHHHHTTSSS---S--S-EEETTS-EE-PPPEEES-TTT-TT-EEE-BSSPPTT--S-SSGGGGSTTPPPTT--EEEEEEETTTTSEE-TTS-EE---THHHHHHHHHHHHHHHHSEEE-HHHHHHHHHTTSS----EE-GGGG----TT---GGGTHHHHHHHTT-----------------------------------PPPEE--HHHHHHTB--GGGBTTEEEEEETTEEEEEE----SS-EEEEBSPPEE-TTT-BTTEEEEEEEEE-SS--EEEEEEE-TT--EEEEEEEESS--EEEEPPTT--EEEEEEEEPTT--EEEEEEEEE----S---------PPPP-SS--TT---GGGTT----EEEEE----SS-EEEEEE--GGG-STTTTTHHHHHHHHHHHTTT--EEEEEEE-S--STTTSS-TTTT--SSS--HHHHHHHHHHHHH-S----EEEEE-HHHHHHHHHHHHHTT-SEEEE------S---GGGHHHHHHHHH-TTGGG-EE----HHHHHHTTS----GGGGTHHHHHHHHHTS---S------HHHHHHHHHHHHTT-

pLDDT: mean 70.9, std 24.94, range [21.16, 98.88]